Protein AF-0000000084522594 (afdb_homodimer)

Structure (mmCIF, N/CA/C/O backbone):
data_AF-0000000084522594-model_v1
#
loop_
_entity.id
_entity.type
_entity.pdbx_description
1 polymer 'NADPH dehydrogenase'
#
loop_
_atom_site.group_PDB
_atom_site.id
_atom_site.type_symbol
_atom_site.label_atom_id
_atom_site.label_alt_id
_atom_site.label_comp_id
_atom_site.label_asym_id
_atom_site.label_entity_id
_atom_site.label_seq_id
_atom_site.pdbx_PDB_ins_code
_atom_site.Cartn_x
_atom_site.Cartn_y
_atom_site.Cartn_z
_atom_site.occupancy
_atom_site.B_iso_or_equiv
_atom_site.auth_seq_id
_atom_site.auth_comp_id
_atom_site.auth_asym_id
_atom_site.auth_atom_id
_atom_site.pdbx_PDB_model_num
ATOM 1 N N . MET A 1 1 ? 25.969 -18.953 5.684 1 70.62 1 MET A N 1
ATOM 2 C CA . MET A 1 1 ? 24.75 -19.75 5.531 1 70.62 1 MET A CA 1
ATOM 3 C C . MET A 1 1 ? 23.609 -18.906 4.973 1 70.62 1 MET A C 1
ATOM 5 O O . MET A 1 1 ? 23.484 -17.719 5.309 1 70.62 1 MET A O 1
ATOM 9 N N . SER A 1 2 ? 22.781 -19.438 3.967 1 85.44 2 SER A N 1
ATOM 10 C CA . SER A 1 2 ? 21.719 -18.688 3.322 1 85.44 2 SER A CA 1
ATOM 11 C C . SER A 1 2 ? 20.531 -18.516 4.25 1 85.44 2 SER A C 1
ATOM 13 O O . SER A 1 2 ? 20.266 -19.375 5.09 1 85.44 2 SER A O 1
ATOM 15 N N . ASP A 1 3 ? 20 -17.359 4.301 1 93.62 3 ASP A N 1
ATOM 16 C CA . ASP A 1 3 ? 18.734 -17.109 4.988 1 93.62 3 ASP A CA 1
ATOM 17 C C . ASP A 1 3 ? 17.734 -16.438 4.062 1 93.62 3 ASP A C 1
ATOM 19 O O . ASP A 1 3 ? 17.953 -16.328 2.855 1 93.62 3 ASP A O 1
ATOM 23 N N . ILE A 1 4 ? 16.656 -16.094 4.59 1 97 4 ILE A N 1
ATOM 24 C CA . ILE A 1 4 ? 15.555 -15.633 3.75 1 97 4 ILE A CA 1
ATOM 25 C C . ILE A 1 4 ? 15.891 -14.258 3.176 1 97 4 ILE A C 1
ATOM 27 O O . ILE A 1 4 ? 15.242 -13.789 2.238 1 97 4 ILE A O 1
ATOM 31 N N . PHE A 1 5 ? 16.953 -13.57 3.631 1 97.19 5 PHE A N 1
ATOM 32 C CA . PHE A 1 5 ? 17.297 -12.227 3.172 1 97.19 5 PHE A CA 1
ATOM 33 C C . PHE A 1 5 ? 18.453 -12.281 2.176 1 97.19 5 PHE A C 1
ATOM 35 O O . PHE A 1 5 ? 18.844 -11.25 1.613 1 97.19 5 PHE A O 1
ATOM 42 N N . THR A 1 6 ? 19.016 -13.461 1.94 1 97.19 6 THR A N 1
ATOM 43 C CA . THR A 1 6 ? 20.062 -13.609 0.94 1 97.19 6 THR A CA 1
ATOM 44 C C . THR A 1 6 ? 19.484 -13.586 -0.468 1 97.19 6 THR A C 1
ATOM 46 O O . THR A 1 6 ? 18.422 -14.172 -0.718 1 97.19 6 THR A O 1
ATOM 49 N N . PRO A 1 7 ? 20.172 -12.859 -1.365 1 97.81 7 PRO A N 1
ATOM 50 C CA . PRO A 1 7 ? 19.672 -12.805 -2.74 1 97.81 7 PRO A CA 1
ATOM 51 C C . PRO A 1 7 ? 19.609 -14.18 -3.4 1 97.81 7 PRO A C 1
ATOM 53 O O . PRO A 1 7 ? 20.359 -15.086 -3.014 1 97.81 7 PRO A O 1
ATOM 56 N N . PHE A 1 8 ? 18.75 -14.375 -4.27 1 98.44 8 PHE A N 1
ATOM 57 C CA . PHE A 1 8 ? 18.609 -15.562 -5.098 1 98.44 8 PHE A CA 1
ATOM 58 C C . PHE A 1 8 ? 18.672 -15.211 -6.578 1 98.44 8 PHE A C 1
ATOM 60 O O . PHE A 1 8 ? 17.844 -14.43 -7.066 1 98.44 8 PHE A O 1
ATOM 67 N N . THR A 1 9 ? 19.641 -15.703 -7.234 1 98.5 9 THR A N 1
ATOM 68 C CA . THR A 1 9 ? 19.812 -15.422 -8.656 1 98.5 9 THR A CA 1
ATOM 69 C C . THR A 1 9 ? 19.531 -16.672 -9.492 1 98.5 9 THR A C 1
ATOM 71 O O . THR A 1 9 ? 20.062 -17.75 -9.203 1 98.5 9 THR A O 1
ATOM 74 N N . GLN A 1 10 ? 18.688 -16.562 -10.383 1 98.19 10 GLN A N 1
ATOM 75 C CA . GLN A 1 10 ? 18.391 -17.594 -11.367 1 98.19 10 GLN A CA 1
ATOM 76 C C . GLN A 1 10 ? 18.328 -17 -12.781 1 98.19 10 GLN A C 1
ATOM 78 O O . GLN A 1 10 ? 17.516 -16.125 -13.055 1 98.19 10 GLN A O 1
ATOM 83 N N . LYS A 1 11 ? 19.234 -17.516 -13.641 1 97.81 11 LYS A N 1
ATOM 84 C CA . LYS A 1 11 ? 19.422 -16.953 -14.977 1 97.81 11 LYS A CA 1
ATOM 85 C C . LYS A 1 11 ? 19.672 -15.445 -14.914 1 97.81 11 LYS A C 1
ATOM 87 O O . LYS A 1 11 ? 20.594 -15 -14.227 1 97.81 11 LYS A O 1
ATOM 92 N N . ASN A 1 12 ? 18.875 -14.617 -15.562 1 96.94 12 ASN A N 1
ATOM 93 C CA . ASN A 1 12 ? 19.188 -13.188 -15.625 1 96.94 12 ASN A CA 1
ATOM 94 C C . ASN A 1 12 ? 18.422 -12.406 -14.555 1 96.94 12 ASN A C 1
ATOM 96 O O . ASN A 1 12 ? 18.375 -11.18 -14.602 1 96.94 12 ASN A O 1
ATOM 100 N N . VAL A 1 13 ? 17.812 -13.109 -13.641 1 98.5 13 VAL A N 1
ATOM 101 C CA . VAL A 1 13 ? 17 -12.422 -12.633 1 98.5 13 VAL A CA 1
ATOM 102 C C . VAL A 1 13 ? 17.625 -12.633 -11.25 1 98.5 13 VAL A C 1
ATOM 104 O O . VAL A 1 13 ? 17.938 -13.766 -10.867 1 98.5 13 VAL A O 1
ATOM 107 N N . SER A 1 14 ? 17.859 -11.523 -10.562 1 98.62 14 SER A N 1
ATOM 108 C CA . SER A 1 14 ? 18.297 -11.562 -9.18 1 98.62 14 SER A CA 1
ATOM 109 C C . SER A 1 14 ? 17.234 -11.008 -8.242 1 98.62 14 SER A C 1
ATOM 111 O O . SER A 1 14 ? 16.781 -9.875 -8.414 1 98.62 14 SER A O 1
ATOM 113 N N . LEU A 1 15 ? 16.812 -11.844 -7.359 1 98.75 15 LEU A N 1
ATOM 114 C CA . LEU A 1 15 ? 15.891 -11.414 -6.312 1 98.75 15 LEU A CA 1
ATOM 115 C C . LEU A 1 15 ? 16.656 -10.875 -5.109 1 98.75 15 LEU A C 1
ATOM 117 O O . LEU A 1 15 ? 17.641 -11.469 -4.676 1 98.75 15 LEU A O 1
ATOM 121 N N . ARG A 1 16 ? 16.203 -9.773 -4.504 1 98.19 16 ARG A N 1
ATOM 122 C CA . ARG A 1 16 ? 16.891 -9.125 -3.396 1 98.19 16 ARG A CA 1
ATOM 123 C C . ARG A 1 16 ? 16.828 -9.984 -2.137 1 98.19 16 ARG A C 1
ATOM 125 O O . ARG A 1 16 ? 17.594 -9.781 -1.196 1 98.19 16 ARG A O 1
ATOM 132 N N . ASN A 1 17 ? 15.945 -10.867 -2.084 1 98.5 17 ASN A N 1
ATOM 133 C CA . ASN A 1 17 ? 15.789 -11.867 -1.031 1 98.5 17 ASN A CA 1
ATOM 134 C C . ASN A 1 17 ? 14.984 -13.07 -1.515 1 98.5 17 ASN A C 1
ATOM 136 O O . ASN A 1 17 ? 14.625 -13.148 -2.689 1 98.5 17 ASN A O 1
ATOM 140 N N . ARG A 1 18 ? 14.68 -13.984 -0.663 1 98.75 18 ARG A N 1
ATOM 141 C CA . ARG A 1 18 ? 14.125 -15.266 -1.091 1 98.75 18 ARG A CA 1
ATOM 142 C C . ARG A 1 18 ? 12.641 -15.359 -0.759 1 98.75 18 ARG A C 1
ATOM 144 O O . ARG A 1 18 ? 12.094 -16.469 -0.666 1 98.75 18 ARG A O 1
ATOM 151 N N . ILE A 1 19 ? 12.016 -14.203 -0.536 1 98.81 19 ILE A N 1
ATOM 152 C CA . ILE A 1 19 ? 10.602 -14.148 -0.177 1 98.81 19 ILE A CA 1
ATOM 153 C C . ILE A 1 19 ? 9.773 -13.781 -1.404 1 98.81 19 ILE A C 1
ATOM 155 O O . ILE A 1 19 ? 10.016 -12.758 -2.045 1 98.81 19 ILE A O 1
ATOM 159 N N . VAL A 1 20 ? 8.781 -14.594 -1.719 1 98.94 20 VAL A N 1
ATOM 160 C CA . VAL A 1 20 ? 7.895 -14.398 -2.859 1 98.94 20 VAL A CA 1
ATOM 161 C C . VAL A 1 20 ? 6.465 -14.18 -2.367 1 98.94 20 VAL A C 1
ATOM 163 O O . VAL A 1 20 ? 5.973 -14.922 -1.517 1 98.94 20 VAL A O 1
ATOM 166 N N . MET A 1 21 ? 5.836 -13.094 -2.854 1 98.88 21 MET A N 1
ATOM 167 C CA . MET A 1 21 ? 4.387 -13.023 -2.688 1 98.88 21 MET A CA 1
ATOM 168 C C . MET A 1 21 ? 3.686 -14.047 -3.578 1 98.88 21 MET A C 1
ATOM 170 O O . MET A 1 21 ? 3.826 -14.008 -4.801 1 98.88 21 MET A O 1
ATOM 174 N N . SER A 1 22 ? 2.959 -14.914 -2.932 1 98.69 22 SER A N 1
ATOM 175 C CA . SER A 1 22 ? 2.223 -15.93 -3.684 1 98.69 22 SER A CA 1
ATOM 176 C C . SER A 1 22 ? 1.12 -15.297 -4.527 1 98.69 22 SER A C 1
ATOM 178 O O . SER A 1 22 ? 0.58 -14.25 -4.168 1 98.69 22 SER A O 1
ATOM 180 N N . PRO A 1 23 ? 0.842 -15.875 -5.719 1 98.5 23 PRO A N 1
ATOM 181 C CA . PRO A 1 23 ? -0.328 -15.414 -6.473 1 98.5 23 PRO A CA 1
ATOM 182 C C . PRO A 1 23 ? -1.642 -15.672 -5.734 1 98.5 23 PRO A C 1
ATOM 184 O O . PRO A 1 23 ? -1.895 -16.797 -5.293 1 98.5 23 PRO A O 1
ATOM 187 N N . MET A 1 24 ? -2.424 -14.727 -5.469 1 97.88 24 MET A N 1
ATOM 188 C CA . MET A 1 24 ? -3.723 -14.781 -4.805 1 97.88 24 MET A CA 1
ATOM 189 C C . MET A 1 24 ? -4.758 -13.945 -5.555 1 97.88 24 MET A C 1
ATOM 191 O O . MET A 1 24 ? -4.621 -12.727 -5.648 1 97.88 24 MET A O 1
ATOM 195 N N . CYS A 1 25 ? -5.723 -14.602 -6.023 1 97.38 25 CYS A N 1
ATOM 196 C CA . CYS A 1 25 ? -6.727 -13.891 -6.801 1 97.38 25 CYS A CA 1
ATOM 197 C C . CYS A 1 25 ? -7.418 -12.82 -5.961 1 97.38 25 CYS A C 1
ATOM 199 O O . CYS A 1 25 ? -7.832 -13.086 -4.832 1 97.38 25 CYS A O 1
ATOM 201 N N . MET A 1 26 ? -7.566 -11.656 -6.516 1 97.06 26 MET A N 1
ATOM 202 C CA . MET A 1 26 ? -8.164 -10.523 -5.82 1 97.06 26 MET A CA 1
ATOM 203 C C . MET A 1 26 ? -9.617 -10.328 -6.254 1 97.06 26 MET A C 1
ATOM 205 O O . MET A 1 26 ? -10.375 -9.609 -5.598 1 97.06 26 MET A O 1
ATOM 209 N N . TYR A 1 27 ? -9.992 -10.852 -7.406 1 97 27 TYR A N 1
ATOM 210 C CA . TYR A 1 27 ? -11.352 -10.789 -7.918 1 97 27 TYR A CA 1
ATOM 211 C C . TYR A 1 27 ? -11.844 -9.344 -8 1 97 27 TYR A C 1
ATOM 213 O O . TYR A 1 27 ? -12.93 -9.023 -7.52 1 97 27 TYR A O 1
ATOM 221 N N . THR A 1 28 ? -11.055 -8.508 -8.602 1 97.31 28 THR A N 1
ATOM 222 C CA . THR A 1 28 ? -11.391 -7.086 -8.625 1 97.31 28 THR A CA 1
ATOM 223 C C . THR A 1 28 ? -11.359 -6.547 -10.055 1 97.31 28 THR A C 1
ATOM 225 O O . THR A 1 28 ? -11.461 -5.336 -10.266 1 97.31 28 THR A O 1
ATOM 228 N N . ALA A 1 29 ? -11.102 -7.391 -11.031 1 97.69 29 ALA A N 1
ATOM 229 C CA . ALA A 1 29 ? -11.164 -6.953 -12.422 1 97.69 29 ALA A CA 1
ATOM 230 C C . ALA A 1 29 ? -12.609 -6.836 -12.891 1 97.69 29 ALA A C 1
ATOM 232 O O . ALA A 1 29 ? -13.516 -7.426 -12.297 1 97.69 29 ALA A O 1
ATOM 233 N N . GLU A 1 30 ? -12.828 -5.977 -13.891 1 97 30 GLU A N 1
ATOM 234 C CA . GLU A 1 30 ? -14.094 -6.008 -14.617 1 97 30 GLU A CA 1
ATOM 235 C C . GLU A 1 30 ? -14.117 -7.141 -15.641 1 97 30 GLU A C 1
ATOM 237 O O . GLU A 1 30 ? -13.156 -7.906 -15.75 1 97 30 GLU A O 1
ATOM 242 N N . ASP A 1 31 ? -15.164 -7.219 -16.406 1 96.12 31 ASP A N 1
ATOM 243 C CA . ASP A 1 31 ? -15.344 -8.336 -17.328 1 96.12 31 ASP A CA 1
ATOM 244 C C . ASP A 1 31 ? -14.258 -8.344 -18.406 1 96.12 31 ASP A C 1
ATOM 246 O O . ASP A 1 31 ? -14.008 -9.367 -19.031 1 96.12 31 ASP A O 1
ATOM 250 N N . ASP A 1 32 ? -13.617 -7.254 -18.562 1 97.62 32 ASP A N 1
ATOM 251 C CA . ASP A 1 32 ? -12.586 -7.16 -19.594 1 97.62 32 ASP A CA 1
ATOM 252 C C . ASP A 1 32 ? -11.258 -7.723 -19.094 1 97.62 32 ASP A C 1
ATOM 254 O O . ASP A 1 32 ? -10.289 -7.812 -19.859 1 97.62 32 ASP A O 1
ATOM 258 N N . GLY A 1 33 ? -11.141 -8.102 -17.828 1 98.38 33 GLY A N 1
ATOM 259 C CA . GLY A 1 33 ? -9.984 -8.789 -17.281 1 98.38 33 GLY A CA 1
ATOM 260 C C . GLY A 1 33 ? -8.789 -7.879 -17.078 1 98.38 33 GLY A C 1
ATOM 261 O O . GLY A 1 33 ? -7.684 -8.352 -16.812 1 98.38 33 GLY A O 1
ATOM 262 N N . LYS A 1 34 ? -9.008 -6.484 -17.141 1 98.62 34 LYS A N 1
ATOM 263 C CA . LYS A 1 34 ? -7.891 -5.547 -17.031 1 98.62 34 LYS A CA 1
ATOM 264 C C . LYS A 1 34 ? -7.543 -5.266 -15.57 1 98.62 34 LYS A C 1
ATOM 266 O O . LYS A 1 34 ? -8.43 -5.223 -14.719 1 98.62 34 LYS A O 1
ATOM 271 N N . ALA A 1 35 ? -6.242 -5.125 -15.359 1 98.5 35 ALA A N 1
ATOM 272 C CA . ALA A 1 35 ? -5.793 -4.695 -14.039 1 98.5 35 ALA A CA 1
ATOM 273 C C . ALA A 1 35 ? -6.359 -3.322 -13.688 1 98.5 35 ALA A C 1
ATOM 275 O O . ALA A 1 35 ? -6.461 -2.447 -14.555 1 98.5 35 ALA A O 1
ATOM 276 N N . THR A 1 36 ? -6.719 -3.152 -12.445 1 96.31 36 THR A N 1
ATOM 277 C CA . THR A 1 36 ? -7.305 -1.914 -11.945 1 96.31 36 THR A CA 1
ATOM 278 C C . THR A 1 36 ? -6.359 -1.225 -10.969 1 96.31 36 THR A C 1
ATOM 280 O O . THR A 1 36 ? -5.27 -1.731 -10.688 1 96.31 36 THR A O 1
ATOM 283 N N . ASP A 1 37 ? -6.816 -0.093 -10.422 1 95.44 37 ASP A N 1
ATOM 284 C CA . ASP A 1 37 ? -6.051 0.64 -9.414 1 95.44 37 ASP A CA 1
ATOM 285 C C . ASP A 1 37 ? -5.852 -0.198 -8.156 1 95.44 37 ASP A C 1
ATOM 287 O O . ASP A 1 37 ? -4.828 -0.083 -7.48 1 95.44 37 ASP A O 1
ATOM 291 N N . TRP A 1 38 ? -6.793 -1.061 -7.918 1 97.31 38 TRP A N 1
ATOM 292 C CA . TRP A 1 38 ? -6.652 -1.978 -6.793 1 97.31 38 TRP A CA 1
ATOM 293 C C . TRP A 1 38 ? -5.387 -2.814 -6.926 1 97.31 38 TRP A C 1
ATOM 295 O O . TRP A 1 38 ? -4.625 -2.957 -5.965 1 97.31 38 TRP A O 1
ATOM 305 N N . HIS A 1 39 ? -5.195 -3.27 -8.102 1 98.44 39 HIS A N 1
ATOM 306 C CA . HIS A 1 39 ? -4.047 -4.145 -8.328 1 98.44 39 HIS A CA 1
ATOM 307 C C . HIS A 1 39 ? -2.736 -3.379 -8.188 1 98.44 39 HIS A C 1
ATOM 309 O O . HIS A 1 39 ? -1.767 -3.9 -7.633 1 98.44 39 HIS A O 1
ATOM 315 N N . TYR A 1 40 ? -2.781 -2.156 -8.68 1 97.62 40 TYR A N 1
ATOM 316 C CA . TYR A 1 40 ? -1.603 -1.304 -8.594 1 97.62 40 TYR A CA 1
ATOM 317 C C . TYR A 1 40 ? -1.176 -1.118 -7.141 1 97.62 40 TYR A C 1
ATOM 319 O O . TYR A 1 40 ? -0.002 -1.295 -6.805 1 97.62 40 TYR A O 1
ATOM 327 N N . VAL A 1 41 ? -2.094 -0.825 -6.277 1 98.56 41 VAL A N 1
ATOM 328 C CA . VAL A 1 41 ? -1.82 -0.591 -4.863 1 98.56 41 VAL A CA 1
ATOM 329 C C . VAL A 1 41 ? -1.47 -1.91 -4.18 1 98.56 41 VAL A C 1
ATOM 331 O O . VAL A 1 41 ? -0.508 -1.982 -3.41 1 98.56 41 VAL A O 1
ATOM 334 N N . HIS A 1 42 ? -2.215 -2.955 -4.484 1 98.69 42 HIS A N 1
ATOM 335 C CA . HIS A 1 42 ? -2.047 -4.266 -3.873 1 98.69 42 HIS A CA 1
ATOM 336 C C . HIS A 1 42 ? -0.642 -4.812 -4.113 1 98.69 42 HIS A C 1
ATOM 338 O O . HIS A 1 42 ? 0.077 -5.129 -3.164 1 98.69 42 HIS A O 1
ATOM 344 N N . TYR A 1 43 ? -0.228 -4.852 -5.336 1 98.88 43 TYR A N 1
ATOM 345 C CA . TYR A 1 43 ? 1.08 -5.402 -5.676 1 98.88 43 TYR A CA 1
ATOM 346 C C . TYR A 1 43 ? 2.191 -4.422 -5.316 1 98.88 43 TYR A C 1
ATOM 348 O O . TYR A 1 43 ? 3.24 -4.824 -4.805 1 98.88 43 TYR A O 1
ATOM 356 N N . GLY A 1 44 ? 1.957 -3.145 -5.574 1 98.75 44 GLY A N 1
ATOM 357 C CA . GLY A 1 44 ? 2.951 -2.135 -5.246 1 98.75 44 GLY A CA 1
ATOM 358 C C . GLY A 1 44 ? 3.324 -2.123 -3.775 1 98.75 44 GLY A C 1
ATOM 359 O O . GLY A 1 44 ? 4.496 -1.972 -3.428 1 98.75 44 GLY A O 1
ATOM 360 N N . THR A 1 45 ? 2.34 -2.289 -2.939 1 98.75 45 THR A N 1
ATOM 361 C CA . THR A 1 45 ? 2.543 -2.242 -1.496 1 98.75 45 THR A CA 1
ATOM 362 C C . THR A 1 45 ? 3.5 -3.346 -1.051 1 98.75 45 THR A C 1
ATOM 364 O O . THR A 1 45 ? 4.379 -3.111 -0.216 1 98.75 45 THR A O 1
ATOM 367 N N . ARG A 1 46 ? 3.334 -4.5 -1.589 1 98.88 46 ARG A N 1
ATOM 368 C CA . ARG A 1 46 ? 4.191 -5.613 -1.188 1 98.88 46 ARG A CA 1
ATOM 369 C C . ARG A 1 46 ? 5.613 -5.414 -1.698 1 98.88 46 ARG A C 1
ATOM 371 O O . ARG A 1 46 ? 6.578 -5.801 -1.03 1 98.88 46 ARG A O 1
ATOM 378 N N . ALA A 1 47 ? 5.734 -4.84 -2.881 1 98.81 47 ALA A N 1
ATOM 379 C CA . ALA A 1 47 ? 7.062 -4.492 -3.377 1 98.81 47 ALA A CA 1
ATOM 380 C C . ALA A 1 47 ? 7.746 -3.482 -2.459 1 98.81 47 ALA A C 1
ATOM 382 O O . ALA A 1 47 ? 8.906 -3.664 -2.076 1 98.81 47 ALA A O 1
ATOM 383 N N . VAL A 1 48 ? 6.996 -2.477 -2.049 1 98.5 48 VAL A N 1
ATOM 384 C CA . VAL A 1 48 ? 7.48 -1.474 -1.106 1 98.5 48 VAL A CA 1
ATOM 385 C C . VAL A 1 48 ? 7.859 -2.145 0.211 1 98.5 48 VAL A C 1
ATOM 387 O O . VAL A 1 48 ? 8.844 -1.761 0.85 1 98.5 48 VAL A O 1
ATOM 390 N N . GLY A 1 49 ? 7.113 -3.15 0.564 1 98.31 49 GLY A N 1
ATOM 391 C CA . GLY A 1 49 ? 7.297 -3.865 1.817 1 98.31 49 GLY A CA 1
ATOM 392 C C . GLY A 1 49 ? 8.523 -4.762 1.816 1 98.31 49 GLY A C 1
ATOM 393 O O . GLY A 1 49 ? 8.875 -5.34 2.848 1 98.31 49 GLY A O 1
ATOM 394 N N . GLY A 1 50 ? 9.102 -5.004 0.619 1 98.44 50 GLY A N 1
ATOM 395 C CA . GLY A 1 50 ? 10.438 -5.578 0.635 1 98.44 50 GLY A CA 1
ATOM 396 C C . GLY A 1 50 ? 10.484 -6.988 0.085 1 98.44 50 GLY A C 1
ATOM 397 O O . GLY A 1 50 ? 11.539 -7.625 0.088 1 98.44 50 GLY A O 1
ATOM 398 N N . VAL A 1 51 ? 9.422 -7.52 -0.413 1 98.81 51 VAL A N 1
ATOM 399 C CA . VAL A 1 51 ? 9.477 -8.867 -0.967 1 98.81 51 VAL A CA 1
ATOM 400 C C . VAL A 1 51 ? 10.469 -8.906 -2.127 1 98.81 51 VAL A C 1
ATOM 402 O O . VAL A 1 51 ? 10.711 -7.891 -2.783 1 98.81 51 VAL A O 1
ATOM 405 N N . GLY A 1 52 ? 11.055 -10.102 -2.332 1 98.81 52 GLY A N 1
ATOM 406 C CA . GLY A 1 52 ? 11.977 -10.266 -3.441 1 98.81 52 GLY A CA 1
ATOM 407 C C . GLY A 1 52 ? 11.281 -10.398 -4.781 1 98.81 52 GLY A C 1
ATOM 408 O O . GLY A 1 52 ? 11.805 -9.945 -5.805 1 98.81 52 GLY A O 1
ATOM 409 N N . LEU A 1 53 ? 10.109 -11.016 -4.75 1 98.94 53 LEU A N 1
ATOM 410 C CA . LEU A 1 53 ? 9.344 -11.297 -5.961 1 98.94 53 LEU A CA 1
ATOM 411 C C . LEU A 1 53 ? 7.848 -11.125 -5.715 1 98.94 53 LEU A C 1
ATOM 413 O O . LEU A 1 53 ? 7.309 -11.664 -4.746 1 98.94 53 LEU A O 1
ATOM 417 N N . VAL A 1 54 ? 7.27 -10.32 -6.555 1 98.94 54 VAL A N 1
ATOM 418 C CA . VAL A 1 54 ? 5.812 -10.227 -6.57 1 98.94 54 VAL A CA 1
ATOM 419 C C . VAL A 1 54 ? 5.254 -11.117 -7.68 1 98.94 54 VAL A C 1
ATOM 421 O O . VAL A 1 54 ? 5.418 -10.812 -8.867 1 98.94 54 VAL A O 1
ATOM 424 N N . MET A 1 55 ? 4.613 -12.18 -7.273 1 98.81 55 MET A N 1
ATOM 425 C CA . MET A 1 55 ? 3.914 -13.023 -8.242 1 98.81 55 MET A CA 1
ATOM 426 C C . MET A 1 55 ? 2.451 -12.609 -8.367 1 98.81 55 MET A C 1
ATOM 428 O O . MET A 1 55 ? 1.661 -12.828 -7.441 1 98.81 55 MET A O 1
ATOM 432 N N . GLN A 1 56 ? 2.146 -12 -9.469 1 98.56 56 GLN A N 1
ATOM 433 C CA . GLN A 1 56 ? 0.771 -11.586 -9.734 1 98.56 56 GLN A CA 1
ATOM 434 C C . GLN A 1 56 ? -0.164 -12.789 -9.789 1 98.56 56 GLN A C 1
ATOM 436 O O . GLN A 1 56 ? 0.225 -13.867 -10.25 1 98.56 56 GLN A O 1
ATOM 441 N N . GLU A 1 57 ? -1.356 -12.602 -9.453 1 98.69 57 GLU A N 1
ATOM 442 C CA . GLU A 1 57 ? -2.395 -13.625 -9.32 1 98.69 57 GLU A CA 1
ATOM 443 C C . GLU A 1 57 ? -2.627 -14.352 -10.641 1 98.69 57 GLU A C 1
ATOM 445 O O . GLU A 1 57 ? -2.146 -13.914 -11.688 1 98.69 57 GLU A O 1
ATOM 450 N N . ALA A 1 58 ? -3.342 -15.477 -10.477 1 98.81 58 ALA A N 1
ATOM 451 C CA . ALA A 1 58 ? -3.717 -16.25 -11.656 1 98.81 58 ALA A CA 1
ATOM 452 C C . ALA A 1 58 ? -4.324 -15.352 -12.727 1 98.81 58 ALA A C 1
ATOM 454 O O . ALA A 1 58 ? -5.34 -14.695 -12.492 1 98.81 58 ALA A O 1
ATOM 455 N N . THR A 1 59 ? -3.693 -15.328 -13.828 1 98.94 59 THR A N 1
ATOM 456 C CA . THR A 1 59 ? -4.09 -14.492 -14.961 1 98.94 59 THR A CA 1
ATOM 457 C C . THR A 1 59 ? -4.461 -15.352 -16.172 1 98.94 59 THR A C 1
ATOM 459 O O . THR A 1 59 ? -3.617 -16.078 -16.703 1 98.94 59 THR A O 1
ATOM 462 N N . ALA A 1 60 ? -5.691 -15.25 -16.547 1 98.88 60 ALA A N 1
ATOM 463 C CA . ALA A 1 60 ? -6.266 -16.203 -17.5 1 98.88 60 ALA A CA 1
ATOM 464 C C . ALA A 1 60 ? -5.742 -15.945 -18.922 1 98.88 60 ALA A C 1
ATOM 466 O O . ALA A 1 60 ? -5.777 -14.812 -19.406 1 98.88 60 ALA A O 1
ATOM 467 N N . VAL A 1 61 ? -5.363 -16.953 -19.641 1 98.88 61 VAL A N 1
ATOM 468 C CA . VAL A 1 61 ? -4.797 -16.844 -20.969 1 98.88 61 VAL A CA 1
ATOM 469 C C . VAL A 1 61 ? -5.918 -16.781 -22.016 1 98.88 61 VAL A C 1
ATOM 471 O O . VAL A 1 61 ? -5.684 -16.406 -23.156 1 98.88 61 VAL A O 1
ATOM 474 N N . GLU A 1 62 ? -7.086 -17.156 -21.531 1 97.94 62 GLU A N 1
ATOM 475 C CA . GLU A 1 62 ? -8.328 -17.016 -22.281 1 97.94 62 GLU A CA 1
ATOM 476 C C . GLU A 1 62 ? -9.453 -16.5 -21.391 1 97.94 62 GLU A C 1
ATOM 478 O O . GLU A 1 62 ? -9.477 -16.766 -20.188 1 97.94 62 GLU A O 1
ATOM 483 N N . ALA A 1 63 ? -10.414 -15.812 -22.125 1 97.69 63 ALA A N 1
ATOM 484 C CA . ALA A 1 63 ? -11.531 -15.289 -21.359 1 97.69 63 ALA A CA 1
ATOM 485 C C . ALA A 1 63 ? -12.273 -16.406 -20.625 1 97.69 63 ALA A C 1
ATOM 487 O O . ALA A 1 63 ? -12.656 -16.25 -19.469 1 97.69 63 ALA A O 1
ATOM 488 N N . ARG A 1 64 ? -12.461 -17.484 -21.25 1 97.31 64 ARG A N 1
ATOM 489 C CA . ARG A 1 64 ? -13.211 -18.578 -20.641 1 97.31 64 ARG A CA 1
ATOM 490 C C . ARG A 1 64 ? -12.352 -19.344 -19.656 1 97.31 64 ARG A C 1
ATOM 492 O O . ARG A 1 64 ? -12.836 -20.266 -18.984 1 97.31 64 ARG A O 1
ATOM 499 N N . GLY A 1 65 ? -11.031 -19.062 -19.594 1 98.12 65 GLY A N 1
ATOM 500 C CA . GLY A 1 65 ? -10.133 -19.734 -18.672 1 98.12 65 GLY A CA 1
ATOM 501 C C . GLY A 1 65 ? -10.125 -19.125 -17.281 1 98.12 65 GLY A C 1
ATOM 502 O O . GLY A 1 65 ? -9.383 -19.562 -16.406 1 98.12 65 GLY A O 1
ATOM 503 N N . ARG A 1 66 ? -10.945 -18.078 -17.078 1 98 66 ARG A N 1
ATOM 504 C CA . ARG A 1 66 ? -11.039 -17.406 -15.789 1 98 66 ARG A CA 1
ATOM 505 C C . ARG A 1 66 ? -11.758 -18.281 -14.766 1 98 66 ARG A C 1
ATOM 507 O O . ARG A 1 66 ? -12.586 -19.109 -15.125 1 98 66 ARG A O 1
ATOM 514 N N . ILE A 1 67 ? -11.383 -18.062 -13.531 1 98 67 ILE A N 1
ATOM 515 C CA . ILE A 1 67 ? -12.125 -18.672 -12.43 1 98 67 ILE A CA 1
ATOM 516 C C . ILE A 1 67 ? -13.484 -17.984 -12.297 1 98 67 ILE A C 1
ATOM 518 O O . ILE A 1 67 ? -14.516 -18.656 -12.18 1 98 67 ILE A O 1
ATOM 522 N N . SER A 1 68 ? -13.523 -16.703 -12.258 1 97.44 68 SER A N 1
ATOM 523 C CA . SER A 1 68 ? -14.711 -15.867 -12.227 1 97.44 68 SER A CA 1
ATOM 524 C C . SER A 1 68 ? -14.586 -14.695 -13.188 1 97.44 68 SER A C 1
ATOM 526 O O . SER A 1 68 ? -13.508 -14.43 -13.719 1 97.44 68 SER A O 1
ATOM 528 N N . HIS A 1 69 ? -15.664 -13.977 -13.297 1 97 69 HIS A N 1
ATOM 529 C CA . HIS A 1 69 ? -15.688 -12.828 -14.203 1 97 69 HIS A CA 1
ATOM 530 C C . HIS A 1 69 ? -14.797 -11.703 -13.68 1 97 69 HIS A C 1
ATOM 532 O O . HIS A 1 69 ? -14.492 -10.766 -14.414 1 97 69 HIS A O 1
ATOM 538 N N . GLN A 1 70 ? -14.289 -11.836 -12.516 1 97.75 70 GLN A N 1
ATOM 539 C CA . GLN A 1 70 ? -13.555 -10.742 -11.891 1 97.75 70 GLN A CA 1
ATOM 540 C C . GLN A 1 70 ? -12.055 -11.023 -11.867 1 97.75 70 GLN A C 1
ATOM 542 O O . GLN A 1 70 ? -11.297 -10.328 -11.195 1 97.75 70 GLN A O 1
ATOM 547 N N . ASP A 1 71 ? -11.641 -12.078 -12.609 1 98.31 71 ASP A N 1
ATOM 548 C CA . ASP A 1 71 ? -10.234 -12.438 -12.664 1 98.31 71 ASP A CA 1
ATOM 549 C C . ASP A 1 71 ? -9.484 -11.594 -13.688 1 98.31 71 ASP A C 1
ATOM 551 O O . ASP A 1 71 ? -10.07 -11.125 -14.672 1 98.31 71 ASP A O 1
ATOM 555 N N . LEU A 1 72 ? -8.203 -11.445 -13.414 1 98.81 72 LEU A N 1
ATOM 556 C CA . LEU A 1 72 ? -7.336 -10.82 -14.406 1 98.81 72 LEU A CA 1
ATOM 557 C C . LEU A 1 72 ? -7.172 -11.719 -15.625 1 98.81 72 LEU A C 1
ATOM 559 O O . LEU A 1 72 ? -7.219 -12.945 -15.508 1 98.81 72 LEU A O 1
ATOM 563 N N . GLY A 1 73 ? -6.98 -11.047 -16.781 1 98.81 73 GLY A N 1
ATOM 564 C CA . GLY A 1 73 ? -6.711 -11.758 -18.031 1 98.81 73 GLY A CA 1
ATOM 565 C C . GLY A 1 73 ? -5.492 -11.242 -18.766 1 98.81 73 GLY A C 1
ATOM 566 O O . GLY A 1 73 ? -4.977 -10.164 -18.438 1 98.81 73 GLY A O 1
ATOM 567 N N . ILE A 1 74 ? -5.078 -12.031 -19.672 1 98.88 74 ILE A N 1
ATOM 568 C CA . ILE A 1 74 ? -3.99 -11.664 -20.578 1 98.88 74 ILE A CA 1
ATOM 569 C C . ILE A 1 74 ? -4.254 -12.242 -21.969 1 98.88 74 ILE A C 1
ATOM 571 O O . ILE A 1 74 ? -3.328 -12.695 -22.641 1 98.88 74 ILE A O 1
ATOM 575 N N . TRP A 1 75 ? -5.473 -12.203 -22.438 1 98.75 75 TRP A N 1
ATOM 576 C CA . TRP A 1 75 ? -5.879 -12.82 -23.688 1 98.75 75 TRP A CA 1
ATOM 577 C C . TRP A 1 75 ? -5.949 -11.773 -24.812 1 98.75 75 TRP A C 1
ATOM 579 O O . TRP A 1 75 ? -6.246 -12.109 -25.953 1 98.75 75 TRP A O 1
ATOM 589 N N . SER A 1 76 ? -5.695 -10.531 -24.516 1 98.62 76 SER A N 1
ATOM 590 C CA . SER A 1 76 ? -5.742 -9.43 -25.469 1 98.62 76 SER A CA 1
ATOM 591 C C . SER A 1 76 ? -4.566 -8.484 -25.266 1 98.62 76 SER A C 1
ATOM 593 O O . SER A 1 76 ? -4.09 -8.297 -24.141 1 98.62 76 SER A O 1
ATOM 595 N N . ASP A 1 77 ? -4.18 -7.852 -26.359 1 98.75 77 ASP A N 1
ATOM 596 C CA . ASP A 1 77 ? -3.086 -6.887 -26.266 1 98.75 77 ASP A CA 1
ATOM 597 C C . ASP A 1 77 ? -3.473 -5.715 -25.359 1 98.75 77 ASP A C 1
ATOM 599 O O . ASP A 1 77 ? -2.604 -5.02 -24.828 1 98.75 77 ASP A O 1
ATOM 603 N N . GLU A 1 78 ? -4.73 -5.535 -25.156 1 98.69 78 GLU A N 1
ATOM 604 C CA . GLU A 1 78 ? -5.23 -4.457 -24.297 1 98.69 78 GLU A CA 1
ATOM 605 C C . GLU A 1 78 ? -4.84 -4.676 -22.844 1 98.69 78 GLU A C 1
ATOM 607 O O . GLU A 1 78 ? -4.914 -3.754 -22.031 1 98.69 78 GLU A O 1
ATOM 612 N N . HIS A 1 79 ? -4.457 -5.824 -22.484 1 98.81 79 HIS A N 1
ATOM 613 C CA . HIS A 1 79 ? -4.074 -6.141 -21.109 1 98.81 79 HIS A CA 1
ATOM 614 C C . HIS A 1 79 ? -2.643 -5.711 -20.828 1 98.81 79 HIS A C 1
ATOM 616 O O . HIS A 1 79 ? -2.242 -5.605 -19.656 1 98.81 79 HIS A O 1
ATOM 622 N N . ILE A 1 80 ? -1.856 -5.41 -21.844 1 98.88 80 ILE A N 1
ATOM 623 C CA . ILE A 1 80 ? -0.416 -5.219 -21.719 1 98.88 80 ILE A CA 1
ATOM 624 C C . ILE A 1 80 ? -0.134 -3.941 -20.938 1 98.88 80 ILE A C 1
ATOM 626 O O . ILE A 1 80 ? 0.61 -3.959 -19.953 1 98.88 80 ILE A O 1
ATOM 630 N N . GLU A 1 81 ? -0.735 -2.883 -21.266 1 98.56 81 GLU A N 1
ATOM 631 C CA . GLU A 1 81 ? -0.393 -1.576 -20.719 1 98.56 81 GLU A CA 1
ATOM 632 C C . GLU A 1 81 ? -0.731 -1.501 -19.234 1 98.56 81 GLU A C 1
ATOM 634 O O . GLU A 1 81 ? 0.113 -1.122 -18.422 1 98.56 81 GLU A O 1
ATOM 639 N N . PRO A 1 82 ? -1.979 -1.929 -18.812 1 98.19 82 PRO A N 1
ATOM 640 C CA . PRO A 1 82 ? -2.27 -1.895 -17.375 1 98.19 82 PRO A CA 1
ATOM 641 C C . PRO A 1 82 ? -1.334 -2.785 -16.562 1 98.19 82 PRO A C 1
ATOM 643 O O . PRO A 1 82 ? -0.937 -2.42 -15.461 1 98.19 82 PRO A O 1
ATOM 646 N N . LEU A 1 83 ? -0.964 -3.873 -17.109 1 98.81 83 LEU A N 1
ATOM 647 C CA . LEU A 1 83 ? -0.035 -4.766 -16.438 1 98.81 83 LEU A CA 1
ATOM 648 C C . LEU A 1 83 ? 1.363 -4.16 -16.375 1 98.81 83 LEU A C 1
ATOM 650 O O . LEU A 1 83 ? 2.057 -4.27 -15.367 1 98.81 83 LEU A O 1
ATOM 654 N N . GLY A 1 84 ? 1.763 -3.539 -17.469 1 98.81 84 GLY A N 1
ATOM 655 C CA . GLY A 1 84 ? 3.068 -2.904 -17.531 1 98.81 84 GLY A CA 1
ATOM 656 C C . GLY A 1 84 ? 3.273 -1.839 -16.469 1 98.81 84 GLY A C 1
ATOM 657 O O . GLY A 1 84 ? 4.375 -1.686 -15.945 1 98.81 84 GLY A O 1
ATOM 658 N N . ARG A 1 85 ? 2.236 -1.12 -16.172 1 97.69 85 ARG A N 1
ATOM 659 C CA . ARG A 1 85 ? 2.301 -0.09 -15.133 1 97.69 85 ARG A CA 1
ATOM 660 C C . ARG A 1 85 ? 2.633 -0.696 -13.773 1 97.69 85 ARG A C 1
ATOM 662 O O . ARG A 1 85 ? 3.449 -0.152 -13.031 1 97.69 85 ARG A O 1
ATOM 669 N N . ILE A 1 86 ? 2.021 -1.804 -13.492 1 98.56 86 ILE A N 1
ATOM 670 C CA . ILE A 1 86 ? 2.271 -2.506 -12.234 1 98.56 86 ILE A CA 1
ATOM 671 C C . ILE A 1 86 ? 3.715 -3.002 -12.203 1 98.56 86 ILE A C 1
ATOM 673 O O . ILE A 1 86 ? 4.43 -2.783 -11.219 1 98.56 86 ILE A O 1
ATOM 677 N N . VAL A 1 87 ? 4.129 -3.57 -13.305 1 98.88 87 VAL A N 1
ATOM 678 C CA . VAL A 1 87 ? 5.465 -4.141 -13.406 1 98.88 87 VAL A CA 1
ATOM 679 C C . VAL A 1 87 ? 6.512 -3.051 -13.195 1 98.88 87 VAL A C 1
ATOM 681 O O . VAL A 1 87 ? 7.465 -3.232 -12.438 1 98.88 87 VAL A O 1
ATOM 684 N N . SER A 1 88 ? 6.324 -1.943 -13.844 1 98.69 88 SER A N 1
ATOM 685 C CA . SER A 1 88 ? 7.273 -0.838 -13.75 1 98.69 88 SER A CA 1
ATOM 686 C C . SER A 1 88 ? 7.426 -0.356 -12.312 1 98.69 88 SER A C 1
ATOM 688 O O . SER A 1 88 ? 8.539 -0.136 -11.844 1 98.69 88 SER A O 1
ATOM 690 N N . PHE A 1 89 ? 6.391 -0.215 -11.625 1 98.56 89 PHE A N 1
ATOM 691 C CA . PHE A 1 89 ? 6.453 0.266 -10.25 1 98.56 89 PHE A CA 1
ATOM 692 C C . PHE A 1 89 ? 7.113 -0.768 -9.344 1 98.56 89 PHE A C 1
ATOM 694 O O . PHE A 1 89 ? 7.965 -0.428 -8.523 1 98.56 89 PHE A O 1
ATOM 701 N N . VAL A 1 90 ? 6.66 -2.002 -9.461 1 98.88 90 VAL A N 1
ATOM 702 C CA . VAL A 1 90 ? 7.195 -3.09 -8.648 1 98.88 90 VAL A CA 1
ATOM 703 C C . VAL A 1 90 ? 8.719 -3.143 -8.797 1 98.88 90 VAL A C 1
ATOM 705 O O . VAL A 1 90 ? 9.438 -3.172 -7.801 1 98.88 90 VAL A O 1
ATOM 708 N N . LYS A 1 91 ? 9.156 -3.072 -9.992 1 98.75 91 LYS A N 1
ATOM 709 C CA . LYS A 1 91 ? 10.586 -3.168 -10.266 1 98.75 91 LYS A CA 1
ATOM 710 C C . LYS A 1 91 ? 11.328 -1.929 -9.766 1 98.75 91 LYS A C 1
ATOM 712 O O . LYS A 1 91 ? 12.453 -2.025 -9.281 1 98.75 91 LYS A O 1
ATOM 717 N N . ALA A 1 92 ? 10.695 -0.798 -9.844 1 98.06 92 ALA A N 1
ATOM 718 C CA . ALA A 1 92 ? 11.297 0.44 -9.352 1 98.06 92 ALA A CA 1
ATOM 719 C C . ALA A 1 92 ? 11.5 0.387 -7.836 1 98.06 92 ALA A C 1
ATOM 721 O O . ALA A 1 92 ? 12.344 1.109 -7.293 1 98.06 92 ALA A O 1
ATOM 722 N N . GLN A 1 93 ? 10.727 -0.463 -7.156 1 98.12 93 GLN A N 1
ATOM 723 C CA . GLN A 1 93 ? 10.867 -0.609 -5.711 1 98.12 93 GLN A CA 1
ATOM 724 C C . GLN A 1 93 ? 11.898 -1.673 -5.359 1 98.12 93 GLN A C 1
ATOM 726 O O . GLN A 1 93 ? 12.125 -1.964 -4.184 1 98.12 93 GLN A O 1
ATOM 731 N N . GLY A 1 94 ? 12.477 -2.326 -6.309 1 98.12 94 GLY A N 1
ATOM 732 C CA . GLY A 1 94 ? 13.57 -3.256 -6.059 1 98.12 94 GLY A CA 1
ATOM 733 C C . GLY A 1 94 ? 13.141 -4.711 -6.129 1 98.12 94 GLY A C 1
ATOM 734 O O . GLY A 1 94 ? 13.977 -5.613 -6.008 1 98.12 94 GLY A O 1
ATOM 735 N N . ALA A 1 95 ? 11.883 -4.988 -6.305 1 98.75 95 ALA A N 1
ATOM 736 C CA . ALA A 1 95 ? 11.398 -6.359 -6.441 1 98.75 95 ALA A CA 1
ATOM 737 C C . ALA A 1 95 ? 11.383 -6.793 -7.906 1 98.75 95 ALA A C 1
ATOM 739 O O . ALA A 1 95 ? 11.289 -5.957 -8.805 1 98.75 95 ALA A O 1
ATOM 740 N N . ALA A 1 96 ? 11.508 -8.086 -8.141 1 98.94 96 ALA A N 1
ATOM 741 C CA . ALA A 1 96 ? 11.18 -8.633 -9.453 1 98.94 96 ALA A CA 1
ATOM 742 C C . ALA A 1 96 ? 9.672 -8.828 -9.602 1 98.94 96 ALA A C 1
ATOM 744 O O . ALA A 1 96 ? 8.945 -8.898 -8.609 1 98.94 96 ALA A O 1
ATOM 745 N N . ALA A 1 97 ? 9.203 -8.82 -10.82 1 98.94 97 ALA A N 1
ATOM 746 C CA . ALA A 1 97 ? 7.789 -8.992 -11.125 1 98.94 97 ALA A CA 1
ATOM 747 C C . ALA A 1 97 ? 7.539 -10.281 -11.891 1 98.94 97 ALA A C 1
ATOM 749 O O . ALA A 1 97 ? 8.227 -10.562 -12.883 1 98.94 97 ALA A O 1
ATOM 750 N N . ALA A 1 98 ? 6.621 -11.07 -11.383 1 98.94 98 ALA A N 1
ATOM 751 C CA . ALA A 1 98 ? 6.234 -12.312 -12.039 1 98.94 98 ALA A CA 1
ATOM 752 C C . ALA A 1 98 ? 4.727 -12.367 -12.273 1 98.94 98 ALA A C 1
ATOM 754 O O . ALA A 1 98 ? 3.967 -11.633 -11.633 1 98.94 98 ALA A O 1
ATOM 755 N N . ILE A 1 99 ? 4.309 -13.211 -13.203 1 98.94 99 ILE A N 1
ATOM 756 C CA . ILE A 1 99 ? 2.896 -13.43 -13.5 1 98.94 99 ILE A CA 1
ATOM 757 C C . ILE A 1 99 ? 2.604 -14.922 -13.547 1 98.94 99 ILE A C 1
ATOM 759 O O . ILE A 1 99 ? 3.4 -15.703 -14.086 1 98.94 99 ILE A O 1
ATOM 763 N N . GLN A 1 100 ? 1.536 -15.281 -12.906 1 98.94 100 GLN A N 1
ATOM 764 C CA . GLN A 1 100 ? 1.078 -16.656 -13.023 1 98.94 100 GLN A CA 1
ATOM 765 C C . GLN A 1 100 ? 0.062 -16.812 -14.148 1 98.94 100 GLN A C 1
ATOM 767 O O . GLN A 1 100 ? -1.075 -16.344 -14.031 1 98.94 100 GLN A O 1
ATOM 772 N N . LEU A 1 101 ? 0.456 -17.438 -15.242 1 98.94 101 LEU A N 1
ATOM 773 C CA . LEU A 1 101 ? -0.469 -17.75 -16.328 1 98.94 101 LEU A CA 1
ATOM 774 C C . LEU A 1 101 ? -1.341 -18.938 -15.969 1 98.94 101 LEU A C 1
ATOM 776 O O . LEU A 1 101 ? -0.841 -19.953 -15.469 1 98.94 101 LEU A O 1
ATOM 780 N N . ALA A 1 102 ? -2.65 -18.781 -16.281 1 98.88 102 ALA A N 1
ATOM 781 C CA . ALA A 1 102 ? -3.541 -19.781 -15.719 1 98.88 102 ALA A CA 1
ATOM 782 C C . ALA A 1 102 ? -4.723 -20.062 -16.641 1 98.88 102 ALA A C 1
ATOM 784 O O . ALA A 1 102 ? -5.012 -19.266 -17.547 1 98.88 102 ALA A O 1
ATOM 785 N N . HIS A 1 103 ? -5.324 -21.156 -16.469 1 98.94 103 HIS A N 1
ATOM 786 C CA . HIS A 1 103 ? -6.598 -21.594 -17.031 1 98.94 103 HIS A CA 1
ATOM 787 C C . HIS A 1 103 ? -7.367 -22.453 -16.047 1 98.94 103 HIS A C 1
ATOM 789 O O . HIS A 1 103 ? -6.891 -23.516 -15.641 1 98.94 103 HIS A O 1
ATOM 795 N N . ALA A 1 104 ? -8.594 -22.078 -15.75 1 98.75 104 ALA A N 1
ATOM 796 C CA . ALA A 1 104 ? -9.32 -22.656 -14.625 1 98.75 104 ALA A CA 1
ATOM 797 C C . ALA A 1 104 ? -9.898 -24.016 -14.984 1 98.75 104 ALA A C 1
ATOM 799 O O . ALA A 1 104 ? -10.18 -24.828 -14.102 1 98.75 104 ALA A O 1
ATOM 800 N N . GLY A 1 105 ? -10.141 -24.281 -16.328 1 98.62 105 GLY A N 1
ATOM 801 C CA . GLY A 1 105 ? -10.758 -25.531 -16.734 1 98.62 105 GLY A CA 1
ATOM 802 C C . GLY A 1 105 ? -12.094 -25.781 -16.078 1 98.62 105 GLY A C 1
ATOM 803 O O . GLY A 1 105 ? -12.984 -24.922 -16.109 1 98.62 105 GLY A O 1
ATOM 804 N N . ARG A 1 106 ? -12.211 -26.859 -15.438 1 98.25 106 ARG A N 1
ATOM 805 C CA . ARG A 1 106 ? -13.5 -27.297 -14.922 1 98.25 106 ARG A CA 1
ATOM 806 C C . ARG A 1 106 ? -13.891 -26.516 -13.672 1 98.25 106 ARG A C 1
ATOM 808 O O . ARG A 1 106 ? -15.016 -26.641 -13.18 1 98.25 106 ARG A O 1
ATOM 815 N N . LYS A 1 107 ? -13.008 -25.672 -13.18 1 98.06 107 LYS A N 1
ATOM 816 C CA . LYS A 1 107 ? -13.297 -24.906 -11.961 1 98.06 107 LYS A CA 1
ATOM 817 C C . LYS A 1 107 ? -13.805 -23.516 -12.297 1 98.06 107 LYS A C 1
ATOM 819 O O . LYS A 1 107 ? -14.078 -22.719 -11.406 1 98.06 107 LYS A O 1
ATOM 824 N N . ALA A 1 108 ? -13.93 -23.219 -13.562 1 98.06 108 ALA A N 1
ATOM 825 C CA . ALA A 1 108 ? -14.453 -21.922 -13.977 1 98.06 108 ALA A CA 1
ATOM 826 C C . ALA A 1 108 ? -15.914 -21.766 -13.57 1 98.06 108 ALA A C 1
ATOM 828 O O . ALA A 1 108 ? -16.719 -22.688 -13.75 1 98.06 108 ALA A O 1
ATOM 829 N N . ARG A 1 109 ? -16.344 -20.719 -12.953 1 96.44 109 ARG A N 1
ATOM 830 C CA . ARG A 1 109 ? -17.703 -20.312 -12.625 1 96.44 109 ARG A CA 1
ATOM 831 C C . ARG A 1 109 ? -18.125 -19.094 -13.422 1 96.44 109 ARG A C 1
ATOM 833 O O . ARG A 1 109 ? -18.172 -17.984 -12.875 1 96.44 109 ARG A O 1
ATOM 840 N N . LEU A 1 110 ? -18.312 -19.266 -14.57 1 95.81 110 LEU A N 1
ATOM 841 C CA . LEU A 1 110 ? -18.656 -18.203 -15.523 1 95.81 110 LEU A CA 1
ATOM 842 C C . LEU A 1 110 ? -20.094 -18.375 -16.016 1 95.81 110 LEU A C 1
ATOM 844 O O . LEU A 1 110 ? -20.516 -19.484 -16.344 1 95.81 110 LEU A O 1
ATOM 848 N N . ASN A 1 111 ? -20.734 -17.266 -15.992 1 91.44 111 ASN A N 1
ATOM 849 C CA . ASN A 1 111 ? -22.109 -17.312 -16.453 1 91.44 111 ASN A CA 1
ATOM 850 C C . ASN A 1 111 ? -22.188 -17.469 -17.969 1 91.44 111 ASN A C 1
ATOM 852 O O . ASN A 1 111 ? -21.422 -16.828 -18.703 1 91.44 111 ASN A O 1
ATOM 856 N N . ASP A 1 112 ? -23.062 -18.297 -18.422 1 90.69 112 ASP A N 1
ATOM 857 C CA . ASP A 1 112 ? -23.422 -18.469 -19.812 1 90.69 112 ASP A CA 1
ATOM 858 C C . ASP A 1 112 ? -22.188 -18.781 -20.672 1 90.69 112 ASP A C 1
ATOM 860 O O . ASP A 1 112 ? -22.047 -18.25 -21.781 1 90.69 112 ASP A O 1
ATOM 864 N N . THR A 1 113 ? -21.203 -19.453 -20.141 1 94 113 THR A N 1
ATOM 865 C CA . THR A 1 113 ? -19.984 -19.844 -20.828 1 94 113 THR A CA 1
ATOM 866 C C . THR A 1 113 ? -19.781 -21.344 -20.75 1 94 113 THR A C 1
ATOM 868 O O . THR A 1 113 ? -19.922 -21.938 -19.672 1 94 113 THR A O 1
ATOM 871 N N . THR A 1 114 ? -19.516 -21.953 -21.891 1 96.88 114 THR A N 1
ATOM 872 C CA . THR A 1 114 ? -19.125 -23.359 -21.875 1 96.88 114 THR A CA 1
ATOM 873 C C . THR A 1 114 ? -17.703 -23.516 -21.359 1 96.88 114 THR A C 1
ATOM 875 O O . THR A 1 114 ? -16.75 -23.047 -21.984 1 96.88 114 THR A O 1
ATOM 878 N N . ILE A 1 115 ? -17.547 -24.219 -20.297 1 98 115 ILE A N 1
ATOM 879 C CA . ILE A 1 115 ? -16.219 -24.422 -19.719 1 98 115 ILE A CA 1
ATOM 880 C C . ILE A 1 115 ? -15.625 -25.719 -20.25 1 98 115 ILE A C 1
ATOM 882 O O . ILE A 1 115 ? -16.328 -26.547 -20.844 1 98 115 ILE A O 1
ATOM 886 N N . VAL A 1 116 ? -14.32 -25.891 -20.062 1 98.81 116 VAL A N 1
ATOM 887 C CA . VAL A 1 116 ? -13.641 -27 -20.734 1 98.81 116 VAL A CA 1
ATOM 888 C C . VAL A 1 116 ? -12.805 -27.781 -19.734 1 98.81 116 VAL A C 1
ATOM 890 O O . VAL A 1 116 ? -12.484 -27.281 -18.656 1 98.81 116 VAL A O 1
ATOM 893 N N . ALA A 1 117 ? -12.453 -29.031 -20.062 1 98.81 117 ALA A N 1
ATOM 894 C CA . ALA A 1 117 ? -11.609 -29.906 -19.25 1 98.81 117 ALA A CA 1
ATOM 895 C C . ALA A 1 117 ? -11.062 -31.078 -20.078 1 98.81 117 ALA A C 1
ATOM 897 O O . ALA A 1 117 ? -11.43 -31.234 -21.25 1 98.81 117 ALA A O 1
ATOM 898 N N . PRO A 1 118 ? -10.086 -31.797 -19.531 1 98.81 118 PRO A N 1
ATOM 899 C CA . PRO A 1 118 ? -9.625 -33 -20.266 1 98.81 118 PRO A CA 1
ATOM 900 C C . PRO A 1 118 ? -10.711 -34.062 -20.391 1 98.81 118 PRO A C 1
ATOM 902 O O . PRO A 1 118 ? -10.695 -34.844 -21.344 1 98.81 118 PRO A O 1
ATOM 905 N N . SER A 1 119 ? -11.523 -34.156 -19.406 1 98.81 119 SER A N 1
ATOM 906 C CA . SER A 1 119 ? -12.664 -35.094 -19.406 1 98.81 119 SER A CA 1
ATOM 907 C C . SER A 1 119 ? -13.93 -34.406 -18.922 1 98.81 119 SER A C 1
ATOM 909 O O . SER A 1 119 ? -13.867 -33.375 -18.234 1 98.81 119 SER A O 1
ATOM 911 N N . ALA A 1 120 ? -15.07 -34.906 -19.359 1 98.56 120 ALA A N 1
ATOM 912 C CA . ALA A 1 120 ? -16.359 -34.344 -18.969 1 98.56 120 ALA A CA 1
ATOM 913 C C . ALA A 1 120 ? -16.734 -34.719 -17.547 1 98.56 120 ALA A C 1
ATOM 915 O O . ALA A 1 120 ? -17.766 -35.375 -17.312 1 98.56 120 ALA A O 1
ATOM 916 N N . ILE A 1 121 ? -15.945 -34.344 -16.594 1 98.38 121 ILE A N 1
ATOM 917 C CA . ILE A 1 121 ? -16.125 -34.625 -15.172 1 98.38 121 ILE A CA 1
ATOM 918 C C . ILE A 1 121 ? -16.172 -33.312 -14.375 1 98.38 121 ILE A C 1
ATOM 920 O O . ILE A 1 121 ? -15.188 -32.562 -14.336 1 98.38 121 ILE A O 1
ATOM 924 N N . PRO A 1 122 ? -17.312 -33.031 -13.812 1 98.19 122 PRO A N 1
ATOM 925 C CA . PRO A 1 122 ? -17.406 -31.797 -13.039 1 98.19 122 PRO A CA 1
ATOM 926 C C . PRO A 1 122 ? -16.547 -31.812 -11.773 1 98.19 122 PRO A C 1
ATOM 928 O O . PRO A 1 122 ? -16.172 -32.906 -11.297 1 98.19 122 PRO A O 1
ATOM 931 N N . PHE A 1 123 ? -16.188 -30.672 -11.289 1 98.19 123 PHE A N 1
ATOM 932 C CA . PHE A 1 123 ? -15.352 -30.562 -10.094 1 98.19 123 PHE A CA 1
ATOM 933 C C . PHE A 1 123 ? -16.078 -31.141 -8.883 1 98.19 123 PHE A C 1
ATOM 935 O O . PHE A 1 123 ? -15.477 -31.844 -8.07 1 98.19 123 PHE A O 1
ATOM 942 N N . ASP A 1 124 ? -17.219 -30.734 -8.758 1 96.75 124 ASP A N 1
ATOM 943 C CA . ASP A 1 124 ? -18.078 -31.234 -7.695 1 96.75 124 ASP A CA 1
ATOM 944 C C . ASP A 1 124 ? -19.531 -31.344 -8.172 1 96.75 124 ASP A C 1
ATOM 946 O O . ASP A 1 124 ? -19.812 -31.156 -9.359 1 96.75 124 ASP A O 1
ATOM 950 N N . GLU A 1 125 ? -20.406 -31.703 -7.301 1 95 125 GLU A N 1
ATOM 951 C CA . GLU A 1 125 ? -21.781 -31.984 -7.672 1 95 125 GLU A CA 1
ATOM 952 C C . GLU A 1 125 ? -22.5 -30.734 -8.148 1 95 125 GLU A C 1
ATOM 954 O O . GLU A 1 125 ? -23.453 -30.812 -8.93 1 95 125 GLU A O 1
ATOM 959 N N . GLU A 1 126 ? -22.078 -29.562 -7.762 1 94.56 126 GLU A N 1
ATOM 960 C CA . GLU A 1 126 ? -22.75 -28.312 -8.086 1 94.56 126 GLU A CA 1
ATOM 961 C C . GLU A 1 126 ? -22.109 -27.641 -9.297 1 94.56 126 GLU A C 1
ATOM 963 O O . GLU A 1 126 ? -22.672 -26.688 -9.852 1 94.56 126 GLU A O 1
ATOM 968 N N . SER A 1 127 ? -21.016 -28.156 -9.734 1 95.94 127 SER A N 1
ATOM 969 C CA . SER A 1 127 ? -20.281 -27.531 -10.836 1 95.94 127 SER A CA 1
ATOM 970 C C . SER A 1 127 ? -20.844 -27.969 -12.188 1 95.94 127 SER A C 1
ATOM 972 O O . SER A 1 127 ? -21.438 -29.031 -12.305 1 95.94 127 SER A O 1
ATOM 974 N N . GLN A 1 128 ? -20.625 -27.094 -13.117 1 95.25 128 GLN A N 1
ATOM 975 C CA . GLN A 1 128 ? -20.984 -27.422 -14.492 1 95.25 128 GLN A CA 1
ATOM 976 C C . GLN A 1 128 ? -20.172 -28.609 -15 1 95.25 128 GLN A C 1
ATOM 978 O O . GLN A 1 128 ? -18.984 -28.734 -14.68 1 95.25 128 GLN A O 1
ATOM 983 N N . VAL A 1 129 ? -20.828 -29.438 -15.82 1 97.69 129 VAL A N 1
ATOM 984 C CA . VAL A 1 129 ? -20.078 -30.453 -16.547 1 97.69 129 VAL A CA 1
ATOM 985 C C . VAL A 1 129 ? -19.281 -29.797 -17.672 1 97.69 129 VAL A C 1
ATOM 987 O O . VAL A 1 129 ? -19.859 -29.172 -18.562 1 97.69 129 VAL A O 1
ATOM 990 N N . PRO A 1 130 ? -18.047 -29.875 -17.641 1 98.56 130 PRO A N 1
ATOM 991 C CA . PRO A 1 130 ? -17.234 -29.234 -18.688 1 98.56 130 PRO A CA 1
ATOM 992 C C . PRO A 1 130 ? -17.281 -29.969 -20.016 1 98.56 130 PRO A C 1
ATOM 994 O O . PRO A 1 130 ? -17.625 -31.141 -20.062 1 98.56 130 PRO A O 1
ATOM 997 N N . HIS A 1 131 ? -17.094 -29.172 -21.047 1 98.56 131 HIS A N 1
ATOM 998 C CA . HIS A 1 131 ? -16.859 -29.75 -22.359 1 98.56 131 HIS A CA 1
ATOM 999 C C . HIS A 1 131 ? -15.492 -30.406 -22.453 1 98.56 131 HIS A C 1
ATOM 1001 O O . HIS A 1 131 ? -14.469 -29.797 -22.125 1 98.56 131 HIS A O 1
ATOM 1007 N N . GLU A 1 132 ? -15.422 -31.688 -22.766 1 98.81 132 GLU A N 1
ATOM 1008 C CA . GLU A 1 132 ? -14.148 -32.375 -23 1 98.81 132 GLU A CA 1
ATOM 1009 C C . GLU A 1 132 ? -13.43 -31.797 -24.219 1 98.81 132 GLU A C 1
ATOM 1011 O O . GLU A 1 132 ? -13.961 -31.828 -25.328 1 98.81 132 GLU A O 1
ATOM 1016 N N . LEU A 1 133 ? -12.289 -31.328 -24.062 1 98.88 133 LEU A N 1
ATOM 1017 C CA . LEU A 1 133 ? -11.531 -30.703 -25.141 1 98.88 133 LEU A CA 1
ATOM 1018 C C . LEU A 1 133 ? -11.195 -31.719 -26.219 1 98.88 133 LEU A C 1
ATOM 1020 O O . LEU A 1 133 ? -10.742 -32.844 -25.938 1 98.88 133 LEU A O 1
ATOM 1024 N N . THR A 1 134 ? -11.422 -31.266 -27.453 1 98.44 134 THR A N 1
ATOM 1025 C CA . THR A 1 134 ? -10.891 -32.031 -28.578 1 98.44 134 THR A CA 1
ATOM 1026 C C . THR A 1 134 ? -9.406 -31.766 -28.766 1 98.44 134 THR A C 1
ATOM 1028 O O . THR A 1 134 ? -8.859 -30.828 -28.156 1 98.44 134 THR A O 1
ATOM 1031 N N . GLU A 1 135 ? -8.75 -32.656 -29.516 1 98.12 135 GLU A N 1
ATOM 1032 C CA . GLU A 1 135 ? -7.34 -32.438 -29.781 1 98.12 135 GLU A CA 1
ATOM 1033 C C . GLU A 1 135 ? -7.117 -31.047 -30.406 1 98.12 135 GLU A C 1
ATOM 1035 O O . GLU A 1 135 ? -6.16 -30.344 -30.062 1 98.12 135 GLU A O 1
ATOM 1040 N N . ALA A 1 136 ? -7.996 -30.688 -31.328 1 98.38 136 ALA A N 1
ATOM 1041 C CA . ALA A 1 136 ? -7.895 -29.375 -31.969 1 98.38 136 ALA A CA 1
ATOM 1042 C C . ALA A 1 136 ? -8.078 -28.25 -30.953 1 98.38 136 ALA A C 1
ATOM 1044 O O . ALA A 1 136 ? -7.406 -27.219 -31.016 1 98.38 136 ALA A O 1
ATOM 1045 N N . GLU A 1 137 ? -8.984 -28.406 -30.078 1 98.62 137 GLU A N 1
ATOM 1046 C CA . GLU A 1 137 ? -9.227 -27.406 -29.047 1 98.62 137 GLU A CA 1
ATOM 1047 C C . GLU A 1 137 ? -8.047 -27.312 -28.094 1 98.62 137 GLU A C 1
ATOM 1049 O O . GLU A 1 137 ? -7.727 -26.234 -27.578 1 98.62 137 GLU A O 1
ATOM 1054 N N . ILE A 1 138 ? -7.414 -28.422 -27.797 1 98.81 138 ILE A N 1
ATOM 1055 C CA . ILE A 1 138 ? -6.199 -28.422 -26.984 1 98.81 138 ILE A CA 1
ATOM 1056 C C . ILE A 1 138 ? -5.125 -27.578 -27.672 1 98.81 138 ILE A C 1
ATOM 1058 O O . ILE A 1 138 ? -4.438 -26.797 -27.016 1 98.81 138 ILE A O 1
ATOM 1062 N N . ASP A 1 139 ? -5.055 -27.734 -29 1 98.81 139 ASP A N 1
ATOM 1063 C CA . ASP A 1 139 ? -4.113 -26.906 -29.75 1 98.81 139 ASP A CA 1
ATOM 1064 C C . ASP A 1 139 ? -4.41 -25.422 -29.562 1 98.81 139 ASP A C 1
ATOM 1066 O O . ASP A 1 139 ? -3.488 -24.609 -29.406 1 98.81 139 ASP A O 1
ATOM 1070 N N . ASP A 1 140 ? -5.637 -25.062 -29.594 1 98.75 140 ASP A N 1
ATOM 1071 C CA . ASP A 1 140 ? -6.051 -23.672 -29.422 1 98.75 140 ASP A CA 1
ATOM 1072 C C . ASP A 1 140 ? -5.68 -23.156 -28.031 1 98.75 140 ASP A C 1
ATOM 1074 O O . ASP A 1 140 ? -5.227 -22.016 -27.891 1 98.75 140 ASP A O 1
ATOM 1078 N N . VAL A 1 141 ? -5.895 -23.969 -27.047 1 98.88 141 VAL A N 1
ATOM 1079 C CA . VAL A 1 141 ? -5.586 -23.578 -25.672 1 98.88 141 VAL A CA 1
ATOM 1080 C C . VAL A 1 141 ? -4.078 -23.406 -25.516 1 98.88 141 VAL A C 1
ATOM 1082 O O . VAL A 1 141 ? -3.621 -22.453 -24.875 1 98.88 141 VAL A O 1
ATOM 1085 N N . VAL A 1 142 ? -3.32 -24.328 -26.078 1 98.94 142 VAL A N 1
ATOM 1086 C CA . VAL A 1 142 ? -1.866 -24.234 -26.031 1 98.94 142 VAL A CA 1
ATOM 1087 C C . VAL A 1 142 ? -1.412 -22.922 -26.688 1 98.94 142 VAL A C 1
ATOM 1089 O O . VAL A 1 142 ? -0.532 -22.234 -26.156 1 98.94 142 VAL A O 1
ATOM 1092 N N . GLU A 1 143 ? -2.035 -22.547 -27.781 1 98.88 143 GLU A N 1
ATOM 1093 C CA . GLU A 1 143 ? -1.724 -21.297 -28.469 1 98.88 143 GLU A CA 1
ATOM 1094 C C . GLU A 1 143 ? -2.037 -20.094 -27.578 1 98.88 143 GLU A C 1
ATOM 1096 O O . GLU A 1 143 ? -1.31 -19.109 -27.594 1 98.88 143 GLU A O 1
ATOM 1101 N N . ALA A 1 144 ? -3.066 -20.188 -26.828 1 98.88 144 ALA A N 1
ATOM 1102 C CA . ALA A 1 144 ? -3.422 -19.109 -25.906 1 98.88 144 ALA A CA 1
ATOM 1103 C C . ALA A 1 144 ? -2.332 -18.906 -24.859 1 98.88 144 ALA A C 1
ATOM 1105 O O . ALA A 1 144 ? -2.043 -17.781 -24.469 1 98.88 144 ALA A O 1
ATOM 1106 N N . TRP A 1 145 ? -1.739 -20 -24.406 1 98.94 145 TRP A N 1
ATOM 1107 C CA . TRP A 1 145 ? -0.632 -19.906 -23.453 1 98.94 145 TRP A CA 1
ATOM 1108 C C . TRP A 1 145 ? 0.567 -19.219 -24.094 1 98.94 145 TRP A C 1
ATOM 1110 O O . TRP A 1 145 ? 1.22 -18.375 -23.453 1 98.94 145 TRP A O 1
ATOM 1120 N N . ARG A 1 146 ? 0.831 -19.578 -25.328 1 98.94 146 ARG A N 1
ATOM 1121 C CA . ARG A 1 146 ? 1.927 -18.938 -26.031 1 98.94 146 ARG A CA 1
ATOM 1122 C C . ARG A 1 146 ? 1.711 -17.422 -26.125 1 98.94 146 ARG A C 1
ATOM 1124 O O . ARG A 1 146 ? 2.613 -16.641 -25.812 1 98.94 146 ARG A O 1
ATOM 1131 N N . GLN A 1 147 ? 0.538 -17.031 -26.5 1 98.94 147 GLN A N 1
ATOM 1132 C CA . GLN A 1 147 ? 0.218 -15.617 -26.656 1 98.94 147 GLN A CA 1
ATOM 1133 C C . GLN A 1 147 ? 0.228 -14.898 -25.312 1 98.94 147 GLN A C 1
ATOM 1135 O O . GLN A 1 147 ? 0.613 -13.727 -25.234 1 98.94 147 GLN A O 1
ATOM 1140 N N . GLY A 1 148 ? -0.245 -15.609 -24.312 1 98.94 148 GLY A N 1
ATOM 1141 C CA . GLY A 1 148 ? -0.156 -15.039 -22.969 1 98.94 148 GLY A CA 1
ATOM 1142 C C . GLY A 1 148 ? 1.269 -14.75 -22.547 1 98.94 148 GLY A C 1
ATOM 1143 O O . GLY A 1 148 ? 1.542 -13.695 -21.969 1 98.94 148 GLY A O 1
ATOM 1144 N N . ALA A 1 149 ? 2.135 -15.648 -22.859 1 98.94 149 ALA A N 1
ATOM 1145 C CA . ALA A 1 149 ? 3.549 -15.461 -22.547 1 98.94 149 ALA A CA 1
ATOM 1146 C C . ALA A 1 149 ? 4.129 -14.273 -23.312 1 98.94 149 ALA A C 1
ATOM 1148 O O . ALA A 1 149 ? 4.914 -13.5 -22.766 1 98.94 149 ALA A O 1
ATOM 1149 N N . ARG A 1 150 ? 3.773 -14.148 -24.562 1 98.94 150 ARG A N 1
ATOM 1150 C CA . ARG A 1 150 ? 4.219 -13.016 -25.359 1 98.94 150 ARG A CA 1
ATOM 1151 C C . ARG A 1 150 ? 3.797 -11.695 -24.719 1 98.94 150 ARG A C 1
ATOM 1153 O O . ARG A 1 150 ? 4.605 -10.773 -24.594 1 98.94 150 ARG A O 1
ATOM 1160 N N . ARG A 1 151 ? 2.594 -11.648 -24.344 1 98.94 151 ARG A N 1
ATOM 1161 C CA . ARG A 1 151 ? 2.061 -10.414 -23.766 1 98.94 151 ARG A CA 1
ATOM 1162 C C . ARG A 1 151 ? 2.689 -10.133 -22.406 1 98.94 151 ARG A C 1
ATOM 1164 O O . ARG A 1 151 ? 2.902 -8.977 -22.047 1 98.94 151 ARG A O 1
ATOM 1171 N N . ALA A 1 152 ? 2.918 -11.211 -21.641 1 98.94 152 ALA A N 1
ATOM 1172 C CA . ALA A 1 152 ? 3.623 -11.055 -20.359 1 98.94 152 ALA A CA 1
ATOM 1173 C C . ALA A 1 152 ? 5.012 -10.453 -20.578 1 98.94 152 ALA A C 1
ATOM 1175 O O . ALA A 1 152 ? 5.434 -9.57 -19.844 1 98.94 152 ALA A O 1
ATOM 1176 N N . ARG A 1 153 ? 5.691 -10.969 -21.594 1 98.81 153 ARG A N 1
ATOM 1177 C CA . ARG A 1 153 ? 7 -10.438 -21.953 1 98.81 153 ARG A CA 1
ATOM 1178 C C . ARG A 1 153 ? 6.902 -8.961 -22.328 1 98.81 153 ARG A C 1
ATOM 1180 O O . ARG A 1 153 ? 7.699 -8.141 -21.859 1 98.81 153 ARG A O 1
ATOM 1187 N N . GLU A 1 154 ? 5.945 -8.656 -23.094 1 98.88 154 GLU A N 1
ATOM 1188 C CA . GLU A 1 154 ? 5.77 -7.281 -23.562 1 98.88 154 GLU A CA 1
ATOM 1189 C C . GLU A 1 154 ? 5.406 -6.352 -22.406 1 98.88 154 GLU A C 1
ATOM 1191 O O . GLU A 1 154 ? 5.785 -5.176 -22.406 1 98.88 154 GLU A O 1
ATOM 1196 N N . ALA A 1 155 ? 4.703 -6.891 -21.453 1 98.88 155 ALA A N 1
ATOM 1197 C CA . ALA A 1 155 ? 4.332 -6.102 -20.281 1 98.88 155 ALA A CA 1
ATOM 1198 C C . ALA A 1 155 ? 5.535 -5.859 -19.375 1 98.88 155 ALA A C 1
ATOM 1200 O O . ALA A 1 155 ? 5.492 -5.004 -18.484 1 98.88 155 ALA A O 1
ATOM 1201 N N . GLY A 1 156 ? 6.594 -6.668 -19.5 1 98.81 156 GLY A N 1
ATOM 1202 C CA . GLY A 1 156 ? 7.844 -6.395 -18.812 1 98.81 156 GLY A CA 1
ATOM 1203 C C . GLY A 1 156 ? 8.078 -7.305 -17.625 1 98.81 156 GLY A C 1
ATOM 1204 O O . GLY A 1 156 ? 8.953 -7.031 -16.797 1 98.81 156 GLY A O 1
ATOM 1205 N N . PHE A 1 157 ? 7.355 -8.375 -17.484 1 98.94 157 PHE A N 1
ATOM 1206 C CA . PHE A 1 157 ? 7.555 -9.312 -16.391 1 98.94 157 PHE A CA 1
ATOM 1207 C C . PHE A 1 157 ? 8.93 -9.969 -16.469 1 98.94 157 PHE A C 1
ATOM 1209 O O . PHE A 1 157 ? 9.453 -10.172 -17.562 1 98.94 157 PHE A O 1
ATOM 1216 N N . ASP A 1 158 ? 9.484 -10.328 -15.289 1 98.88 158 ASP A N 1
ATOM 1217 C CA . ASP A 1 158 ? 10.789 -10.969 -15.203 1 98.88 158 ASP A CA 1
ATOM 1218 C C . ASP A 1 158 ? 10.664 -12.492 -15.211 1 98.88 158 ASP A C 1
ATOM 1220 O O . ASP A 1 158 ? 11.57 -13.195 -15.656 1 98.88 158 ASP A O 1
ATOM 1224 N N . ILE A 1 159 ? 9.562 -12.977 -14.68 1 98.94 159 ILE A N 1
ATOM 1225 C CA . ILE A 1 159 ? 9.344 -14.406 -14.492 1 98.94 159 ILE A CA 1
ATOM 1226 C C . ILE A 1 159 ? 7.906 -14.758 -14.859 1 98.94 159 ILE A C 1
ATOM 1228 O O . ILE A 1 159 ? 6.98 -13.992 -14.578 1 98.94 159 ILE A O 1
ATOM 1232 N N . VAL A 1 160 ? 7.742 -15.867 -15.477 1 98.88 160 VAL A N 1
ATOM 1233 C CA . VAL A 1 160 ? 6.426 -16.469 -15.703 1 98.88 160 VAL A CA 1
ATOM 1234 C C . VAL A 1 160 ? 6.301 -17.75 -14.906 1 98.88 160 VAL A C 1
ATOM 1236 O O . VAL A 1 160 ? 7.238 -18.562 -14.852 1 98.88 160 VAL A O 1
ATOM 1239 N N . GLU A 1 161 ? 5.223 -17.859 -14.227 1 98.94 161 GLU A N 1
ATOM 1240 C CA . GLU A 1 161 ? 4.859 -19.141 -13.617 1 98.94 161 GLU A CA 1
ATOM 1241 C C . GLU A 1 161 ? 3.666 -19.766 -14.328 1 98.94 161 GLU A C 1
ATOM 1243 O O . GLU A 1 161 ? 2.648 -19.109 -14.547 1 98.94 161 GLU A O 1
ATOM 1248 N N . ILE A 1 162 ? 3.811 -20.984 -14.734 1 98.94 162 ILE A N 1
ATOM 1249 C CA . ILE A 1 162 ? 2.713 -21.766 -15.281 1 98.94 162 ILE A CA 1
ATOM 1250 C C . ILE A 1 162 ? 1.936 -22.438 -14.141 1 98.94 162 ILE A C 1
ATOM 1252 O O . ILE A 1 162 ? 2.508 -23.172 -13.336 1 98.94 162 ILE A O 1
ATOM 1256 N N . HIS A 1 163 ? 0.626 -22.172 -14.117 1 98.94 163 HIS A N 1
ATOM 1257 C CA . HIS A 1 163 ? -0.209 -22.688 -13.047 1 98.94 163 HIS A CA 1
ATOM 1258 C C . HIS A 1 163 ? -0.665 -24.109 -13.344 1 98.94 163 HIS A C 1
ATOM 1260 O O . HIS A 1 163 ? -1.705 -24.312 -13.969 1 98.94 163 HIS A O 1
ATOM 1266 N N . GLY A 1 164 ? -0.002 -25.047 -12.82 1 98.88 164 GLY A N 1
ATOM 1267 C CA . GLY A 1 164 ? -0.343 -26.453 -13 1 98.88 164 GLY A CA 1
ATOM 1268 C C . GLY A 1 164 ? -0.866 -27.109 -11.742 1 98.88 164 GLY A C 1
ATOM 1269 O O . GLY A 1 164 ? -0.668 -28.297 -11.531 1 98.88 164 GLY A O 1
ATOM 1270 N N . ALA A 1 165 ? -1.497 -26.312 -10.883 1 98.75 165 ALA A N 1
ATOM 1271 C CA . ALA A 1 165 ? -1.874 -26.812 -9.562 1 98.75 165 ALA A CA 1
ATOM 1272 C C . ALA A 1 165 ? -3.346 -26.531 -9.266 1 98.75 165 ALA A C 1
ATOM 1274 O O . ALA A 1 165 ? -4.059 -25.984 -10.117 1 98.75 165 ALA A O 1
ATOM 1275 N N . HIS A 1 166 ? -3.863 -27.031 -8.156 1 98.25 166 HIS A N 1
ATOM 1276 C CA . HIS A 1 166 ? -5.066 -26.641 -7.43 1 98.25 166 HIS A CA 1
ATOM 1277 C C . HIS A 1 166 ? -6.324 -26.953 -8.234 1 98.25 166 HIS A C 1
ATOM 1279 O O . HIS A 1 166 ? -7.309 -26.219 -8.172 1 98.25 166 HIS A O 1
ATOM 1285 N N . GLY A 1 167 ? -6.184 -27.938 -9.062 1 98.5 167 GLY A N 1
ATOM 1286 C CA . GLY A 1 167 ? -7.371 -28.406 -9.766 1 98.5 167 GLY A CA 1
ATOM 1287 C C . GLY A 1 167 ? -7.688 -27.594 -11.008 1 98.5 167 GLY A C 1
ATOM 1288 O O . GLY A 1 167 ? -8.789 -27.672 -11.547 1 98.5 167 GLY A O 1
ATOM 1289 N N . TYR A 1 168 ? -6.781 -26.766 -11.43 1 98.69 168 TYR A N 1
ATOM 1290 C CA . TYR A 1 168 ? -6.969 -26.016 -12.664 1 98.69 168 TYR A CA 1
ATOM 1291 C C . TYR A 1 168 ? -6.531 -26.844 -13.875 1 98.69 168 TYR A C 1
ATOM 1293 O O . TYR A 1 168 ? -6.168 -28.016 -13.734 1 98.69 168 TYR A O 1
ATOM 1301 N N . LEU A 1 169 ? -6.602 -26.312 -15.016 1 98.94 169 LEU A N 1
ATOM 1302 C CA . LEU A 1 169 ? -6.68 -27.094 -16.25 1 98.94 169 LEU A CA 1
ATOM 1303 C C . LEU A 1 169 ? -5.48 -28.016 -16.375 1 98.94 169 LEU A C 1
ATOM 1305 O O . LEU A 1 169 ? -5.641 -29.203 -16.656 1 98.94 169 LEU A O 1
ATOM 1309 N N . ILE A 1 170 ? -4.273 -27.469 -16.203 1 98.94 170 ILE A N 1
ATOM 1310 C CA . ILE A 1 170 ? -3.088 -28.312 -16.344 1 98.94 170 ILE A CA 1
ATOM 1311 C C . ILE A 1 170 ? -3.102 -29.406 -15.297 1 98.94 170 ILE A C 1
ATOM 1313 O O . ILE A 1 170 ? -2.814 -30.578 -15.602 1 98.94 170 ILE A O 1
ATOM 1317 N N . ASN A 1 171 ? -3.404 -29.062 -14.055 1 98.88 171 ASN A N 1
ATOM 1318 C CA . ASN A 1 171 ? -3.541 -30.078 -13.016 1 98.88 171 ASN A CA 1
ATOM 1319 C C . ASN A 1 171 ? -4.617 -31.109 -13.367 1 98.88 171 ASN A C 1
ATOM 1321 O O . ASN A 1 171 ? -4.48 -32.281 -13.055 1 98.88 171 ASN A O 1
ATOM 1325 N N . GLU A 1 172 ? -5.699 -30.703 -14.016 1 98.88 172 GLU A N 1
ATOM 1326 C CA . GLU A 1 172 ? -6.766 -31.594 -14.453 1 98.88 172 GLU A CA 1
ATOM 1327 C C . GLU A 1 172 ? -6.246 -32.656 -15.43 1 98.88 172 GLU A C 1
ATOM 1329 O O . GLU A 1 172 ? -6.688 -33.781 -15.422 1 98.88 172 GLU A O 1
ATOM 1334 N N . PHE A 1 173 ? -5.379 -32.219 -16.344 1 98.94 173 PHE A N 1
ATOM 1335 C CA . PHE A 1 173 ? -4.758 -33.156 -17.25 1 98.94 173 PHE A CA 1
ATOM 1336 C C . PHE A 1 173 ? -3.811 -34.094 -16.516 1 98.94 173 PHE A C 1
ATOM 1338 O O . PHE A 1 173 ? -3.717 -35.281 -16.844 1 98.94 173 PHE A O 1
ATOM 1345 N N . LEU A 1 174 ? -3.104 -33.594 -15.523 1 98.88 174 LEU A N 1
ATOM 1346 C CA . LEU A 1 174 ? -2.059 -34.344 -14.836 1 98.88 174 LEU A CA 1
ATOM 1347 C C . LEU A 1 174 ? -2.662 -35.438 -13.945 1 98.88 174 LEU A C 1
ATOM 1349 O O . LEU A 1 174 ? -2.121 -36.531 -13.844 1 98.88 174 LEU A O 1
ATOM 1353 N N . SER A 1 175 ? -3.721 -35.188 -13.258 1 98.81 175 SER A N 1
ATOM 1354 C CA . SER A 1 175 ? -4.285 -36.062 -12.258 1 98.81 175 SER A CA 1
ATOM 1355 C C . SER A 1 175 ? -5.172 -37.125 -12.898 1 98.81 175 SER A C 1
ATOM 1357 O O . SER A 1 175 ? -6.066 -36.812 -13.688 1 98.81 175 SER A O 1
ATOM 1359 N N . PRO A 1 176 ? -5.004 -38.406 -12.508 1 98.25 176 PRO A N 1
ATOM 1360 C CA . PRO A 1 176 ? -5.875 -39.469 -13.039 1 98.25 176 PRO A CA 1
ATOM 1361 C C . PRO A 1 176 ? -7.309 -39.344 -12.523 1 98.25 176 PRO A C 1
ATOM 1363 O O . PRO A 1 176 ? -8.211 -40 -13.047 1 98.25 176 PRO A O 1
ATOM 1366 N N . LEU A 1 177 ? -7.508 -38.531 -11.555 1 98.12 177 LEU A N 1
ATOM 1367 C CA . LEU A 1 177 ? -8.844 -38.375 -10.977 1 98.12 177 LEU A CA 1
ATOM 1368 C C . LEU A 1 177 ? -9.742 -37.562 -11.883 1 98.12 177 LEU A C 1
ATOM 1370 O O . LEU A 1 177 ? -10.961 -37.719 -11.859 1 98.12 177 LEU A O 1
ATOM 1374 N N . SER A 1 178 ? -9.125 -36.688 -12.68 1 98.5 178 SER A N 1
ATOM 1375 C CA . SER A 1 178 ? -9.906 -35.781 -13.539 1 98.5 178 SER A CA 1
ATOM 1376 C C . SER A 1 178 ? -9.664 -36.094 -15.016 1 98.5 178 SER A C 1
ATOM 1378 O O . SER A 1 178 ? -10.43 -35.656 -15.875 1 98.5 178 SER A O 1
ATOM 1380 N N . ASN A 1 179 ? -8.617 -36.719 -15.32 1 98.81 179 ASN A N 1
ATOM 1381 C CA . ASN A 1 179 ? -8.273 -37.094 -16.688 1 98.81 179 ASN A CA 1
ATOM 1382 C C . ASN A 1 179 ? -8.555 -38.562 -16.984 1 98.81 179 ASN A C 1
ATOM 1384 O O . ASN A 1 179 ? -7.75 -39.438 -16.641 1 98.81 179 ASN A O 1
ATOM 1388 N N . LYS A 1 180 ? -9.609 -38.75 -17.688 1 98.38 180 LYS A N 1
ATOM 1389 C CA . LYS A 1 180 ? -10.016 -40.125 -18.047 1 98.38 180 LYS A CA 1
ATOM 1390 C C . LYS A 1 180 ? -9.922 -40.344 -19.547 1 98.38 180 LYS A C 1
ATOM 1392 O O . LYS A 1 180 ? -10.594 -41.219 -20.094 1 98.38 180 LYS A O 1
ATOM 1397 N N . ARG A 1 181 ? -9.164 -39.531 -20.125 1 98.44 181 ARG A N 1
ATOM 1398 C CA . ARG A 1 181 ? -9.016 -39.625 -21.578 1 98.44 181 ARG A CA 1
ATOM 1399 C C . ARG A 1 181 ? -8.352 -40.938 -21.984 1 98.44 181 ARG A C 1
ATOM 1401 O O . ARG A 1 181 ? -7.559 -41.5 -21.219 1 98.44 181 ARG A O 1
ATOM 1408 N N . THR A 1 182 ? -8.633 -41.312 -23.219 1 96.94 182 THR A N 1
ATOM 1409 C CA . THR A 1 182 ? -8.055 -42.531 -23.75 1 96.94 182 THR A CA 1
ATOM 1410 C C . THR A 1 182 ? -7.133 -42.25 -24.938 1 96.94 182 THR A C 1
ATOM 1412 O O . THR A 1 182 ? -6.52 -43.156 -25.484 1 96.94 182 THR A O 1
ATOM 1415 N N . ASP A 1 183 ? -7.023 -41.062 -25.266 1 97.75 183 ASP A N 1
ATOM 1416 C CA . ASP A 1 183 ? -6.121 -40.656 -26.344 1 97.75 183 ASP A CA 1
ATOM 1417 C C . ASP A 1 183 ? -4.719 -40.375 -25.812 1 97.75 183 ASP A C 1
ATOM 1419 O O . ASP A 1 183 ? -4.355 -40.844 -24.734 1 97.75 183 ASP A O 1
ATOM 1423 N N . LYS A 1 184 ? -3.91 -39.625 -26.578 1 98.31 184 LYS A N 1
ATOM 1424 C CA . LYS A 1 184 ? -2.498 -39.438 -26.266 1 98.31 184 LYS A CA 1
ATOM 1425 C C . LYS A 1 184 ? -2.324 -38.562 -25.031 1 98.31 184 LYS A C 1
ATOM 1427 O O . LYS A 1 184 ? -1.228 -38.469 -24.484 1 98.31 184 LYS A O 1
ATOM 1432 N N . TYR A 1 185 ? -3.404 -37.906 -24.578 1 98.5 185 TYR A N 1
ATOM 1433 C CA . TYR A 1 185 ? -3.32 -36.969 -23.469 1 98.5 185 TYR A CA 1
ATOM 1434 C C . TYR A 1 185 ? -3.752 -37.656 -22.172 1 98.5 185 TYR A C 1
ATOM 1436 O O . TYR A 1 185 ? -3.822 -37 -21.125 1 98.5 185 TYR A O 1
ATOM 1444 N N . GLY A 1 186 ? -4.086 -38.969 -22.156 1 97.38 186 GLY A N 1
ATOM 1445 C CA . GLY A 1 186 ? -4.531 -39.688 -20.984 1 97.38 186 GLY A CA 1
ATOM 1446 C C . GLY A 1 186 ? -3.801 -41 -20.781 1 97.38 186 GLY A C 1
ATOM 1447 O O . GLY A 1 186 ? -2.977 -41.406 -21.609 1 97.38 186 GLY A O 1
ATOM 1448 N N . GLY A 1 187 ? -4.098 -41.656 -19.625 1 95.88 187 GLY A N 1
ATOM 1449 C CA . GLY A 1 187 ? -3.477 -42.938 -19.344 1 95.88 187 GLY A CA 1
ATOM 1450 C C . GLY A 1 187 ? -2.301 -42.844 -18.391 1 95.88 187 GLY A C 1
ATOM 1451 O O . GLY A 1 187 ? -2.453 -42.375 -17.25 1 95.88 187 GLY A O 1
ATOM 1452 N N . ASP A 1 188 ? -1.104 -43.125 -18.906 1 95.88 188 ASP A N 1
ATOM 1453 C CA . ASP A 1 188 ? 0.06 -43.125 -18.016 1 95.88 188 ASP A CA 1
ATOM 1454 C C . ASP A 1 188 ? 0.571 -41.719 -17.75 1 95.88 188 ASP A C 1
ATOM 1456 O O . ASP A 1 188 ? 0.07 -40.75 -18.328 1 95.88 188 ASP A O 1
ATOM 1460 N N . ILE A 1 189 ? 1.469 -41.594 -16.875 1 96.25 189 ILE A N 1
ATOM 1461 C CA . ILE A 1 189 ? 1.922 -40.312 -16.375 1 96.25 189 ILE A CA 1
ATOM 1462 C C . ILE A 1 189 ? 2.537 -39.5 -17.516 1 96.25 189 ILE A C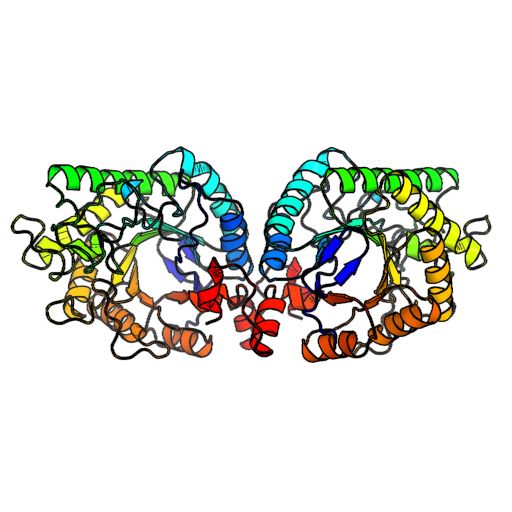 1
ATOM 1464 O O . ILE A 1 189 ? 2.357 -38.281 -17.594 1 96.25 189 ILE A O 1
ATOM 1468 N N . LYS A 1 190 ? 3.289 -40.094 -18.406 1 96.81 190 LYS A N 1
ATOM 1469 C CA . LYS A 1 190 ? 3.902 -39.375 -19.531 1 96.81 190 LYS A CA 1
ATOM 1470 C C . LYS A 1 190 ? 2.842 -38.781 -20.453 1 96.81 190 LYS A C 1
ATOM 1472 O O . LYS A 1 190 ? 2.969 -37.625 -20.891 1 96.81 190 LYS A O 1
ATOM 1477 N N . SER A 1 191 ? 1.828 -39.625 -20.734 1 98.12 191 SER A N 1
ATOM 1478 C CA . SER A 1 191 ? 0.732 -39.156 -21.578 1 98.12 191 SER A CA 1
ATOM 1479 C C . SER A 1 191 ? -0.043 -38.031 -20.906 1 98.12 191 SER A C 1
ATOM 1481 O O . SER A 1 191 ? -0.416 -37.031 -21.562 1 98.12 191 SER A O 1
ATOM 1483 N N . ARG A 1 192 ? -0.233 -38.125 -19.625 1 98.62 192 ARG A N 1
ATOM 1484 C CA . ARG A 1 192 ? -0.966 -37.094 -18.891 1 98.62 192 ARG A CA 1
ATOM 1485 C C . ARG A 1 192 ? -0.147 -35.812 -18.781 1 98.62 192 ARG A C 1
ATOM 1487 O O . ARG A 1 192 ? -0.701 -34.719 -18.562 1 98.62 192 ARG A O 1
ATOM 1494 N N . CYS A 1 193 ? 1.158 -35.906 -18.984 1 98.69 193 CYS A N 1
ATOM 1495 C CA . CYS A 1 193 ? 2.041 -34.75 -18.922 1 98.69 193 CYS A CA 1
ATOM 1496 C C . CYS A 1 193 ? 2.129 -34.062 -20.266 1 98.69 193 CYS A C 1
ATOM 1498 O O . CYS A 1 193 ? 2.676 -32.969 -20.375 1 98.69 193 CYS A O 1
ATOM 1500 N N . LEU A 1 194 ? 1.577 -34.688 -21.297 1 98.81 194 LEU A N 1
ATOM 1501 C CA . LEU A 1 194 ? 1.771 -34.156 -22.641 1 98.81 194 LEU A CA 1
ATOM 1502 C C . LEU A 1 194 ? 1.234 -32.75 -22.766 1 98.81 194 LEU A C 1
ATOM 1504 O O . LEU A 1 194 ? 1.882 -31.875 -23.344 1 98.81 194 LEU A O 1
ATOM 1508 N N . PHE A 1 195 ? 0.056 -32.5 -22.25 1 98.88 195 PHE A N 1
ATOM 1509 C CA . PHE A 1 195 ? -0.506 -31.141 -22.312 1 98.88 195 PHE A CA 1
ATOM 1510 C C . PHE A 1 195 ? 0.421 -30.141 -21.625 1 98.88 195 PHE A C 1
ATOM 1512 O O . PHE A 1 195 ? 0.699 -29.078 -22.188 1 98.88 195 PHE A O 1
ATOM 1519 N N . LEU A 1 196 ? 0.925 -30.453 -20.438 1 98.94 196 LEU A N 1
ATOM 1520 C CA . LEU A 1 196 ? 1.857 -29.609 -19.719 1 98.94 196 LEU A CA 1
ATOM 1521 C C . LEU A 1 196 ? 3.102 -29.328 -20.547 1 98.94 196 LEU A C 1
ATOM 1523 O O . LEU A 1 196 ? 3.521 -28.172 -20.672 1 98.94 196 LEU A O 1
ATOM 1527 N N . THR A 1 197 ? 3.678 -30.375 -21.109 1 98.88 197 THR A N 1
ATOM 1528 C CA . THR A 1 197 ? 4.906 -30.219 -21.891 1 98.88 197 THR A CA 1
ATOM 1529 C C . THR A 1 197 ? 4.672 -29.328 -23.094 1 98.88 197 THR A C 1
ATOM 1531 O O . THR A 1 197 ? 5.504 -28.469 -23.422 1 98.88 197 THR A O 1
ATOM 1534 N N . ARG A 1 198 ? 3.537 -29.5 -23.719 1 98.88 198 ARG A N 1
ATOM 1535 C CA . ARG A 1 198 ? 3.205 -28.656 -24.875 1 98.88 198 ARG A CA 1
ATOM 1536 C C . ARG A 1 198 ? 3.033 -27.203 -24.453 1 98.88 198 ARG A C 1
ATOM 1538 O O . ARG A 1 198 ? 3.449 -26.297 -25.172 1 98.88 198 ARG A O 1
ATOM 1545 N N . VAL A 1 199 ? 2.414 -26.969 -23.312 1 98.94 199 VAL A N 1
ATOM 1546 C CA . VAL A 1 199 ? 2.244 -25.625 -22.797 1 98.94 199 VAL A CA 1
ATOM 1547 C C . VAL A 1 199 ? 3.609 -25 -22.516 1 98.94 199 VAL A C 1
ATOM 1549 O O . VAL A 1 199 ? 3.875 -23.859 -22.922 1 98.94 199 VAL A O 1
ATOM 1552 N N . ILE A 1 200 ? 4.492 -25.75 -21.844 1 98.94 200 ILE A N 1
ATOM 1553 C CA . ILE A 1 200 ? 5.828 -25.25 -21.531 1 98.94 200 ILE A CA 1
ATOM 1554 C C . ILE A 1 200 ? 6.566 -24.891 -22.812 1 98.94 200 ILE A C 1
ATOM 1556 O O . ILE A 1 200 ? 7.152 -23.797 -22.906 1 98.94 200 ILE A O 1
ATOM 1560 N N . GLU A 1 201 ? 6.516 -25.75 -23.766 1 98.81 201 GLU A N 1
ATOM 1561 C CA . GLU A 1 201 ? 7.195 -25.516 -25.031 1 98.81 201 GLU A CA 1
ATOM 1562 C C . GLU A 1 201 ? 6.625 -24.281 -25.734 1 98.81 201 GLU A C 1
ATOM 1564 O O . GLU A 1 201 ? 7.375 -23.484 -26.297 1 98.81 201 GLU A O 1
ATOM 1569 N N . ALA A 1 202 ? 5.324 -24.172 -25.734 1 98.88 202 ALA A N 1
ATOM 1570 C CA . ALA A 1 202 ? 4.672 -23.016 -26.359 1 98.88 202 ALA A CA 1
ATOM 1571 C C . ALA A 1 202 ? 5.098 -21.719 -25.672 1 98.88 202 ALA A C 1
ATOM 1573 O O . ALA A 1 202 ? 5.406 -20.734 -26.344 1 98.88 202 ALA A O 1
ATOM 1574 N N . VAL A 1 203 ? 5.07 -21.734 -24.359 1 98.94 203 VAL A N 1
ATOM 1575 C CA . VAL A 1 203 ? 5.484 -20.562 -23.594 1 98.94 203 VAL A CA 1
ATOM 1576 C C . VAL A 1 203 ? 6.93 -20.203 -23.922 1 98.94 203 VAL A C 1
ATOM 1578 O O . VAL A 1 203 ? 7.258 -19.031 -24.125 1 98.94 203 VAL A O 1
ATOM 1581 N N . LYS A 1 204 ? 7.773 -21.141 -24.062 1 98.62 204 LYS A N 1
ATOM 1582 C CA . LYS A 1 204 ? 9.203 -20.938 -24.297 1 98.62 204 LYS A CA 1
ATOM 1583 C C . LYS A 1 204 ? 9.453 -20.375 -25.703 1 98.62 204 LYS A C 1
ATOM 1585 O O . LYS A 1 204 ? 10.523 -19.812 -25.969 1 98.62 204 LYS A O 1
ATOM 1590 N N . GLN A 1 205 ? 8.539 -20.547 -26.609 1 98.5 205 GLN A N 1
ATOM 1591 C CA . GLN A 1 205 ? 8.672 -19.953 -27.922 1 98.5 205 GLN A CA 1
ATOM 1592 C C . GLN A 1 205 ? 8.656 -18.422 -27.844 1 98.5 205 GLN A C 1
ATOM 1594 O O . GLN A 1 205 ? 9.227 -17.75 -28.703 1 98.5 205 GLN A O 1
ATOM 1599 N N . GLU A 1 206 ? 8.016 -17.922 -26.828 1 98.62 206 GLU A N 1
ATOM 1600 C CA . GLU A 1 206 ? 7.855 -16.484 -26.703 1 98.62 206 GLU A CA 1
ATOM 1601 C C . GLU A 1 206 ? 8.656 -15.938 -25.516 1 98.62 206 GLU A C 1
ATOM 1603 O O . GLU A 1 206 ? 9.07 -14.773 -25.531 1 98.62 206 GLU A O 1
ATOM 1608 N N . TRP A 1 207 ? 8.867 -16.75 -24.531 1 98.44 207 TRP A N 1
ATOM 1609 C CA . TRP A 1 207 ? 9.555 -16.328 -23.328 1 98.44 207 TRP A CA 1
ATOM 1610 C C . TRP A 1 207 ? 11.062 -16.469 -23.484 1 98.44 207 TRP A C 1
ATOM 1612 O O . TRP A 1 207 ? 11.562 -17.531 -23.828 1 98.44 207 TRP A O 1
ATOM 1622 N N . PRO A 1 208 ? 11.836 -15.406 -23.219 1 97 208 PRO A N 1
ATOM 1623 C CA . PRO A 1 208 ? 13.281 -15.477 -23.438 1 97 208 PRO A CA 1
ATOM 1624 C C . PRO A 1 208 ? 13.953 -16.547 -22.562 1 97 208 PRO A C 1
ATOM 1626 O O . PRO A 1 208 ? 13.625 -16.672 -21.391 1 97 208 PRO A O 1
ATOM 1629 N N . GLU A 1 209 ? 14.898 -17.203 -23.109 1 96 209 GLU A N 1
ATOM 1630 C CA . GLU A 1 209 ? 15.602 -18.281 -22.422 1 96 209 GLU A CA 1
ATOM 1631 C C . GLU A 1 209 ? 16.328 -17.766 -21.172 1 96 209 GLU A C 1
ATOM 1633 O O . GLU A 1 209 ? 16.531 -18.516 -20.219 1 96 209 GLU A O 1
ATOM 1638 N N . GLU A 1 210 ? 16.656 -16.547 -21.203 1 97.19 210 GLU A N 1
ATOM 1639 C CA . GLU A 1 210 ? 17.422 -15.953 -20.109 1 97.19 210 GLU A CA 1
ATOM 1640 C C . GLU A 1 210 ? 16.516 -15.57 -18.938 1 97.19 210 GLU A C 1
ATOM 1642 O O . GLU A 1 210 ? 17 -15.266 -17.859 1 97.19 210 GLU A O 1
ATOM 1647 N N . ASN A 1 211 ? 15.203 -15.57 -19.156 1 98.31 211 ASN A N 1
ATOM 1648 C CA . ASN A 1 211 ? 14.266 -15.328 -18.062 1 98.31 211 ASN A CA 1
ATOM 1649 C C . ASN A 1 211 ? 13.742 -16.625 -17.469 1 98.31 211 ASN A C 1
ATOM 1651 O O . ASN A 1 211 ? 13.438 -17.578 -18.188 1 98.31 211 ASN A O 1
ATOM 1655 N N . PRO A 1 212 ? 13.625 -16.656 -16.172 1 98.88 212 PRO A N 1
ATOM 1656 C CA . PRO A 1 212 ? 13.18 -17.891 -15.516 1 98.88 212 PRO A CA 1
ATOM 1657 C C . PRO A 1 212 ? 11.734 -18.25 -15.867 1 98.88 212 PRO A C 1
ATOM 1659 O O . PRO A 1 212 ? 10.906 -17.359 -16.078 1 98.88 212 PRO A O 1
ATOM 1662 N N . LEU A 1 213 ? 11.5 -19.516 -15.938 1 98.94 213 LEU A N 1
ATOM 1663 C CA . LEU A 1 213 ? 10.18 -20.109 -16.094 1 98.94 213 LEU A CA 1
ATOM 1664 C C . LEU A 1 213 ? 9.859 -21.047 -14.938 1 98.94 213 LEU A C 1
ATOM 1666 O O . LEU A 1 213 ? 10.578 -22.016 -14.703 1 98.94 213 LEU A O 1
ATOM 1670 N N . TYR A 1 214 ? 8.797 -20.672 -14.164 1 98.94 214 TYR A N 1
ATOM 1671 C CA . TYR A 1 214 ? 8.398 -21.453 -13.008 1 98.94 214 TYR A CA 1
ATOM 1672 C C . TYR A 1 214 ? 7.16 -22.297 -13.312 1 98.94 214 TYR A C 1
ATOM 1674 O O . TYR A 1 214 ? 6.453 -22.031 -14.281 1 98.94 214 TYR A O 1
ATOM 1682 N N . LEU A 1 215 ? 6.93 -23.359 -12.586 1 98.94 215 LEU A N 1
ATOM 1683 C CA . LEU A 1 215 ? 5.738 -24.203 -12.625 1 98.94 215 LEU A CA 1
ATOM 1684 C C . LEU A 1 215 ? 5.207 -24.438 -11.219 1 98.94 215 LEU A C 1
ATOM 1686 O O . LEU A 1 215 ? 5.969 -24.797 -10.312 1 98.94 215 LEU A O 1
ATOM 1690 N N . ARG A 1 216 ? 3.979 -24.172 -11.023 1 98.94 216 ARG A N 1
ATOM 1691 C CA . ARG A 1 216 ? 3.354 -24.547 -9.758 1 98.94 216 ARG A CA 1
ATOM 1692 C C . ARG A 1 216 ? 2.646 -25.891 -9.883 1 98.94 216 ARG A C 1
ATOM 1694 O O . ARG A 1 216 ? 1.925 -26.141 -10.852 1 98.94 216 ARG A O 1
ATOM 1701 N N . LEU A 1 217 ? 2.859 -26.75 -8.914 1 98.81 217 LEU A N 1
ATOM 1702 C CA . LEU A 1 217 ? 2.254 -28.078 -8.93 1 98.81 217 LEU A CA 1
ATOM 1703 C C . LEU A 1 217 ? 1.494 -28.328 -7.633 1 98.81 217 LEU A C 1
ATOM 1705 O O . LEU A 1 217 ? 1.896 -27.875 -6.566 1 98.81 217 LEU A O 1
ATOM 1709 N N . SER A 1 218 ? 0.387 -29.047 -7.73 1 98.62 218 SER A N 1
ATOM 1710 C CA . SER A 1 218 ? -0.122 -29.812 -6.59 1 98.62 218 SER A CA 1
ATOM 1711 C C . SER A 1 218 ? 0.615 -31.141 -6.434 1 98.62 218 SER A C 1
ATOM 1713 O O . SER A 1 218 ? 0.333 -32.094 -7.148 1 98.62 218 SER A O 1
ATOM 1715 N N . ALA A 1 219 ? 1.453 -31.141 -5.504 1 98.5 219 ALA A N 1
ATOM 1716 C CA . ALA A 1 219 ? 2.389 -32.25 -5.367 1 98.5 219 ALA A CA 1
ATOM 1717 C C . ALA A 1 219 ? 1.655 -33.562 -5.031 1 98.5 219 ALA A C 1
ATOM 1719 O O . ALA A 1 219 ? 2.1 -34.625 -5.41 1 98.5 219 ALA A O 1
ATOM 1720 N N . VAL A 1 220 ? 0.594 -33.406 -4.309 1 98.19 220 VAL A N 1
ATOM 1721 C CA . VAL A 1 220 ? -0.25 -34.562 -3.994 1 98.19 220 VAL A CA 1
ATOM 1722 C C . VAL A 1 220 ? -1.72 -34.156 -4.047 1 98.19 220 VAL A C 1
ATOM 1724 O O . VAL A 1 220 ? -2.066 -33.031 -3.73 1 98.19 220 VAL A O 1
ATOM 1727 N N . ASP A 1 221 ? -2.574 -35.125 -4.43 1 97.81 221 ASP A N 1
ATOM 1728 C CA . ASP A 1 221 ? -3.994 -34.812 -4.602 1 97.81 221 ASP A CA 1
ATOM 1729 C C . ASP A 1 221 ? -4.758 -35.031 -3.297 1 97.81 221 ASP A C 1
ATOM 1731 O O . ASP A 1 221 ? -5.91 -34.594 -3.17 1 97.81 221 ASP A O 1
ATOM 1735 N N . HIS A 1 222 ? -4.234 -35.719 -2.314 1 97.06 222 HIS A N 1
ATOM 1736 C CA . HIS A 1 222 ? -4.832 -36.031 -1.027 1 97.06 222 HIS A CA 1
ATOM 1737 C C . HIS A 1 222 ? -6.051 -36.938 -1.205 1 97.06 222 HIS A C 1
ATOM 1739 O O . HIS A 1 222 ? -7.047 -36.781 -0.492 1 97.06 222 HIS A O 1
ATOM 1745 N N . ALA A 1 223 ? -6.055 -37.719 -2.236 1 96.5 223 ALA A N 1
ATOM 1746 C CA . ALA A 1 223 ? -7.145 -38.625 -2.529 1 96.5 223 AL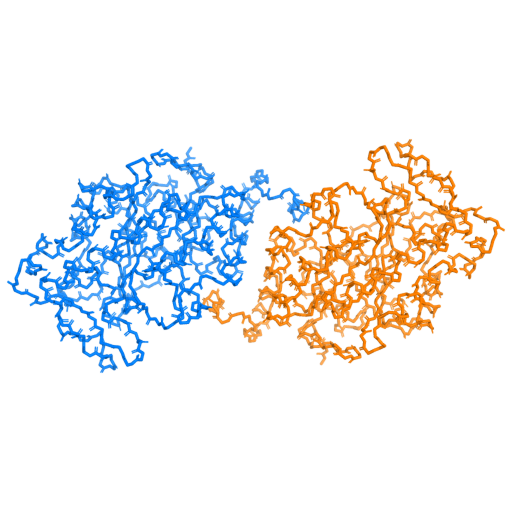A A CA 1
ATOM 1747 C C . ALA A 1 223 ? -6.609 -39.938 -3.141 1 96.5 223 ALA A C 1
ATOM 1749 O O . ALA A 1 223 ? -5.613 -39.906 -3.867 1 96.5 223 ALA A O 1
ATOM 1750 N N . GLU A 1 224 ? -7.363 -41 -2.854 1 96.25 224 GLU A N 1
ATOM 1751 C CA . GLU A 1 224 ? -6.98 -42.281 -3.412 1 96.25 224 GLU A CA 1
ATOM 1752 C C . GLU A 1 224 ? -7.016 -42.281 -4.938 1 96.25 224 GLU A C 1
ATOM 1754 O O . GLU A 1 224 ? -7.961 -41.75 -5.535 1 96.25 224 GLU A O 1
ATOM 1759 N N . GLY A 1 225 ? -5.91 -42.781 -5.473 1 96.94 225 GLY A N 1
ATOM 1760 C CA . GLY A 1 225 ? -5.852 -42.875 -6.922 1 96.94 225 GLY A CA 1
ATOM 1761 C C . GLY A 1 225 ? -5.332 -41.625 -7.586 1 96.94 225 GLY A C 1
ATOM 1762 O O . GLY A 1 225 ? -5.195 -41.562 -8.805 1 96.94 225 GLY A O 1
ATOM 1763 N N . GLY A 1 226 ? -5.094 -40.594 -6.777 1 97.81 226 GLY A N 1
ATOM 1764 C CA . GLY A 1 226 ? -4.59 -39.344 -7.316 1 97.81 226 GLY A CA 1
ATOM 1765 C C . GLY A 1 226 ? -3.076 -39.281 -7.379 1 97.81 226 GLY A C 1
ATOM 1766 O O . GLY A 1 226 ? -2.402 -40.312 -7.215 1 97.81 226 GLY A O 1
ATOM 1767 N N . LEU A 1 227 ? -2.582 -38.094 -7.672 1 98.25 227 LEU A N 1
ATOM 1768 C CA . LEU A 1 227 ? -1.143 -37.875 -7.758 1 98.25 227 LEU A CA 1
ATOM 1769 C C . LEU A 1 227 ? -0.477 -38.094 -6.406 1 98.25 227 LEU A C 1
ATOM 1771 O O . LEU A 1 227 ? -0.984 -37.656 -5.379 1 98.25 227 LEU A O 1
ATOM 1775 N N . THR A 1 228 ? 0.609 -38.781 -6.43 1 98.25 228 THR A N 1
ATOM 1776 C CA . THR A 1 228 ? 1.477 -38.969 -5.273 1 98.25 228 THR A CA 1
ATOM 1777 C C . THR A 1 228 ? 2.734 -38.125 -5.395 1 98.25 228 THR A C 1
ATOM 1779 O O . THR A 1 228 ? 2.971 -37.5 -6.438 1 98.25 228 THR A O 1
ATOM 1782 N N . ILE A 1 229 ? 3.502 -38.031 -4.336 1 98.69 229 ILE A N 1
ATOM 1783 C CA . ILE A 1 229 ? 4.73 -37.25 -4.359 1 98.69 229 ILE A CA 1
ATOM 1784 C C . ILE A 1 229 ? 5.699 -37.844 -5.387 1 98.69 229 ILE A C 1
ATOM 1786 O O . ILE A 1 229 ? 6.445 -37.094 -6.035 1 98.69 229 ILE A O 1
ATOM 1790 N N . GLU A 1 230 ? 5.676 -39.156 -5.574 1 98.44 230 GLU A N 1
ATOM 1791 C CA . GLU A 1 230 ? 6.516 -39.812 -6.578 1 98.44 230 GLU A CA 1
ATOM 1792 C C . GLU A 1 230 ? 6.125 -39.375 -7.988 1 98.44 230 GLU A C 1
ATOM 1794 O O . GLU A 1 230 ? 6.992 -39.156 -8.828 1 98.44 230 GLU A O 1
ATOM 1799 N N . ASP A 1 231 ? 4.852 -39.344 -8.188 1 98.56 231 ASP A N 1
ATOM 1800 C CA . ASP A 1 231 ? 4.363 -38.844 -9.469 1 98.56 231 ASP A CA 1
ATOM 1801 C C . ASP A 1 231 ? 4.883 -37.406 -9.734 1 98.56 231 ASP A C 1
ATOM 1803 O O . ASP A 1 231 ? 5.332 -37.125 -10.844 1 98.56 231 ASP A O 1
ATOM 1807 N N . SER A 1 232 ? 4.812 -36.594 -8.719 1 98.75 232 SER A N 1
ATOM 1808 C CA . SER A 1 232 ? 5.18 -35.188 -8.883 1 98.75 232 SER A CA 1
ATOM 1809 C C . SER A 1 232 ? 6.68 -35.031 -9.102 1 98.75 232 SER A C 1
ATOM 1811 O O . SER A 1 232 ? 7.121 -34.125 -9.797 1 98.75 232 SER A O 1
ATOM 1813 N N . VAL A 1 233 ? 7.473 -35.875 -8.5 1 98.88 233 VAL A N 1
ATOM 1814 C CA . VAL A 1 233 ? 8.906 -35.906 -8.789 1 98.88 233 VAL A CA 1
ATOM 1815 C C . VAL A 1 233 ? 9.133 -36.188 -10.273 1 98.88 233 VAL A C 1
ATOM 1817 O O . VAL A 1 233 ? 9.938 -35.531 -10.922 1 98.88 233 VAL A O 1
ATOM 1820 N N . GLU A 1 234 ? 8.398 -37.156 -10.797 1 98.75 234 GLU A N 1
ATOM 1821 C CA . GLU A 1 234 ? 8.508 -37.469 -12.219 1 98.75 234 GLU A CA 1
ATOM 1822 C C . GLU A 1 234 ? 8.062 -36.312 -13.086 1 98.75 234 GLU A C 1
ATOM 1824 O O . GLU A 1 234 ? 8.727 -35.969 -14.078 1 98.75 234 GLU A O 1
ATOM 1829 N N . ILE A 1 235 ? 6.977 -35.719 -12.742 1 98.88 235 ILE A N 1
ATOM 1830 C CA . ILE A 1 235 ? 6.469 -34.562 -13.469 1 98.88 235 ILE A CA 1
ATOM 1831 C C . ILE A 1 235 ? 7.504 -33.438 -13.445 1 98.88 235 ILE A C 1
ATOM 1833 O O . ILE A 1 235 ? 7.758 -32.812 -14.469 1 98.88 235 ILE A O 1
ATOM 1837 N N . ALA A 1 236 ? 8.102 -33.219 -12.289 1 98.94 236 ALA A N 1
ATOM 1838 C CA . ALA A 1 236 ? 9.117 -32.188 -12.133 1 98.94 236 ALA A CA 1
ATOM 1839 C C . ALA A 1 236 ? 10.32 -32.438 -13.031 1 98.94 236 ALA A C 1
ATOM 1841 O O . ALA A 1 236 ? 10.875 -31.516 -13.633 1 98.94 236 ALA A O 1
ATOM 1842 N N . LYS A 1 237 ? 10.719 -33.719 -13.086 1 98.88 237 LYS A N 1
ATOM 1843 C CA . LYS A 1 237 ? 11.828 -34.094 -13.961 1 98.88 237 LYS A CA 1
ATOM 1844 C C . LYS A 1 237 ? 11.508 -33.781 -15.422 1 98.88 237 LYS A C 1
ATOM 1846 O O . LYS A 1 237 ? 12.344 -33.281 -16.156 1 98.88 237 LYS A O 1
ATOM 1851 N N . ILE A 1 238 ? 10.312 -34.156 -15.805 1 98.75 238 ILE A N 1
ATOM 1852 C CA . ILE A 1 238 ? 9.859 -33.906 -17.172 1 98.75 238 ILE A CA 1
ATOM 1853 C C . ILE A 1 238 ? 9.844 -32.406 -17.453 1 98.75 238 ILE A C 1
ATOM 1855 O O . ILE A 1 238 ? 10.352 -31.953 -18.469 1 98.75 238 ILE A O 1
ATOM 1859 N N . ALA A 1 239 ? 9.273 -31.641 -16.531 1 98.81 239 ALA A N 1
ATOM 1860 C CA . ALA A 1 239 ? 9.195 -30.188 -16.688 1 98.81 239 ALA A CA 1
ATOM 1861 C C . ALA A 1 239 ? 10.586 -29.578 -16.766 1 98.81 239 ALA A C 1
ATOM 1863 O O . ALA A 1 239 ? 10.828 -28.672 -17.562 1 98.81 239 ALA A O 1
ATOM 1864 N N . LYS A 1 240 ? 11.484 -30 -15.906 1 98.75 240 LYS A N 1
ATOM 1865 C CA . LYS A 1 240 ? 12.867 -29.531 -15.906 1 98.75 240 LYS A CA 1
ATOM 1866 C C . LYS A 1 240 ? 13.523 -29.766 -17.266 1 98.75 240 LYS A C 1
ATOM 1868 O O . LYS A 1 240 ? 14.188 -28.875 -17.797 1 98.75 240 LYS A O 1
ATOM 1873 N N . GLU A 1 241 ? 13.297 -30.875 -17.781 1 98.25 241 GLU A N 1
ATOM 1874 C CA . GLU A 1 241 ? 13.891 -31.266 -19.062 1 98.25 241 GLU A CA 1
ATOM 1875 C C . GLU A 1 241 ? 13.43 -30.344 -20.188 1 98.25 241 GLU A C 1
ATOM 1877 O O . GLU A 1 241 ? 14.195 -30.047 -21.109 1 98.25 241 GLU A O 1
ATOM 1882 N N . VAL A 1 242 ? 12.227 -29.859 -20.031 1 97.75 242 VAL A N 1
ATOM 1883 C CA . VAL A 1 242 ? 11.695 -29.062 -21.125 1 97.75 242 VAL A CA 1
ATOM 1884 C C . VAL A 1 242 ? 11.844 -27.578 -20.797 1 97.75 242 VAL A C 1
ATOM 1886 O O . VAL A 1 242 ? 11.391 -26.719 -21.562 1 97.75 242 VAL A O 1
ATOM 1889 N N . GLY A 1 243 ? 12.398 -27.188 -19.641 1 97.94 243 GLY A N 1
ATOM 1890 C CA . GLY A 1 243 ? 12.852 -25.812 -19.562 1 97.94 243 GLY A CA 1
ATOM 1891 C C . GLY A 1 243 ? 12.375 -25.094 -18.312 1 97.94 243 GLY A C 1
ATOM 1892 O O . GLY A 1 243 ? 12.633 -23.906 -18.125 1 97.94 243 GLY A O 1
ATOM 1893 N N . VAL A 1 244 ? 11.734 -25.766 -17.391 1 98.81 244 VAL A N 1
ATOM 1894 C CA . VAL A 1 244 ? 11.297 -25.141 -16.141 1 98.81 244 VAL A CA 1
ATOM 1895 C C . VAL A 1 244 ? 12.484 -24.984 -15.203 1 98.81 244 VAL A C 1
ATOM 1897 O O . VAL A 1 244 ? 13.344 -25.875 -15.117 1 98.81 244 VAL A O 1
ATOM 1900 N N . ASP A 1 245 ? 12.5 -23.844 -14.5 1 98.88 245 ASP A N 1
ATOM 1901 C CA . ASP A 1 245 ? 13.672 -23.531 -13.688 1 98.88 245 ASP A CA 1
ATOM 1902 C C . ASP A 1 245 ? 13.383 -23.75 -12.203 1 98.88 245 ASP A C 1
ATOM 1904 O O . ASP A 1 245 ? 14.305 -23.938 -11.406 1 98.88 245 ASP A O 1
ATOM 1908 N N . LEU A 1 246 ? 12.133 -23.719 -11.82 1 98.94 246 LEU A N 1
ATOM 1909 C CA . LEU A 1 246 ? 11.75 -23.844 -10.414 1 98.94 246 LEU A CA 1
ATOM 1910 C C . LEU A 1 246 ? 10.336 -24.391 -10.289 1 98.94 246 LEU A C 1
ATOM 1912 O O . LEU A 1 246 ? 9.445 -24.016 -11.047 1 98.94 246 LEU A O 1
ATOM 1916 N N . ILE A 1 247 ? 10.133 -25.312 -9.336 1 98.94 247 ILE A N 1
ATOM 1917 C CA . ILE A 1 247 ? 8.812 -25.844 -9.016 1 98.94 247 ILE A CA 1
ATOM 1918 C C . ILE A 1 247 ? 8.297 -25.203 -7.73 1 98.94 247 ILE A C 1
ATOM 1920 O O . ILE A 1 247 ? 8.938 -25.312 -6.68 1 98.94 247 ILE A O 1
ATOM 1924 N N . ASP A 1 248 ? 7.234 -24.453 -7.805 1 98.88 248 ASP A N 1
ATOM 1925 C CA . ASP A 1 248 ? 6.473 -23.984 -6.648 1 98.88 248 ASP A CA 1
ATOM 1926 C C . ASP A 1 248 ? 5.555 -25.078 -6.117 1 98.88 248 ASP A C 1
ATOM 1928 O O . ASP A 1 248 ? 4.566 -25.438 -6.758 1 98.88 248 ASP A O 1
ATOM 1932 N N . CYS A 1 249 ? 5.77 -25.578 -4.895 1 98.88 249 CYS A N 1
ATOM 1933 C CA . CYS A 1 249 ? 5.219 -26.859 -4.465 1 98.88 249 CYS A CA 1
ATOM 1934 C C . CYS A 1 249 ? 4.039 -26.656 -3.518 1 98.88 249 CYS A C 1
ATOM 1936 O O . CYS A 1 249 ? 4.23 -26.438 -2.322 1 98.88 249 CYS A O 1
ATOM 1938 N N . SER A 1 250 ? 2.906 -26.797 -4.047 1 98.31 250 SER A N 1
ATOM 1939 C CA . SER A 1 250 ? 1.667 -26.828 -3.277 1 98.31 250 SER A CA 1
ATOM 1940 C C . SER A 1 250 ? 1.054 -28.219 -3.268 1 98.31 250 SER A C 1
ATOM 1942 O O . SER A 1 250 ? 1.773 -29.219 -3.314 1 98.31 250 SER A O 1
ATOM 1944 N N . SER A 1 251 ? -0.306 -28.297 -2.949 1 98.12 251 SER A N 1
ATOM 1945 C CA . SER A 1 251 ? -0.984 -29.594 -2.98 1 98.12 251 SER A CA 1
ATOM 1946 C C . SER A 1 251 ? -2.498 -29.422 -3.043 1 98.12 251 SER A C 1
ATOM 1948 O O . SER A 1 251 ? -3.018 -28.344 -2.76 1 98.12 251 SER A O 1
ATOM 1950 N N . GLY A 1 252 ? -3.098 -30.453 -3.486 1 97.56 252 GLY A N 1
ATOM 1951 C CA . GLY A 1 252 ? -4.531 -30.625 -3.324 1 97.56 252 GLY A CA 1
ATOM 1952 C C . GLY A 1 252 ? -5.348 -29.812 -4.316 1 97.56 252 GLY A C 1
ATOM 1953 O O . GLY A 1 252 ? -4.848 -29.438 -5.379 1 97.56 252 GLY A O 1
ATOM 1954 N N . ALA A 1 253 ? -6.668 -29.812 -4.129 1 97.06 253 ALA A N 1
ATOM 1955 C CA . ALA A 1 253 ? -7.699 -28.969 -4.734 1 97.06 253 ALA A CA 1
ATOM 1956 C C . ALA A 1 253 ? -8.18 -29.562 -6.055 1 97.06 253 ALA A C 1
ATOM 1958 O O . ALA A 1 253 ? -9.016 -28.969 -6.738 1 97.06 253 ALA A O 1
ATOM 1959 N N . ILE A 1 254 ? -7.684 -30.75 -6.434 1 98.19 254 ILE A N 1
ATOM 1960 C CA . ILE A 1 254 ? -8.203 -31.438 -7.613 1 98.19 254 ILE A CA 1
ATOM 1961 C C . ILE A 1 254 ? -9.625 -31.938 -7.332 1 98.19 254 ILE A C 1
ATOM 1963 O O . ILE A 1 254 ? -10.43 -32.062 -8.258 1 98.19 254 ILE A O 1
ATOM 1967 N N . LEU A 1 255 ? -9.867 -32.281 -6.105 1 97.19 255 LEU A N 1
ATOM 1968 C CA . LEU A 1 255 ? -11.172 -32.594 -5.531 1 97.19 255 LEU A CA 1
ATOM 1969 C C . LEU A 1 255 ? -11.492 -31.656 -4.367 1 97.19 255 LEU A C 1
ATOM 1971 O O . LEU A 1 255 ? -10.594 -31.016 -3.818 1 97.19 255 LEU A O 1
ATOM 1975 N N . PRO A 1 256 ? -12.789 -31.516 -4.094 1 95.69 256 PRO A N 1
ATOM 1976 C CA . PRO A 1 256 ? -13.141 -30.656 -2.973 1 95.69 256 PRO A CA 1
ATOM 1977 C C . PRO A 1 256 ? -12.875 -31.297 -1.616 1 95.69 256 PRO A C 1
ATOM 1979 O O . PRO A 1 256 ? -13.773 -31.375 -0.776 1 95.69 256 PRO A O 1
ATOM 1982 N N . VAL A 1 257 ? -11.617 -31.734 -1.511 1 93.12 257 VAL A N 1
ATOM 1983 C CA . VAL A 1 257 ? -11.172 -32.375 -0.285 1 93.12 257 VAL A CA 1
ATOM 1984 C C . VAL A 1 257 ? -9.961 -31.641 0.281 1 93.12 257 VAL A C 1
ATOM 1986 O O . VAL A 1 257 ? -9.07 -31.234 -0.469 1 93.12 257 VAL A O 1
ATOM 1989 N N . ALA A 1 258 ? -9.945 -31.453 1.573 1 90.38 258 ALA A N 1
ATOM 1990 C CA . ALA A 1 258 ? -8.828 -30.797 2.246 1 90.38 258 ALA A CA 1
ATOM 1991 C C . ALA A 1 258 ? -7.77 -31.797 2.676 1 90.38 258 ALA A C 1
ATOM 1993 O O . ALA A 1 258 ? -8.07 -32.969 2.877 1 90.38 258 ALA A O 1
ATOM 1994 N N . PRO A 1 259 ? -6.555 -31.281 2.76 1 93.25 259 PRO A N 1
ATOM 1995 C CA . PRO A 1 259 ? -5.547 -32.156 3.369 1 93.25 259 PRO A CA 1
ATOM 1996 C C . PRO A 1 259 ? -5.961 -32.656 4.75 1 93.25 259 PRO A C 1
ATOM 1998 O O . PRO A 1 259 ? -6.648 -31.953 5.488 1 93.25 259 PRO A O 1
ATOM 2001 N N . LYS A 1 260 ? -5.488 -33.875 5.043 1 90.5 260 LYS A N 1
ATOM 2002 C CA . LYS A 1 260 ? -5.855 -34.469 6.316 1 90.5 260 LYS A CA 1
ATOM 2003 C C . LYS A 1 260 ? -5.281 -33.688 7.492 1 90.5 260 LYS A C 1
ATOM 2005 O O . LYS A 1 260 ? -5.898 -33.625 8.555 1 90.5 260 LYS A O 1
ATOM 2010 N N . LYS A 1 261 ? -4.102 -33.25 7.371 1 91.5 261 LYS A N 1
ATOM 2011 C CA . LYS A 1 261 ? -3.449 -32.469 8.422 1 91.5 261 LYS A CA 1
ATOM 2012 C C . LYS A 1 261 ? -2.934 -31.125 7.883 1 91.5 261 LYS A C 1
ATOM 2014 O O . LYS A 1 261 ? -2.148 -31.094 6.934 1 91.5 261 LYS A O 1
ATOM 2019 N N . ILE A 1 262 ? -3.326 -30.062 8.523 1 94.69 262 ILE A N 1
ATOM 2020 C CA . ILE A 1 262 ? -2.869 -28.734 8.156 1 94.69 262 ILE A CA 1
ATOM 2021 C C . ILE A 1 262 ? -2.191 -28.078 9.359 1 94.69 262 ILE A C 1
ATOM 2023 O O . ILE A 1 262 ? -2.814 -27.875 10.406 1 94.69 262 ILE A O 1
ATOM 2027 N N . PHE A 1 263 ? -1.002 -27.812 9.312 1 95.31 263 PHE A N 1
ATOM 2028 C CA . PHE A 1 263 ? -0.17 -27.172 10.328 1 95.31 263 PHE A CA 1
ATOM 2029 C C . PHE A 1 263 ? 0.917 -26.328 9.688 1 95.31 263 PHE A C 1
ATOM 2031 O O . PHE A 1 263 ? 1.119 -26.375 8.469 1 95.31 263 PHE A O 1
ATOM 2038 N N . PRO A 1 264 ? 1.534 -25.453 10.43 1 96 264 PRO A N 1
ATOM 2039 C CA . PRO A 1 264 ? 2.57 -24.609 9.836 1 96 264 PRO A CA 1
ATOM 2040 C C . PRO A 1 264 ? 3.623 -25.406 9.07 1 96 264 PRO A C 1
ATOM 2042 O O . PRO A 1 264 ? 4.234 -26.328 9.633 1 96 264 PRO A O 1
ATOM 2045 N N . GLY A 1 265 ? 3.77 -25.078 7.836 1 97.38 265 GLY A N 1
ATOM 2046 C CA . GLY A 1 265 ? 4.777 -25.734 7.012 1 97.38 265 GLY A CA 1
ATOM 2047 C C . GLY A 1 265 ? 4.363 -27.109 6.539 1 97.38 265 GLY A C 1
ATOM 2048 O O . GLY A 1 265 ? 5.215 -27.953 6.227 1 97.38 265 GLY A O 1
ATOM 2049 N N . TYR A 1 266 ? 3.07 -27.359 6.453 1 96.56 266 TYR A N 1
ATOM 2050 C CA . TYR A 1 266 ? 2.576 -28.719 6.211 1 96.56 266 TYR A CA 1
ATOM 2051 C C . TYR A 1 266 ? 2.906 -29.172 4.793 1 96.56 266 TYR A C 1
ATOM 2053 O O . TYR A 1 266 ? 2.82 -30.359 4.484 1 96.56 266 TYR A O 1
ATOM 2061 N N . GLN A 1 267 ? 3.412 -28.25 3.928 1 98 267 GLN A N 1
ATOM 2062 C CA . GLN A 1 267 ? 3.695 -28.609 2.543 1 98 267 GLN A CA 1
ATOM 2063 C C . GLN A 1 267 ? 5.191 -28.562 2.256 1 98 267 GLN A C 1
ATOM 2065 O O . GLN A 1 267 ? 5.621 -28.797 1.125 1 98 267 GLN A O 1
ATOM 2070 N N . VAL A 1 268 ? 6.008 -28.219 3.236 1 98.5 268 VAL A N 1
ATOM 2071 C CA . VAL A 1 268 ? 7.441 -28 3.059 1 98.5 268 VAL A CA 1
ATOM 2072 C C . VAL A 1 268 ? 8.109 -29.281 2.582 1 98.5 268 VAL A C 1
ATOM 2074 O O . VAL A 1 268 ? 9.023 -29.25 1.761 1 98.5 268 VAL A O 1
ATOM 2077 N N . SER A 1 269 ? 7.637 -30.391 3.051 1 98.31 269 SER A N 1
ATOM 2078 C CA . SER A 1 269 ? 8.258 -31.672 2.721 1 98.31 269 SER A CA 1
ATOM 2079 C C . SER A 1 269 ? 8.125 -31.984 1.232 1 98.31 269 SER A C 1
ATOM 2081 O O . SER A 1 269 ? 8.961 -32.688 0.667 1 98.31 269 SER A O 1
ATOM 2083 N N . TYR A 1 270 ? 7.098 -31.484 0.564 1 98.75 270 TYR A N 1
ATOM 2084 C CA . TYR A 1 270 ? 6.949 -31.672 -0.874 1 98.75 270 TYR A CA 1
ATOM 2085 C C . TYR A 1 270 ? 8.07 -30.969 -1.637 1 98.75 270 TYR A C 1
ATOM 2087 O O . TYR A 1 270 ? 8.68 -31.562 -2.527 1 98.75 270 TYR A O 1
ATOM 2095 N N . ALA A 1 271 ? 8.328 -29.75 -1.281 1 98.81 271 ALA A N 1
ATOM 2096 C CA . ALA A 1 271 ? 9.406 -28.984 -1.905 1 98.81 271 ALA A CA 1
ATOM 2097 C C . ALA A 1 271 ? 10.758 -29.656 -1.688 1 98.81 271 ALA A C 1
ATOM 2099 O O . ALA A 1 271 ? 11.57 -29.75 -2.613 1 98.81 271 ALA A O 1
ATOM 2100 N N . GLU A 1 272 ? 10.953 -30.078 -0.481 1 98.62 272 GLU A N 1
ATOM 2101 C CA . GLU A 1 272 ? 12.203 -30.734 -0.12 1 98.62 272 GLU A CA 1
ATOM 2102 C C . GLU A 1 272 ? 12.43 -31.984 -0.97 1 98.62 272 GLU A C 1
ATOM 2104 O O . GLU A 1 272 ? 13.523 -32.188 -1.491 1 98.62 272 GLU A O 1
ATOM 2109 N N . THR A 1 273 ? 11.391 -32.812 -1.099 1 98.88 273 THR A N 1
ATOM 2110 C CA . THR A 1 273 ? 11.477 -34.062 -1.846 1 98.88 273 THR A CA 1
ATOM 2111 C C . THR A 1 273 ? 11.734 -33.781 -3.326 1 98.88 273 THR A C 1
ATOM 2113 O O . THR A 1 273 ? 12.617 -34.375 -3.932 1 98.88 273 THR A O 1
ATOM 2116 N N . ILE A 1 274 ? 11 -32.875 -3.893 1 98.88 274 ILE A N 1
ATOM 2117 C CA . ILE A 1 274 ? 11.141 -32.562 -5.309 1 98.88 274 ILE A CA 1
ATOM 2118 C C . ILE A 1 274 ? 12.523 -31.953 -5.57 1 98.88 274 ILE A C 1
ATOM 2120 O O . ILE A 1 274 ? 13.18 -32.281 -6.559 1 98.88 274 ILE A O 1
ATOM 2124 N N . ARG A 1 275 ? 12.93 -31.078 -4.672 1 98.69 275 ARG A N 1
ATOM 2125 C CA . ARG A 1 275 ? 14.258 -30.484 -4.793 1 98.69 275 ARG A CA 1
ATOM 2126 C C . ARG A 1 275 ? 15.344 -31.562 -4.848 1 98.69 275 ARG A C 1
ATOM 2128 O O . ARG A 1 275 ? 16.219 -31.516 -5.707 1 98.69 275 ARG A O 1
ATOM 2135 N N . ARG A 1 276 ? 15.273 -32.469 -3.984 1 98.44 276 ARG A N 1
ATOM 2136 C CA . ARG A 1 276 ? 16.297 -33.5 -3.834 1 98.44 276 ARG A CA 1
ATOM 2137 C C . ARG A 1 276 ? 16.234 -34.5 -4.977 1 98.44 276 ARG A C 1
ATOM 2139 O O . ARG A 1 276 ? 17.25 -34.844 -5.574 1 98.44 276 ARG A O 1
ATOM 2146 N N . GLU A 1 277 ? 15.055 -34.938 -5.281 1 98.75 277 GLU A N 1
ATOM 2147 C CA . GLU A 1 277 ? 14.914 -36.125 -6.156 1 98.75 277 GLU A CA 1
ATOM 2148 C C . GLU A 1 277 ? 14.852 -35.688 -7.621 1 98.75 277 GLU A C 1
ATOM 2150 O O . GLU A 1 277 ? 15.266 -36.438 -8.508 1 98.75 277 GLU A O 1
ATOM 2155 N N . ALA A 1 278 ? 14.297 -34.562 -7.938 1 98.75 278 ALA A N 1
ATOM 2156 C CA . ALA A 1 278 ? 14.234 -34.094 -9.32 1 98.75 278 ALA A CA 1
ATOM 2157 C C . ALA A 1 278 ? 15.414 -33.188 -9.648 1 98.75 278 ALA A C 1
ATOM 2159 O O . ALA A 1 278 ? 15.672 -32.875 -10.82 1 98.75 278 ALA A O 1
ATOM 2160 N N . GLY A 1 279 ? 16.172 -32.688 -8.609 1 98.5 279 GLY A N 1
ATOM 2161 C CA . GLY A 1 279 ? 17.328 -31.828 -8.836 1 98.5 279 GLY A CA 1
ATOM 2162 C C . GLY A 1 279 ? 16.969 -30.484 -9.453 1 98.5 279 GLY A C 1
ATOM 2163 O O . GLY A 1 279 ? 17.625 -30.031 -10.383 1 98.5 279 GLY A O 1
ATOM 2164 N N . ILE A 1 280 ? 15.93 -29.953 -9.039 1 98.81 280 ILE A N 1
ATOM 2165 C CA . ILE A 1 280 ? 15.453 -28.672 -9.531 1 98.81 280 ILE A CA 1
ATOM 2166 C C . ILE A 1 280 ? 15.164 -27.75 -8.352 1 98.81 280 ILE A C 1
ATOM 2168 O O . ILE A 1 280 ? 14.812 -28.203 -7.266 1 98.81 280 ILE A O 1
ATOM 2172 N N . ALA A 1 281 ? 15.398 -26.406 -8.484 1 98.88 281 ALA A N 1
ATOM 2173 C CA . ALA A 1 281 ? 15.039 -25.438 -7.445 1 98.88 281 ALA A CA 1
ATOM 2174 C C . ALA A 1 281 ? 13.555 -25.531 -7.105 1 98.88 281 ALA A C 1
ATOM 2176 O O . ALA A 1 281 ? 12.734 -25.844 -7.965 1 98.88 281 ALA A O 1
ATOM 2177 N N . THR A 1 282 ? 13.227 -25.266 -5.84 1 98.94 282 THR A N 1
ATOM 2178 C CA . THR A 1 282 ? 11.828 -25.359 -5.43 1 98.94 282 THR A CA 1
ATOM 2179 C C . THR A 1 282 ? 11.438 -24.125 -4.602 1 98.94 282 THR A C 1
ATOM 2181 O O . THR A 1 282 ? 12.305 -23.453 -4.047 1 98.94 282 THR A O 1
ATOM 2184 N N . GLY A 1 283 ? 10.188 -23.781 -4.656 1 98.81 283 GLY A N 1
ATOM 2185 C CA . GLY A 1 283 ? 9.531 -22.906 -3.707 1 98.81 283 GLY A CA 1
ATOM 2186 C C . GLY A 1 283 ? 8.617 -23.625 -2.744 1 98.81 283 GLY A C 1
ATOM 2187 O O . GLY A 1 283 ? 7.93 -24.578 -3.131 1 98.81 283 GLY A O 1
ATOM 2188 N N . SER A 1 284 ? 8.664 -23.203 -1.536 1 98.44 284 SER A N 1
ATOM 2189 C CA . SER A 1 284 ? 7.805 -23.781 -0.513 1 98.44 284 SER A CA 1
ATOM 2190 C C . SER A 1 284 ? 6.695 -22.828 -0.101 1 98.44 284 SER A C 1
ATOM 2192 O O . SER A 1 284 ? 6.91 -21.609 -0.024 1 98.44 284 SER A O 1
ATOM 2194 N N . VAL A 1 285 ? 5.562 -23.375 0.149 1 98 285 VAL A N 1
ATOM 2195 C CA . VAL A 1 285 ? 4.379 -22.641 0.587 1 98 285 VAL A CA 1
ATOM 2196 C C . VAL A 1 285 ? 3.641 -23.438 1.658 1 98 285 VAL A C 1
ATOM 2198 O O . VAL A 1 285 ? 3.955 -24.609 1.897 1 98 285 VAL A O 1
ATOM 2201 N N . GLY A 1 286 ? 2.703 -22.781 2.326 1 96.75 286 GLY A N 1
ATOM 2202 C CA . GLY A 1 286 ? 1.83 -23.484 3.252 1 96.75 286 GLY A CA 1
ATOM 2203 C C . GLY A 1 286 ? 2.004 -23.031 4.691 1 96.75 286 GLY A C 1
ATOM 2204 O O . GLY A 1 286 ? 2.811 -23.594 5.43 1 96.75 286 GLY A O 1
ATOM 2205 N N . LEU A 1 287 ? 1.242 -22.141 5.082 1 96.62 287 LEU A N 1
ATOM 2206 C CA . LEU A 1 287 ? 1.158 -21.609 6.434 1 96.62 287 LEU A CA 1
ATOM 2207 C C . LEU A 1 287 ? 2.545 -21.281 6.977 1 96.62 287 LEU A C 1
ATOM 2209 O O . LEU A 1 287 ? 2.891 -21.688 8.086 1 96.62 287 LEU A O 1
ATOM 2213 N N . ILE A 1 288 ? 3.383 -20.766 6.152 1 97.69 288 ILE A N 1
ATOM 2214 C CA . ILE A 1 288 ? 4.648 -20.188 6.586 1 97.69 288 ILE A CA 1
ATOM 2215 C C . ILE A 1 288 ? 4.441 -18.734 6.992 1 97.69 288 ILE A C 1
ATOM 2217 O O . ILE A 1 288 ? 4.375 -17.844 6.137 1 97.69 288 ILE A O 1
ATOM 2221 N N . GLU A 1 289 ? 4.348 -18.5 8.281 1 95.81 289 GLU A N 1
ATOM 2222 C CA . GLU A 1 289 ? 3.912 -17.188 8.727 1 95.81 289 GLU A CA 1
ATOM 2223 C C . GLU A 1 289 ? 5.008 -16.484 9.531 1 95.81 289 GLU A C 1
ATOM 2225 O O . GLU A 1 289 ? 5.051 -15.258 9.586 1 95.81 289 GLU A O 1
ATOM 2230 N N . GLU A 1 290 ? 5.887 -17.281 10.117 1 97.19 290 GLU A N 1
ATOM 2231 C CA . GLU A 1 290 ? 6.957 -16.734 10.945 1 97.19 290 GLU A CA 1
ATOM 2232 C C . GLU A 1 290 ? 8.289 -16.75 10.211 1 97.19 290 GLU A C 1
ATOM 2234 O O . GLU A 1 290 ? 8.602 -17.703 9.5 1 97.19 290 GLU A O 1
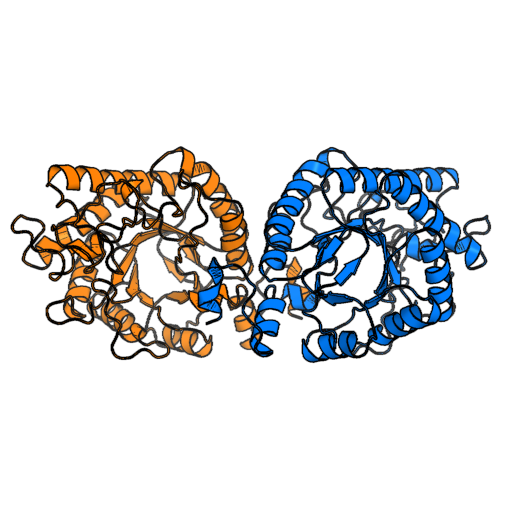ATOM 2239 N N . HIS A 1 291 ? 9.047 -15.68 10.461 1 97.31 291 HIS A N 1
ATOM 2240 C CA . HIS A 1 291 ? 10.336 -15.594 9.781 1 97.31 291 HIS A CA 1
ATOM 2241 C C . HIS A 1 291 ? 11.289 -16.688 10.273 1 97.31 291 HIS A C 1
ATOM 2243 O O . HIS A 1 291 ? 12.188 -17.094 9.539 1 97.31 291 HIS A O 1
ATOM 2249 N N . THR A 1 292 ? 11.016 -17.172 11.484 1 97.44 292 THR A N 1
ATOM 2250 C CA . THR A 1 292 ? 11.852 -18.25 12.008 1 97.44 292 THR A CA 1
ATOM 2251 C C . THR A 1 292 ? 11.656 -19.531 11.195 1 97.44 292 THR A C 1
ATOM 2253 O O . THR A 1 292 ? 12.633 -20.188 10.828 1 97.44 292 THR A O 1
ATOM 2256 N N . LEU A 1 293 ? 10.438 -19.844 10.906 1 97.88 293 LEU A N 1
ATOM 2257 C CA . LEU A 1 293 ? 10.148 -21.016 10.086 1 97.88 293 LEU A CA 1
ATOM 2258 C C . LEU A 1 293 ? 10.68 -20.828 8.664 1 97.88 293 LEU A C 1
ATOM 2260 O O . LEU A 1 293 ? 11.297 -21.734 8.102 1 97.88 293 LEU A O 1
ATOM 2264 N N . ALA A 1 294 ? 10.469 -19.672 8.109 1 98.31 294 ALA A N 1
ATOM 2265 C CA . ALA A 1 294 ? 10.961 -19.375 6.77 1 98.31 294 ALA A CA 1
ATOM 2266 C C . ALA A 1 294 ? 12.477 -19.531 6.691 1 98.31 294 ALA A C 1
ATOM 2268 O O . ALA A 1 294 ? 12.992 -20.125 5.738 1 98.31 294 ALA A O 1
ATOM 2269 N N . ASN A 1 295 ? 13.148 -19.047 7.688 1 97.19 295 ASN A N 1
ATOM 2270 C CA . ASN A 1 295 ? 14.609 -19.125 7.742 1 97.19 295 ASN A CA 1
ATOM 2271 C C . ASN A 1 295 ? 15.078 -20.578 7.898 1 97.19 295 ASN A C 1
ATOM 2273 O O . ASN A 1 295 ? 16.109 -20.953 7.359 1 97.19 295 ASN A O 1
ATOM 2277 N N . GLU A 1 296 ? 14.367 -21.25 8.727 1 97.31 296 GLU A N 1
ATOM 2278 C CA . GLU A 1 296 ? 14.695 -22.656 8.898 1 97.31 296 GLU A CA 1
ATOM 2279 C C . GLU A 1 296 ? 14.625 -23.406 7.57 1 97.31 296 GLU A C 1
ATOM 2281 O O . GLU A 1 296 ? 15.516 -24.203 7.254 1 97.31 296 GLU A O 1
ATOM 2286 N N . ILE A 1 297 ? 13.617 -23.141 6.762 1 98.44 297 ILE A N 1
ATOM 2287 C CA . ILE A 1 297 ? 13.398 -23.797 5.484 1 98.44 297 ILE A CA 1
ATOM 2288 C C . ILE A 1 297 ? 14.547 -23.484 4.531 1 98.44 297 ILE A C 1
ATOM 2290 O O . ILE A 1 297 ? 15.117 -24.391 3.92 1 98.44 297 ILE A O 1
ATOM 2294 N N . ILE A 1 298 ? 14.945 -22.234 4.449 1 98.31 298 ILE A N 1
ATOM 2295 C CA . ILE A 1 298 ? 16 -21.797 3.543 1 98.31 298 ILE A CA 1
ATOM 2296 C C . ILE A 1 298 ? 17.359 -22.25 4.078 1 98.31 298 ILE A C 1
ATOM 2298 O O . ILE A 1 298 ? 18.188 -22.781 3.328 1 98.31 298 ILE A O 1
ATOM 2302 N N . GLY A 1 299 ? 17.578 -22.094 5.34 1 97 299 GLY A N 1
ATOM 2303 C CA . GLY A 1 299 ? 18.859 -22.406 5.957 1 97 299 GLY A CA 1
ATOM 2304 C C . GLY A 1 299 ? 19.219 -23.875 5.887 1 97 299 GLY A C 1
ATOM 2305 O O . GLY A 1 299 ? 20.391 -24.234 5.777 1 97 299 GLY A O 1
ATOM 2306 N N . ASN A 1 300 ? 18.203 -24.656 5.973 1 97.12 300 ASN A N 1
ATOM 2307 C CA . ASN A 1 300 ? 18.422 -26.094 5.91 1 97.12 300 ASN A CA 1
ATOM 2308 C C . ASN A 1 300 ? 18.266 -26.625 4.484 1 97.12 300 ASN A C 1
ATOM 2310 O O . ASN A 1 300 ? 18.188 -27.844 4.273 1 97.12 300 ASN A O 1
ATOM 2314 N N . GLU A 1 301 ? 18.141 -25.766 3.576 1 97.19 301 GLU A N 1
ATOM 2315 C CA . GLU A 1 301 ? 18.109 -26.062 2.148 1 97.19 301 GLU A CA 1
ATOM 2316 C C . GLU A 1 301 ? 16.922 -26.953 1.793 1 97.19 301 GLU A C 1
ATOM 2318 O O . GLU A 1 301 ? 17.047 -27.891 0.999 1 97.19 301 GLU A O 1
ATOM 2323 N N . ARG A 1 302 ? 15.797 -26.688 2.436 1 98.19 302 ARG A N 1
ATOM 2324 C CA . ARG A 1 302 ? 14.586 -27.469 2.18 1 98.19 302 ARG A CA 1
ATOM 2325 C C . ARG A 1 302 ? 13.82 -26.891 0.99 1 98.19 302 ARG A C 1
ATOM 2327 O O . ARG A 1 302 ? 12.961 -27.578 0.422 1 98.19 302 ARG A O 1
ATOM 2334 N N . ALA A 1 303 ? 14.125 -25.719 0.604 1 98.62 303 ALA A N 1
ATOM 2335 C CA . ALA A 1 303 ? 13.625 -25.016 -0.577 1 98.62 303 ALA A CA 1
ATOM 2336 C C . ALA A 1 303 ? 14.523 -23.844 -0.942 1 98.62 303 ALA A C 1
ATOM 2338 O O . ALA A 1 303 ? 15.398 -23.453 -0.165 1 98.62 303 ALA A O 1
ATOM 2339 N N . ASP A 1 304 ? 14.352 -23.281 -2.084 1 98.69 304 ASP A N 1
ATOM 2340 C CA . ASP A 1 304 ? 15.172 -22.172 -2.539 1 98.69 304 ASP A CA 1
ATOM 2341 C C . ASP A 1 304 ? 14.445 -20.844 -2.328 1 98.69 304 ASP A C 1
ATOM 2343 O O . ASP A 1 304 ? 15.086 -19.797 -2.143 1 98.69 304 ASP A O 1
ATOM 2347 N N . LEU A 1 305 ? 13.141 -20.859 -2.398 1 98.88 305 LEU A N 1
ATOM 2348 C CA . LEU A 1 305 ? 12.305 -19.688 -2.209 1 98.88 305 LEU A CA 1
ATOM 2349 C C . LEU A 1 305 ? 11.156 -19.984 -1.249 1 98.88 305 LEU A C 1
ATOM 2351 O O . LEU A 1 305 ? 10.734 -21.125 -1.12 1 98.88 305 LEU A O 1
ATOM 2355 N N . ILE A 1 306 ? 10.727 -18.953 -0.542 1 98.88 306 ILE A N 1
ATOM 2356 C CA . ILE A 1 306 ? 9.57 -19.016 0.352 1 98.88 306 ILE A CA 1
ATOM 2357 C C . ILE A 1 306 ? 8.398 -18.25 -0.255 1 98.88 306 ILE A C 1
ATOM 2359 O O . ILE A 1 306 ? 8.492 -17.047 -0.474 1 98.88 306 ILE A O 1
ATOM 2363 N N . PHE A 1 307 ? 7.332 -18.938 -0.552 1 98.81 307 PHE A N 1
ATOM 2364 C CA . PHE A 1 307 ? 6.109 -18.312 -1.051 1 98.81 307 PHE A CA 1
ATOM 2365 C C . PHE A 1 307 ? 5.16 -18 0.095 1 98.81 307 PHE A C 1
ATOM 2367 O O . PHE A 1 307 ? 4.691 -18.906 0.79 1 98.81 307 PHE A O 1
ATOM 2374 N N . LEU A 1 308 ? 4.871 -16.703 0.298 1 98.75 308 LEU A N 1
ATOM 2375 C CA . LEU A 1 308 ? 3.967 -16.234 1.345 1 98.75 308 LEU A CA 1
ATOM 2376 C C . LEU A 1 308 ? 2.648 -15.758 0.749 1 98.75 308 LEU A C 1
ATOM 2378 O O . LEU A 1 308 ? 2.643 -15.008 -0.231 1 98.75 308 LEU A O 1
ATOM 2382 N N . GLY A 1 309 ? 1.57 -16.234 1.271 1 97.88 309 GLY A N 1
ATOM 2383 C CA . GLY A 1 309 ? 0.249 -15.797 0.847 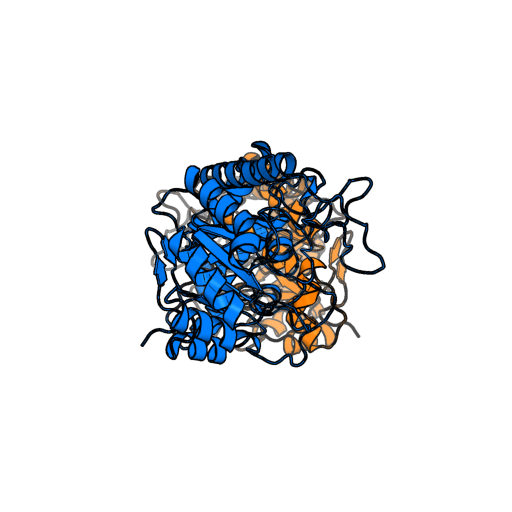1 97.88 309 GLY A CA 1
ATOM 2384 C C . GLY A 1 309 ? -0.468 -14.961 1.891 1 97.88 309 GLY A C 1
ATOM 2385 O O . GLY A 1 309 ? -0.196 -13.766 2.031 1 97.88 309 GLY A O 1
ATOM 2386 N N . ARG A 1 310 ? -1.188 -15.578 2.793 1 96.81 310 ARG A N 1
ATOM 2387 C CA . ARG A 1 310 ? -2.096 -14.945 3.746 1 96.81 310 ARG A CA 1
ATOM 2388 C C . ARG A 1 310 ? -1.35 -13.961 4.645 1 96.81 310 ARG A C 1
ATOM 2390 O O . ARG A 1 310 ? -1.878 -12.906 4.996 1 96.81 310 ARG A O 1
ATOM 2397 N N . VAL A 1 311 ? -0.183 -14.312 5.043 1 97.81 311 VAL A N 1
ATOM 2398 C CA . VAL A 1 311 ? 0.55 -13.453 5.965 1 97.81 311 VAL A CA 1
ATOM 2399 C C . VAL A 1 311 ? 0.815 -12.102 5.309 1 97.81 311 VAL A C 1
ATOM 2401 O O . VAL A 1 311 ? 0.805 -11.062 5.98 1 97.81 311 VAL A O 1
ATOM 2404 N N . LEU A 1 312 ? 1.007 -12.055 4.004 1 98.31 312 LEU A N 1
ATOM 2405 C CA . LEU A 1 312 ? 1.282 -10.805 3.312 1 98.31 312 LEU A CA 1
ATOM 2406 C C . LEU A 1 312 ? -0.007 -10.031 3.051 1 98.31 312 LEU A C 1
ATOM 2408 O O . LEU A 1 312 ? 0.031 -8.844 2.721 1 98.31 312 LEU A O 1
ATOM 2412 N N . LEU A 1 313 ? -1.163 -10.711 3.107 1 97.81 313 LEU A N 1
ATOM 2413 C CA . LEU A 1 313 ? -2.436 -10 3.027 1 97.81 313 LEU A CA 1
ATOM 2414 C C . LEU A 1 313 ? -2.701 -9.219 4.309 1 97.81 313 LEU A C 1
ATOM 2416 O O . LEU A 1 313 ? -3.307 -8.141 4.273 1 97.81 313 LEU A O 1
ATOM 2420 N N . ARG A 1 314 ? -2.23 -9.727 5.426 1 96.31 314 ARG A N 1
ATOM 2421 C CA . ARG A 1 314 ? -2.502 -9.086 6.707 1 96.31 314 ARG A CA 1
ATOM 2422 C C . ARG A 1 314 ? -1.378 -8.125 7.09 1 96.31 314 ARG A C 1
ATOM 2424 O O . ARG A 1 314 ? -1.589 -7.188 7.859 1 96.31 314 ARG A O 1
ATOM 2431 N N . ASN A 1 315 ? -0.193 -8.438 6.57 1 97.56 315 ASN A N 1
ATOM 2432 C CA . ASN A 1 315 ? 0.983 -7.621 6.867 1 97.56 315 ASN A CA 1
ATOM 2433 C C . ASN A 1 315 ? 1.883 -7.473 5.645 1 97.56 315 ASN A C 1
ATOM 2435 O O . ASN A 1 315 ? 2.859 -8.203 5.492 1 97.56 315 ASN A O 1
ATOM 2439 N N . PRO A 1 316 ? 1.61 -6.43 4.859 1 98.25 316 PRO A N 1
ATOM 2440 C CA . PRO A 1 316 ? 2.381 -6.27 3.621 1 98.25 316 PRO A CA 1
ATOM 2441 C C . PRO A 1 316 ? 3.842 -5.914 3.879 1 98.25 316 PRO A C 1
ATOM 2443 O O . PRO A 1 316 ? 4.664 -5.969 2.963 1 98.25 316 PRO A O 1
ATOM 2446 N N . TYR A 1 317 ? 4.195 -5.508 5.105 1 98.38 317 TYR A N 1
ATOM 2447 C CA . TYR A 1 317 ? 5.566 -5.129 5.422 1 98.38 317 TYR A CA 1
ATOM 2448 C C . TYR A 1 317 ? 6.238 -6.188 6.293 1 98.38 317 TYR A C 1
ATOM 2450 O O . TYR A 1 317 ? 7.137 -5.875 7.078 1 98.38 317 TYR A O 1
ATOM 2458 N N . TRP A 1 318 ? 5.762 -7.438 6.16 1 98.31 318 TRP A N 1
ATOM 2459 C CA . TRP A 1 318 ? 6.281 -8.586 6.891 1 98.31 318 TRP A CA 1
ATOM 2460 C C . TRP A 1 318 ? 7.797 -8.68 6.75 1 98.31 318 TRP A C 1
ATOM 2462 O O . TRP A 1 318 ? 8.508 -8.898 7.734 1 98.31 318 TRP A O 1
ATOM 2472 N N . VAL A 1 319 ? 8.344 -8.422 5.57 1 98.44 319 VAL A N 1
ATOM 2473 C CA . VAL A 1 319 ? 9.766 -8.609 5.285 1 98.44 319 VAL A CA 1
ATOM 2474 C C . VAL A 1 319 ? 10.578 -7.559 6.039 1 98.44 319 VAL A C 1
ATOM 2476 O O . VAL A 1 319 ? 11.586 -7.887 6.668 1 98.44 319 VAL A O 1
ATOM 2479 N N . LEU A 1 320 ? 10.133 -6.32 5.973 1 98.06 320 LEU A N 1
ATOM 2480 C CA . LEU A 1 320 ? 10.836 -5.246 6.656 1 98.06 320 LEU A CA 1
ATOM 2481 C C . LEU A 1 320 ? 10.82 -5.461 8.164 1 98.06 320 LEU A C 1
ATOM 2483 O O . LEU A 1 320 ? 11.828 -5.238 8.844 1 98.06 320 LEU A O 1
ATOM 2487 N N . GLN A 1 321 ? 9.68 -5.871 8.633 1 97.38 321 GLN A N 1
ATOM 2488 C CA . GLN A 1 321 ? 9.555 -6.105 10.062 1 97.38 321 GLN A CA 1
ATOM 2489 C C . GLN A 1 321 ? 10.391 -7.301 10.5 1 97.38 321 GLN A C 1
ATOM 2491 O O . GLN A 1 321 ? 11.047 -7.262 11.547 1 97.38 321 GLN A O 1
ATOM 2496 N N . ALA A 1 322 ? 10.375 -8.367 9.688 1 97.44 322 ALA A N 1
ATOM 2497 C CA . ALA A 1 322 ? 11.211 -9.539 9.961 1 97.44 322 ALA A CA 1
ATOM 2498 C C . ALA A 1 322 ? 12.688 -9.164 9.969 1 97.44 322 ALA A C 1
ATOM 2500 O O . ALA A 1 322 ? 13.453 -9.625 10.812 1 97.44 322 ALA A O 1
ATOM 2501 N N . SER A 1 323 ? 13.07 -8.375 9.031 1 96.5 323 SER A N 1
ATOM 2502 C CA . SER A 1 323 ? 14.453 -7.914 8.945 1 96.5 323 SER A CA 1
ATOM 2503 C C . SER A 1 323 ? 14.859 -7.16 10.211 1 96.5 323 SER A C 1
ATOM 2505 O O . SER A 1 323 ? 15.945 -7.383 10.75 1 96.5 323 SER A O 1
ATOM 2507 N N . LYS A 1 324 ? 14.031 -6.285 10.664 1 95.81 324 LYS A N 1
ATOM 2508 C CA . LYS A 1 324 ? 14.289 -5.543 11.891 1 95.81 324 LYS A CA 1
ATOM 2509 C C . LYS A 1 324 ? 14.414 -6.48 13.086 1 95.81 324 LYS A C 1
ATOM 2511 O O . LYS A 1 324 ? 15.328 -6.34 13.906 1 95.81 324 LYS A O 1
ATOM 2516 N N . GLU A 1 325 ? 13.5 -7.422 13.141 1 94.94 325 GLU A N 1
ATOM 2517 C CA . GLU A 1 325 ? 13.5 -8.375 14.25 1 94.94 325 GLU A CA 1
ATOM 2518 C C . GLU A 1 325 ? 14.781 -9.211 14.25 1 94.94 325 GLU A C 1
ATOM 2520 O O . GLU A 1 325 ? 15.258 -9.617 15.312 1 94.94 325 GLU A O 1
ATOM 2525 N N . ARG A 1 326 ? 15.297 -9.383 13.125 1 94.81 326 ARG A N 1
ATOM 2526 C CA . ARG A 1 326 ? 16.516 -10.18 13 1 94.81 326 ARG A CA 1
ATOM 2527 C C . ARG A 1 326 ? 17.75 -9.289 13.016 1 94.81 326 ARG A C 1
ATOM 2529 O O . ARG A 1 326 ? 18.844 -9.742 12.672 1 94.81 326 ARG A O 1
ATOM 2536 N N . HIS A 1 327 ? 17.578 -7.992 13.336 1 94.5 327 HIS A N 1
ATOM 2537 C CA . HIS A 1 327 ? 18.641 -7.012 13.562 1 94.5 327 HIS A CA 1
ATOM 2538 C C . HIS A 1 327 ? 19.453 -6.781 12.297 1 94.5 327 HIS A C 1
ATOM 2540 O O . HIS A 1 327 ? 20.688 -6.66 12.359 1 94.5 327 HIS A O 1
ATOM 2546 N N . ARG A 1 328 ? 18.734 -6.848 11.227 1 94.31 328 ARG A N 1
ATOM 2547 C CA . ARG A 1 328 ? 19.375 -6.504 9.969 1 94.31 328 ARG A CA 1
ATOM 2548 C C . ARG A 1 328 ? 19.312 -5 9.711 1 94.31 328 ARG A C 1
ATOM 2550 O O . ARG A 1 328 ? 18.484 -4.301 10.297 1 94.31 328 ARG A O 1
ATOM 2557 N N . GLU A 1 329 ? 20.219 -4.57 8.836 1 94.19 329 GLU A N 1
ATOM 2558 C CA . GLU A 1 329 ? 20.156 -3.178 8.406 1 94.19 329 GLU A CA 1
ATOM 2559 C C . GLU A 1 329 ? 18.875 -2.9 7.609 1 94.19 329 GLU A C 1
ATOM 2561 O O . GLU A 1 329 ? 18.438 -3.738 6.82 1 94.19 329 GLU A O 1
ATOM 2566 N N . TYR A 1 330 ? 18.375 -1.77 7.828 1 95.19 330 TYR A N 1
ATOM 2567 C CA . TYR A 1 330 ? 17.141 -1.382 7.141 1 95.19 330 TYR A CA 1
ATOM 2568 C C . TYR A 1 330 ? 17.375 -1.292 5.637 1 95.19 330 TYR A C 1
ATOM 2570 O O . TYR A 1 330 ? 18.297 -0.606 5.18 1 95.19 330 TYR A O 1
ATOM 2578 N N . ALA A 1 331 ? 16.562 -1.986 4.906 1 92.38 331 ALA A N 1
ATOM 2579 C CA . ALA A 1 331 ? 16.688 -2.012 3.453 1 92.38 331 ALA A CA 1
ATOM 2580 C C . ALA A 1 331 ? 15.367 -1.672 2.775 1 92.38 331 ALA A C 1
ATOM 2582 O O . ALA A 1 331 ? 15.039 -2.223 1.721 1 92.38 331 ALA A O 1
ATOM 2583 N N . GLY A 1 332 ? 14.578 -0.9 3.389 1 94.88 332 GLY A N 1
ATOM 2584 C CA . GLY A 1 332 ? 13.32 -0.439 2.812 1 94.88 332 GLY A CA 1
ATOM 2585 C C . GLY A 1 332 ? 13.422 0.945 2.199 1 94.88 332 GLY A C 1
ATOM 2586 O O . GLY A 1 332 ? 14.516 1.461 1.992 1 94.88 332 GLY A O 1
ATOM 2587 N N . PRO A 1 333 ? 12.289 1.482 1.74 1 96.31 333 PRO A N 1
ATOM 2588 C CA . PRO A 1 333 ? 12.289 2.846 1.204 1 96.31 333 PRO A CA 1
ATOM 2589 C C . PRO A 1 333 ? 12.836 3.869 2.199 1 96.31 333 PRO A C 1
ATOM 2591 O O . PRO A 1 333 ? 12.516 3.812 3.387 1 96.31 333 PRO A O 1
ATOM 2594 N N . ARG A 1 334 ? 13.617 4.773 1.696 1 95.69 334 ARG A N 1
ATOM 2595 C CA . ARG A 1 334 ? 14.18 5.812 2.557 1 95.69 334 ARG A CA 1
ATOM 2596 C C . ARG A 1 334 ? 13.07 6.594 3.26 1 95.69 334 ARG A C 1
ATOM 2598 O O . ARG A 1 334 ? 13.234 7.02 4.406 1 95.69 334 ARG A O 1
ATOM 2605 N N . GLN A 1 335 ? 11.922 6.688 2.633 1 96.19 335 GLN A N 1
ATOM 2606 C CA . GLN A 1 335 ? 10.789 7.449 3.141 1 96.19 335 GLN A CA 1
ATOM 2607 C C . GLN A 1 335 ? 10.242 6.832 4.426 1 96.19 335 GLN A C 1
ATOM 2609 O O . GLN A 1 335 ? 9.609 7.52 5.23 1 96.19 335 GLN A O 1
ATOM 2614 N N . TYR A 1 336 ? 10.469 5.512 4.621 1 97.12 336 TYR A N 1
ATOM 2615 C CA . TYR A 1 336 ? 9.867 4.82 5.758 1 97.12 336 TYR A CA 1
ATOM 2616 C C . TYR A 1 336 ? 10.906 4.57 6.848 1 97.12 336 TYR A C 1
ATOM 2618 O O . TYR A 1 336 ? 10.586 4.027 7.906 1 97.12 336 TYR A O 1
ATOM 2626 N N . GLU A 1 337 ? 12.148 5.016 6.609 1 95.56 337 GLU A N 1
ATOM 2627 C CA . GLU A 1 337 ? 13.266 4.684 7.496 1 95.56 337 GLU A CA 1
ATOM 2628 C C . GLU A 1 337 ? 12.961 5.098 8.938 1 95.56 337 GLU A C 1
ATOM 2630 O O . GLU A 1 337 ? 13.25 4.352 9.875 1 95.56 337 GLU A O 1
ATOM 2635 N N . ARG A 1 338 ? 12.297 6.254 9.109 1 91.25 338 ARG A N 1
ATOM 2636 C CA . ARG A 1 338 ? 12.008 6.773 10.438 1 91.25 338 ARG A CA 1
ATOM 2637 C C . ARG A 1 338 ? 11.016 5.883 11.172 1 91.25 338 ARG A C 1
ATOM 2639 O O . ARG A 1 338 ? 10.984 5.863 12.406 1 91.25 338 ARG A O 1
ATOM 2646 N N . GLY A 1 339 ? 10.211 5.16 10.43 1 92.38 339 GLY A N 1
ATOM 2647 C CA . GLY A 1 339 ? 9.258 4.242 11.031 1 92.38 339 GLY A CA 1
ATOM 2648 C C . GLY A 1 339 ? 9.914 3.004 11.617 1 92.38 339 GLY A C 1
ATOM 2649 O O . GLY A 1 339 ? 9.305 2.295 12.422 1 92.38 339 GLY A O 1
ATOM 2650 N N . PHE A 1 340 ? 11.117 2.758 11.211 1 91.31 340 PHE A N 1
ATOM 2651 C CA . PHE A 1 340 ? 11.789 1.537 11.633 1 91.31 340 PHE A CA 1
ATOM 2652 C C . PHE A 1 340 ? 12.961 1.859 12.555 1 91.31 340 PHE A C 1
ATOM 2654 O O . PHE A 1 340 ? 13.727 0.97 12.93 1 91.31 340 PHE A O 1
ATOM 2661 N N . LYS A 1 341 ? 13.102 3.184 12.914 1 84.06 341 LYS A N 1
ATOM 2662 C CA . LYS A 1 341 ? 14.125 3.566 13.891 1 84.06 341 LYS A CA 1
ATOM 2663 C C . LYS A 1 341 ? 13.602 3.43 15.32 1 84.06 341 LYS A C 1
ATOM 2665 O O . LYS A 1 341 ? 12.398 3.549 15.555 1 84.06 341 LYS A O 1
ATOM 2670 N N . MET B 1 1 ? -19.5 3.633 25.109 1 70.19 1 MET B N 1
ATOM 2671 C CA . MET B 1 1 ? -18.297 4.445 25.219 1 70.19 1 MET B CA 1
ATOM 2672 C C . MET B 1 1 ? -17.531 4.453 23.891 1 70.19 1 MET B C 1
ATOM 2674 O O . MET B 1 1 ? -17.484 3.438 23.203 1 70.19 1 MET B O 1
ATOM 2678 N N . SER B 1 2 ? -17 5.664 23.422 1 85.31 2 SER B N 1
ATOM 2679 C CA . SER B 1 2 ? -16.328 5.781 22.141 1 85.31 2 SER B CA 1
ATOM 2680 C C . SER B 1 2 ? -14.93 5.164 22.188 1 85.31 2 SER B C 1
ATOM 2682 O O . SER B 1 2 ? -14.297 5.152 23.25 1 85.31 2 SER B O 1
ATOM 2684 N N . ASP B 1 3 ? -14.586 4.441 21.203 1 93.5 3 ASP B N 1
ATOM 2685 C CA . ASP B 1 3 ? -13.219 3.965 21.047 1 93.5 3 ASP B CA 1
ATOM 2686 C C . ASP B 1 3 ? -12.664 4.355 19.672 1 93.5 3 ASP B C 1
ATOM 2688 O O . ASP B 1 3 ? -13.273 5.148 18.953 1 93.5 3 ASP B O 1
ATOM 2692 N N . ILE B 1 4 ? -11.539 3.908 19.406 1 96.94 4 ILE B N 1
ATOM 2693 C CA . ILE B 1 4 ? -10.836 4.391 18.219 1 96.94 4 ILE B CA 1
ATOM 2694 C C . ILE B 1 4 ? -11.523 3.863 16.953 1 96.94 4 ILE B C 1
ATOM 2696 O O . ILE B 1 4 ? -11.266 4.348 15.859 1 96.94 4 ILE B O 1
ATOM 2700 N N . PHE B 1 5 ? -12.484 2.928 17.047 1 97.12 5 PHE B N 1
ATOM 2701 C CA . PHE B 1 5 ? -13.141 2.338 15.891 1 97.12 5 PHE B CA 1
ATOM 2702 C C . PHE B 1 5 ? -14.523 2.936 15.688 1 97.12 5 PHE B C 1
ATOM 2704 O O . PHE B 1 5 ? -15.203 2.625 14.711 1 97.12 5 PHE B O 1
ATOM 2711 N N . THR B 1 6 ? -14.969 3.793 16.609 1 97.12 6 THR B N 1
ATOM 2712 C CA . THR B 1 6 ? -16.25 4.473 16.453 1 97.12 6 THR B CA 1
ATOM 2713 C C . THR B 1 6 ? -16.141 5.594 15.414 1 97.12 6 THR B C 1
ATOM 2715 O O . THR B 1 6 ? -15.141 6.316 15.383 1 97.12 6 THR B O 1
ATOM 2718 N N . PRO B 1 7 ? -17.172 5.691 14.562 1 97.81 7 PRO B N 1
ATOM 2719 C CA . PRO B 1 7 ? -17.141 6.754 13.555 1 97.81 7 PRO B CA 1
ATOM 2720 C C . PRO B 1 7 ? -17.094 8.148 14.164 1 97.81 7 PRO B C 1
ATOM 2722 O O . PRO B 1 7 ? -17.547 8.344 15.297 1 97.81 7 PRO B O 1
ATOM 2725 N N . PHE B 1 8 ? -16.547 9.039 13.531 1 98.5 8 PHE B N 1
ATOM 2726 C CA . PHE B 1 8 ? -16.5 10.453 13.883 1 98.5 8 PHE B CA 1
ATOM 2727 C C . PHE B 1 8 ? -17.078 11.312 12.758 1 98.5 8 PHE B C 1
ATOM 2729 O O . PHE B 1 8 ? -16.562 11.281 11.633 1 98.5 8 PHE B O 1
ATOM 2736 N N . THR B 1 9 ? -18.094 11.992 13.031 1 98.5 9 THR B N 1
ATOM 2737 C CA . THR B 1 9 ? -18.734 12.836 12.031 1 98.5 9 THR B CA 1
ATOM 2738 C C . THR B 1 9 ? -18.547 14.312 12.375 1 98.5 9 THR B C 1
ATOM 2740 O O . THR B 1 9 ? -18.797 14.727 13.508 1 98.5 9 THR B O 1
ATOM 2743 N N . GLN B 1 10 ? -18.047 15.023 11.492 1 98.12 10 GLN B N 1
ATOM 2744 C CA . GLN B 1 10 ? -17.938 16.469 11.578 1 98.12 10 GLN B CA 1
ATOM 2745 C C . GLN B 1 10 ? -18.406 17.141 10.289 1 98.12 10 GLN B C 1
ATOM 2747 O O . GLN B 1 10 ? -17.859 16.891 9.219 1 98.12 10 GLN B O 1
ATOM 2752 N N . LYS B 1 11 ? -19.453 17.984 10.445 1 97.81 11 LYS B N 1
ATOM 2753 C CA . LYS B 1 11 ? -20.125 18.578 9.289 1 97.81 11 LYS B CA 1
ATOM 2754 C C . LYS B 1 11 ? -20.562 17.5 8.289 1 97.81 11 LYS B C 1
ATOM 2756 O O . LYS B 1 11 ? -21.266 16.562 8.656 1 97.81 11 LYS B O 1
ATOM 2761 N N . ASN B 1 12 ? -20.141 17.562 7.039 1 97 12 ASN B N 1
ATOM 2762 C CA . ASN B 1 12 ? -20.641 16.625 6.039 1 97 12 ASN B CA 1
ATOM 2763 C C . ASN B 1 12 ? -19.719 15.43 5.859 1 97 12 ASN B C 1
ATOM 2765 O O . ASN B 1 12 ? -19.859 14.672 4.898 1 97 12 ASN B O 1
ATOM 2769 N N . VAL B 1 13 ? -18.75 15.297 6.73 1 98.5 13 VAL B N 1
ATOM 2770 C CA . VAL B 1 13 ? -17.781 14.219 6.57 1 98.5 13 VAL B CA 1
ATOM 2771 C C . VAL B 1 13 ? -17.891 13.242 7.738 1 98.5 13 VAL B C 1
ATOM 2773 O O . VAL B 1 13 ? -17.906 13.656 8.898 1 98.5 13 VAL B O 1
ATOM 2776 N N . SER B 1 14 ? -18.062 11.977 7.402 1 98.62 14 SER B N 1
ATOM 2777 C CA . SER B 1 14 ? -18.047 10.906 8.398 1 98.62 14 SER B CA 1
ATOM 2778 C C . SER B 1 14 ? -16.828 10 8.203 1 98.62 14 SER B C 1
ATOM 2780 O O . SER B 1 14 ? -16.625 9.445 7.121 1 98.62 14 SER B O 1
ATOM 2782 N N . LEU B 1 15 ? -16.031 9.961 9.211 1 98.75 15 LEU B N 1
ATOM 2783 C CA . LEU B 1 15 ? -14.914 9.039 9.227 1 98.75 15 LEU B CA 1
ATOM 2784 C C . LEU B 1 15 ? -15.328 7.676 9.773 1 98.75 15 LEU B C 1
ATOM 2786 O O . LEU B 1 15 ? -16.047 7.602 10.781 1 98.75 15 LEU B O 1
ATOM 2790 N N . ARG B 1 16 ? -14.867 6.578 9.18 1 98.12 16 ARG B N 1
ATOM 2791 C CA . ARG B 1 16 ? -15.273 5.234 9.57 1 98.12 16 ARG B CA 1
ATOM 2792 C C . ARG B 1 16 ? -14.688 4.867 10.938 1 98.12 16 ARG B C 1
ATOM 2794 O O . ARG B 1 16 ? -15.148 3.928 11.578 1 98.12 16 ARG B O 1
ATOM 2801 N N . ASN B 1 17 ? -13.719 5.535 11.344 1 98.5 17 ASN B N 1
ATOM 2802 C CA . ASN B 1 17 ? -13.102 5.43 12.664 1 98.5 17 ASN B CA 1
ATOM 2803 C C . ASN B 1 17 ? -12.328 6.691 13.023 1 98.5 17 ASN B C 1
ATOM 2805 O O . ASN B 1 17 ? -12.344 7.672 12.273 1 98.5 17 ASN B O 1
ATOM 2809 N N . ARG B 1 18 ? -11.633 6.707 14.109 1 98.75 18 ARG B N 1
ATOM 2810 C CA . ARG B 1 18 ? -11.062 7.941 14.641 1 98.75 18 ARG B CA 1
ATOM 2811 C C . ARG B 1 18 ? -9.547 7.973 14.445 1 98.75 18 ARG B C 1
ATOM 2813 O O . ARG B 1 18 ? -8.844 8.688 15.156 1 98.75 18 ARG B O 1
ATOM 2820 N N . ILE B 1 19 ? -9.07 7.148 13.523 1 98.81 19 ILE B N 1
ATOM 2821 C CA . ILE B 1 19 ? -7.637 7.043 13.258 1 98.81 19 ILE B CA 1
ATOM 2822 C C . ILE B 1 19 ? -7.289 7.832 11.992 1 98.81 19 ILE B C 1
ATOM 2824 O O . ILE B 1 19 ? -7.859 7.598 10.93 1 98.81 19 ILE B O 1
ATOM 2828 N N . VAL B 1 20 ? -6.336 8.742 12.109 1 98.94 20 VAL B N 1
ATOM 2829 C CA . VAL B 1 20 ? -5.883 9.594 11.008 1 98.94 20 VAL B CA 1
ATOM 2830 C C . VAL B 1 20 ? -4.418 9.297 10.695 1 98.94 20 VAL B C 1
ATOM 2832 O O . VAL B 1 20 ? -3.586 9.211 11.602 1 98.94 20 VAL B O 1
ATOM 2835 N N . MET B 1 21 ? -4.133 9.039 9.406 1 98.88 21 MET B N 1
ATOM 2836 C CA . MET B 1 21 ? -2.729 9.078 9 1 98.88 21 MET B CA 1
ATOM 2837 C C . MET B 1 21 ? -2.199 10.508 9.016 1 98.88 21 MET B C 1
ATOM 2839 O O . MET B 1 21 ? -2.715 11.375 8.305 1 98.88 21 MET B O 1
ATOM 2843 N N . SER B 1 22 ? -1.194 10.711 9.82 1 98.75 22 SER B N 1
ATOM 2844 C CA . SER B 1 22 ? -0.591 12.031 9.898 1 98.75 22 SER B CA 1
ATOM 2845 C C . SER B 1 22 ? 0.092 12.414 8.586 1 98.75 22 SER B C 1
ATOM 2847 O O . SER B 1 22 ? 0.559 11.539 7.852 1 98.75 22 SER B O 1
ATOM 2849 N N . PRO B 1 23 ? 0.066 13.703 8.219 1 98.56 23 PRO B N 1
ATOM 2850 C CA . PRO B 1 23 ? 0.863 14.133 7.066 1 98.56 23 PRO B CA 1
ATOM 2851 C C . PRO B 1 23 ? 2.363 13.945 7.285 1 98.56 23 PRO B C 1
ATOM 2853 O O . PRO B 1 23 ? 2.902 14.383 8.305 1 98.56 23 PRO B O 1
ATOM 2856 N N . MET B 1 24 ? 3.043 13.242 6.488 1 97.88 24 MET B N 1
ATOM 2857 C CA . MET B 1 24 ? 4.477 12.977 6.523 1 97.88 24 MET B CA 1
ATOM 2858 C C . MET B 1 24 ? 5.098 13.133 5.141 1 97.88 24 MET B C 1
ATOM 2860 O O . MET B 1 24 ? 4.766 12.391 4.219 1 97.88 24 MET B O 1
ATOM 2864 N N . CYS B 1 25 ? 5.949 14.047 5.051 1 97.44 25 CYS B N 1
ATOM 2865 C CA . CYS B 1 25 ? 6.547 14.305 3.746 1 97.44 25 CYS B CA 1
ATOM 2866 C C . CYS B 1 25 ? 7.301 13.078 3.24 1 97.44 25 CYS B C 1
ATOM 2868 O O . CYS B 1 25 ? 8.078 12.477 3.98 1 97.44 25 CYS B O 1
ATOM 2870 N N . MET B 1 26 ? 7.105 12.75 2.002 1 97.12 26 MET B N 1
ATOM 2871 C CA . MET B 1 26 ? 7.723 11.586 1.382 1 97.12 26 MET B CA 1
ATOM 2872 C C . MET B 1 26 ? 8.922 11.992 0.53 1 97.12 26 MET B C 1
ATOM 2874 O O . MET B 1 26 ? 9.734 11.148 0.15 1 97.12 26 MET B O 1
ATOM 2878 N N . TYR B 1 27 ? 8.992 13.242 0.122 1 97.06 27 TYR B N 1
ATOM 2879 C CA . TYR B 1 27 ? 10.102 13.781 -0.65 1 97.06 27 TYR B CA 1
ATOM 2880 C C . TYR B 1 27 ? 10.328 12.969 -1.923 1 97.06 27 TYR B C 1
ATOM 2882 O O . TYR B 1 27 ? 11.453 12.555 -2.215 1 97.06 27 TYR B O 1
ATOM 2890 N N . THR B 1 28 ? 9.273 12.742 -2.66 1 97.38 28 THR B N 1
ATOM 2891 C CA . THR B 1 28 ? 9.375 11.883 -3.832 1 97.38 28 THR B CA 1
ATOM 2892 C C . THR B 1 28 ? 8.828 12.586 -5.07 1 97.38 28 THR B C 1
ATOM 2894 O O . THR B 1 28 ? 8.672 11.961 -6.125 1 97.38 28 THR B O 1
ATOM 2897 N N . ALA B 1 29 ? 8.406 13.828 -4.941 1 97.75 29 ALA B N 1
ATOM 2898 C CA . ALA B 1 29 ? 7.973 14.586 -6.113 1 97.75 29 ALA B CA 1
ATOM 2899 C C . ALA B 1 29 ? 9.172 15.07 -6.926 1 97.75 29 ALA B C 1
ATOM 2901 O O . ALA B 1 29 ? 10.289 15.141 -6.414 1 97.75 29 ALA B O 1
ATOM 2902 N N . GLU B 1 30 ? 8.945 15.297 -8.219 1 97 30 GLU B N 1
ATOM 2903 C CA . GLU B 1 30 ? 9.914 16.031 -9.023 1 97 30 GLU B CA 1
ATOM 2904 C C . GLU B 1 30 ? 9.781 17.547 -8.797 1 97 30 GLU B C 1
ATOM 2906 O O . GLU B 1 30 ? 8.953 17.984 -7.992 1 97 30 GLU B O 1
ATOM 2911 N N . ASP B 1 31 ? 10.539 18.312 -9.516 1 96.06 31 ASP B N 1
ATOM 2912 C CA . ASP B 1 31 ? 10.586 19.75 -9.289 1 96.06 31 ASP B CA 1
ATOM 2913 C C . ASP B 1 31 ? 9.227 20.391 -9.594 1 96.06 31 ASP B C 1
ATOM 2915 O O . ASP B 1 31 ? 8.938 21.484 -9.117 1 96.06 31 ASP B O 1
ATOM 2919 N N . ASP B 1 32 ? 8.414 19.703 -10.289 1 97.62 32 ASP B N 1
ATOM 2920 C CA . ASP B 1 32 ? 7.117 20.25 -10.656 1 97.62 32 ASP B CA 1
ATOM 2921 C C . ASP B 1 32 ? 6.098 20.062 -9.531 1 97.62 32 ASP B C 1
ATOM 2923 O O . ASP B 1 32 ? 4.969 20.547 -9.625 1 97.62 32 ASP B O 1
ATOM 2927 N N . GLY B 1 33 ? 6.434 19.344 -8.469 1 98.38 33 GLY B N 1
ATOM 2928 C CA . GLY B 1 33 ? 5.617 19.219 -7.273 1 98.38 33 GLY B CA 1
ATOM 2929 C C . GLY B 1 33 ? 4.43 18.297 -7.457 1 98.38 33 GLY B C 1
ATOM 2930 O O . GLY B 1 33 ? 3.531 18.25 -6.613 1 98.38 33 GLY B O 1
ATOM 2931 N N . LYS B 1 34 ? 4.398 17.469 -8.594 1 98.62 34 LYS B N 1
ATOM 2932 C CA . LYS B 1 34 ? 3.248 16.609 -8.875 1 98.62 34 LYS B CA 1
ATOM 2933 C C . LYS B 1 34 ? 3.332 15.297 -8.109 1 98.62 34 LYS B C 1
ATOM 2935 O O . LYS B 1 34 ? 4.422 14.766 -7.906 1 98.62 34 LYS B O 1
ATOM 2940 N N . ALA B 1 35 ? 2.162 14.859 -7.699 1 98.5 35 ALA B N 1
ATOM 2941 C CA . ALA B 1 35 ? 2.09 13.531 -7.094 1 98.5 35 ALA B CA 1
ATOM 2942 C C . ALA B 1 35 ? 2.527 12.453 -8.086 1 98.5 35 ALA B C 1
ATOM 2944 O O . ALA B 1 35 ? 2.227 12.539 -9.273 1 98.5 35 ALA B O 1
ATOM 2945 N N . THR B 1 36 ? 3.236 11.477 -7.578 1 96.38 36 THR B N 1
ATOM 2946 C CA . THR B 1 36 ? 3.758 10.383 -8.383 1 96.38 36 THR B CA 1
ATOM 2947 C C . THR B 1 36 ? 3.072 9.07 -8.016 1 96.38 36 THR B C 1
ATOM 2949 O O . THR B 1 36 ? 2.217 9.031 -7.133 1 96.38 36 THR B O 1
ATOM 2952 N N . ASP B 1 37 ? 3.51 7.98 -8.68 1 95.56 37 ASP B N 1
ATOM 2953 C CA . ASP B 1 37 ? 2.996 6.645 -8.391 1 95.56 37 ASP B CA 1
ATOM 2954 C C . ASP B 1 37 ? 3.326 6.227 -6.961 1 95.56 37 ASP B C 1
ATOM 2956 O O . ASP B 1 37 ? 2.557 5.5 -6.324 1 95.56 37 ASP B O 1
ATOM 2960 N N . TRP B 1 38 ? 4.406 6.754 -6.465 1 97.38 38 TRP B N 1
ATOM 2961 C CA . TRP B 1 38 ? 4.762 6.5 -5.074 1 97.38 38 TRP B CA 1
ATOM 2962 C C . TRP B 1 38 ? 3.65 6.957 -4.137 1 97.38 38 TRP B C 1
ATOM 2964 O O . TRP B 1 38 ? 3.258 6.223 -3.225 1 97.38 38 TRP B O 1
ATOM 2974 N N . HIS B 1 39 ? 3.172 8.109 -4.434 1 98.44 39 HIS B N 1
ATOM 2975 C CA . HIS B 1 39 ? 2.152 8.68 -3.561 1 98.44 39 HIS B CA 1
ATOM 2976 C C . HIS B 1 39 ? 0.854 7.883 -3.635 1 98.44 39 HIS B C 1
ATOM 2978 O O . HIS B 1 39 ? 0.193 7.668 -2.617 1 98.44 39 HIS B O 1
ATOM 2984 N N . TYR B 1 40 ? 0.568 7.461 -4.852 1 97.69 40 TYR B N 1
ATOM 2985 C CA . TYR B 1 40 ? -0.635 6.664 -5.062 1 97.69 40 TYR B CA 1
ATOM 2986 C C . TYR B 1 40 ? -0.611 5.402 -4.211 1 97.69 40 TYR B C 1
ATOM 2988 O O . TYR B 1 40 ? -1.583 5.094 -3.516 1 97.69 40 TYR B O 1
ATOM 2996 N N . VAL B 1 41 ? 0.482 4.703 -4.203 1 98.56 41 VAL B N 1
ATOM 2997 C CA . VAL B 1 41 ? 0.631 3.457 -3.455 1 98.56 41 VAL B CA 1
ATOM 2998 C C . VAL B 1 41 ? 0.706 3.758 -1.959 1 98.56 41 VAL B C 1
ATOM 3000 O O . VAL B 1 41 ? 0.055 3.09 -1.152 1 98.56 41 VAL B O 1
ATOM 3003 N N . HIS B 1 42 ? 1.456 4.777 -1.601 1 98.69 42 HIS B N 1
ATOM 3004 C CA . HIS B 1 42 ? 1.674 5.152 -0.209 1 98.69 42 HIS B CA 1
ATOM 3005 C C . HIS B 1 42 ? 0.356 5.48 0.486 1 98.69 42 HIS B C 1
ATOM 3007 O O . HIS B 1 42 ? 0.018 4.867 1.503 1 98.69 42 HIS B O 1
ATOM 3013 N N . TYR B 1 43 ? -0.409 6.355 -0.075 1 98.88 43 TYR B N 1
ATOM 3014 C CA . TYR B 1 43 ? -1.664 6.777 0.539 1 98.88 43 TYR B CA 1
ATOM 3015 C C . TYR B 1 43 ? -2.738 5.707 0.368 1 98.88 43 TYR B C 1
ATOM 3017 O O . TYR B 1 43 ? -3.508 5.438 1.293 1 98.88 43 TYR B O 1
ATOM 3025 N N . GLY B 1 44 ? -2.775 5.102 -0.802 1 98.75 44 GLY B N 1
ATOM 3026 C CA . GLY B 1 44 ? -3.748 4.051 -1.047 1 98.75 44 GLY B CA 1
ATOM 3027 C C . GLY B 1 44 ? -3.641 2.896 -0.067 1 98.75 44 GLY B C 1
ATOM 3028 O O . GLY B 1 44 ? -4.652 2.365 0.391 1 98.75 44 GLY B O 1
ATOM 3029 N N . THR B 1 45 ? -2.432 2.525 0.245 1 98.75 45 THR B N 1
ATOM 3030 C CA . THR B 1 45 ? -2.178 1.396 1.133 1 98.75 45 THR B CA 1
ATOM 3031 C C . THR B 1 45 ? -2.777 1.647 2.512 1 98.75 45 THR B C 1
ATOM 3033 O O . THR B 1 45 ? -3.381 0.75 3.105 1 98.75 45 THR B O 1
ATOM 3036 N N . ARG B 1 46 ? -2.617 2.832 2.998 1 98.88 46 ARG B N 1
ATOM 3037 C CA . ARG B 1 46 ? -3.139 3.137 4.328 1 98.88 46 ARG B CA 1
ATOM 3038 C C . ARG B 1 46 ? -4.664 3.184 4.32 1 98.88 46 ARG B C 1
ATOM 3040 O O . ARG B 1 46 ? -5.305 2.797 5.297 1 98.88 46 ARG B O 1
ATOM 3047 N N . ALA B 1 47 ? -5.227 3.668 3.232 1 98.81 47 ALA B N 1
ATOM 3048 C CA . ALA B 1 47 ? -6.68 3.619 3.094 1 98.81 47 ALA B CA 1
ATOM 3049 C C . ALA B 1 47 ? -7.184 2.18 3.105 1 98.81 47 ALA B C 1
ATOM 3051 O O . ALA B 1 47 ? -8.125 1.851 3.83 1 98.81 47 ALA B O 1
ATOM 3052 N N . VAL B 1 48 ? -6.5 1.321 2.365 1 98.5 48 VAL B N 1
ATOM 3053 C CA . VAL B 1 48 ? -6.809 -0.104 2.33 1 98.5 48 VAL B CA 1
ATOM 3054 C C . VAL B 1 48 ? -6.66 -0.7 3.729 1 98.5 48 VAL B C 1
ATOM 3056 O O . VAL B 1 48 ? -7.441 -1.566 4.129 1 98.5 48 VAL B O 1
ATOM 3059 N N . GLY B 1 49 ? -5.707 -0.199 4.453 1 98.31 49 GLY B N 1
ATOM 3060 C CA . GLY B 1 49 ? -5.391 -0.69 5.781 1 98.31 49 GLY B CA 1
ATOM 3061 C C . GLY B 1 49 ? -6.41 -0.283 6.828 1 98.31 49 GLY B C 1
ATOM 3062 O O . GLY B 1 49 ? -6.344 -0.729 7.977 1 98.31 49 GLY B O 1
ATOM 3063 N N . GLY B 1 50 ? -7.285 0.696 6.477 1 98.44 50 GLY B N 1
ATOM 3064 C CA . GLY B 1 50 ? -8.453 0.865 7.328 1 98.44 50 GLY B CA 1
ATOM 3065 C C . GLY B 1 50 ? -8.469 2.189 8.062 1 98.44 50 GLY B C 1
ATOM 3066 O O . GLY B 1 50 ? -9.367 2.449 8.867 1 98.44 50 GLY B O 1
ATOM 3067 N N . VAL B 1 51 ? -7.551 3.055 7.832 1 98.81 51 VAL B N 1
ATOM 3068 C CA . VAL B 1 51 ? -7.582 4.34 8.523 1 98.81 51 VAL B CA 1
ATOM 3069 C C . VAL B 1 51 ? -8.867 5.082 8.172 1 98.81 51 VAL B C 1
ATOM 3071 O O . VAL B 1 51 ? -9.445 4.867 7.098 1 98.81 51 VAL B O 1
ATOM 3074 N N . GLY B 1 52 ? -9.305 5.926 9.109 1 98.81 52 GLY B N 1
ATOM 3075 C CA . GLY B 1 52 ? -10.492 6.723 8.859 1 98.81 52 GLY B CA 1
ATOM 3076 C C . GLY B 1 52 ? -10.234 7.91 7.953 1 98.81 52 GLY B C 1
ATOM 3077 O O . GLY B 1 52 ? -11.109 8.297 7.172 1 98.81 52 GLY B O 1
ATOM 3078 N N . LEU B 1 53 ? -9.031 8.461 8.062 1 98.94 53 LEU B N 1
ATOM 3079 C CA . LEU B 1 53 ? -8.656 9.656 7.32 1 98.94 53 LEU B CA 1
ATOM 3080 C C . LEU B 1 53 ? -7.195 9.586 6.871 1 98.94 53 LEU B C 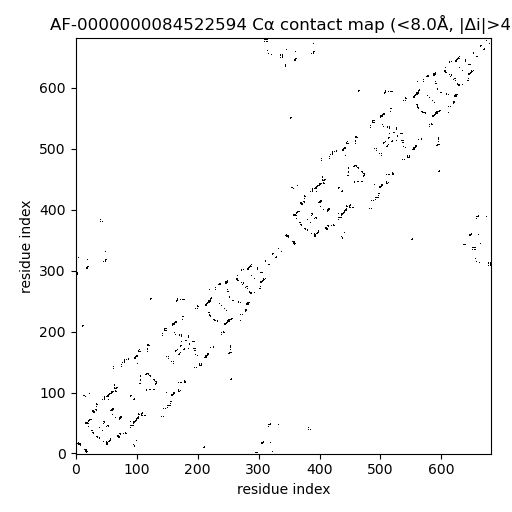1
ATOM 3082 O O . LEU B 1 53 ? -6.312 9.289 7.68 1 98.94 53 LEU B O 1
ATOM 3086 N N . VAL B 1 54 ? -7.035 9.766 5.59 1 98.94 54 VAL B N 1
ATOM 3087 C CA . VAL B 1 54 ? -5.684 9.93 5.062 1 98.94 54 VAL B CA 1
ATOM 3088 C C . VAL B 1 54 ? -5.375 11.414 4.891 1 98.94 54 VAL B C 1
ATOM 3090 O O . VAL B 1 54 ? -5.938 12.07 4.012 1 98.94 54 VAL B O 1
ATOM 3093 N N . MET B 1 55 ? -4.496 11.906 5.73 1 98.81 55 MET B N 1
ATOM 3094 C CA . MET B 1 55 ? -4.016 13.273 5.57 1 98.81 55 MET B CA 1
ATOM 3095 C C . MET B 1 55 ? -2.74 13.312 4.734 1 98.81 55 MET B C 1
ATOM 3097 O O . MET B 1 55 ? -1.678 12.891 5.203 1 98.81 55 MET B O 1
ATOM 3101 N N . GLN B 1 56 ? -2.893 13.758 3.525 1 98.56 56 GLN B N 1
ATOM 3102 C CA . GLN B 1 56 ? -1.745 13.883 2.633 1 98.56 56 GLN B CA 1
ATOM 3103 C C . GLN B 1 56 ? -0.707 14.852 3.203 1 98.56 56 GLN B C 1
ATOM 3105 O O . GLN B 1 56 ? -1.059 15.836 3.848 1 98.56 56 GLN B O 1
ATOM 3110 N N . GLU B 1 57 ? 0.491 14.648 2.896 1 98.69 57 GLU B N 1
ATOM 3111 C CA . GLU B 1 57 ? 1.655 15.367 3.406 1 98.69 57 GLU B CA 1
ATOM 3112 C C . GLU B 1 57 ? 1.563 16.859 3.096 1 98.69 57 GLU B C 1
ATOM 3114 O O . GLU B 1 57 ? 0.721 17.281 2.301 1 98.69 57 GLU B O 1
ATOM 3119 N N . ALA B 1 58 ? 2.455 17.578 3.807 1 98.81 58 ALA B N 1
ATOM 3120 C CA . ALA B 1 58 ? 2.547 19.016 3.562 1 98.81 58 ALA B CA 1
ATOM 3121 C C . ALA B 1 58 ? 2.654 19.312 2.07 1 98.81 58 ALA B C 1
ATOM 3123 O O . ALA B 1 58 ? 3.586 18.859 1.404 1 98.81 58 ALA B O 1
ATOM 3124 N N . THR B 1 59 ? 1.718 20.031 1.585 1 98.94 59 THR B N 1
ATOM 3125 C CA . THR B 1 59 ? 1.616 20.375 0.173 1 98.94 59 THR B CA 1
ATOM 3126 C C . THR B 1 59 ? 1.715 21.891 -0.016 1 98.94 59 THR B C 1
ATOM 3128 O O . THR B 1 59 ? 0.856 22.641 0.457 1 98.94 59 THR B O 1
ATOM 3131 N N . ALA B 1 60 ? 2.732 22.281 -0.703 1 98.88 60 ALA B N 1
ATOM 3132 C CA . ALA B 1 60 ? 3.111 23.703 -0.742 1 98.88 60 ALA B CA 1
ATOM 3133 C C . ALA B 1 60 ? 2.146 24.5 -1.607 1 98.88 60 ALA B C 1
ATOM 3135 O O . ALA B 1 60 ? 1.868 24.125 -2.75 1 98.88 60 ALA B O 1
ATOM 3136 N N . VAL B 1 61 ? 1.712 25.641 -1.168 1 98.88 61 VAL B N 1
ATOM 3137 C CA . VAL B 1 61 ? 0.746 26.484 -1.867 1 98.88 61 VAL B CA 1
ATOM 3138 C C . VAL B 1 61 ? 1.468 27.375 -2.885 1 98.88 61 VAL B C 1
ATOM 3140 O O . VAL B 1 61 ? 0.837 27.953 -3.771 1 98.88 61 VAL B O 1
ATOM 3143 N N . GLU B 1 62 ? 2.785 27.438 -2.666 1 98 62 GLU B N 1
ATOM 3144 C CA . GLU B 1 62 ? 3.699 28.078 -3.607 1 98 62 GLU B CA 1
ATOM 3145 C C . GLU B 1 62 ? 4.957 27.25 -3.814 1 98 62 GLU B C 1
ATOM 3147 O O . GLU B 1 62 ? 5.391 26.531 -2.908 1 98 62 GLU B O 1
ATOM 3152 N N . ALA B 1 63 ? 5.523 27.484 -5.07 1 97.62 63 ALA B N 1
ATOM 3153 C CA . ALA B 1 63 ? 6.734 26.719 -5.344 1 97.62 63 ALA B CA 1
ATOM 3154 C C . ALA B 1 63 ? 7.816 27.016 -4.309 1 97.62 63 ALA B C 1
ATOM 3156 O O . ALA B 1 63 ? 8.523 26.109 -3.859 1 97.62 63 ALA B O 1
ATOM 3157 N N . ARG B 1 64 ? 7.957 28.203 -3.941 1 97.25 64 ARG B N 1
ATOM 3158 C CA . ARG B 1 64 ? 9.008 28.578 -3 1 97.25 64 ARG B CA 1
ATOM 3159 C C . ARG B 1 64 ? 8.617 28.219 -1.57 1 97.25 64 ARG B C 1
ATOM 3161 O O . ARG B 1 64 ? 9.414 28.375 -0.644 1 97.25 64 ARG B O 1
ATOM 3168 N N . GLY B 1 65 ? 7.352 27.812 -1.334 1 98.12 65 GLY B N 1
ATOM 3169 C CA . GLY B 1 65 ? 6.891 27.438 -0.007 1 98.12 65 GLY B CA 1
ATOM 3170 C C . GLY B 1 65 ? 7.227 26 0.358 1 98.12 65 GLY B C 1
ATOM 3171 O O . GLY B 1 65 ? 6.871 25.531 1.44 1 98.12 65 GLY B O 1
ATOM 3172 N N . ARG B 1 66 ? 7.914 25.281 -0.538 1 98 66 ARG B N 1
ATOM 3173 C CA . ARG B 1 66 ? 8.312 23.906 -0.309 1 98 66 ARG B CA 1
ATOM 3174 C C . ARG B 1 66 ? 9.43 23.812 0.729 1 98 66 ARG B C 1
ATOM 3176 O O . ARG B 1 66 ? 10.211 24.75 0.884 1 98 66 ARG B O 1
ATOM 3183 N N . ILE B 1 67 ? 9.43 22.703 1.411 1 98 67 ILE B N 1
ATOM 3184 C CA . ILE B 1 67 ? 10.562 22.391 2.279 1 98 67 ILE B CA 1
ATOM 3185 C C . ILE B 1 67 ? 11.789 22.047 1.433 1 98 67 ILE B C 1
ATOM 3187 O O . ILE B 1 67 ? 12.883 22.562 1.681 1 98 67 ILE B O 1
ATOM 3191 N N . SER B 1 68 ? 11.641 21.188 0.5 1 97.44 68 SER B N 1
ATOM 3192 C CA . SER B 1 68 ? 12.648 20.781 -0.475 1 97.44 68 SER B CA 1
ATOM 3193 C C . SER B 1 68 ? 12.062 20.719 -1.881 1 97.44 68 SER B C 1
ATOM 3195 O O . SER B 1 68 ? 10.844 20.797 -2.057 1 97.44 68 SER B O 1
ATOM 3197 N N . HIS B 1 69 ? 12.945 20.484 -2.811 1 97 69 HIS B N 1
ATOM 3198 C CA . HIS B 1 69 ? 12.523 20.406 -4.203 1 97 69 HIS B CA 1
ATOM 3199 C C . HIS B 1 69 ? 11.688 19.156 -4.461 1 97 69 HIS B C 1
ATOM 3201 O O . HIS B 1 69 ? 11.031 19.047 -5.5 1 97 69 HIS B O 1
ATOM 3207 N N . GLN B 1 70 ? 11.578 18.297 -3.504 1 97.81 70 GLN B N 1
ATOM 3208 C CA . GLN B 1 70 ? 10.922 17.016 -3.723 1 97.81 70 GLN B CA 1
ATOM 3209 C C . GLN B 1 70 ? 9.562 16.969 -3.037 1 97.81 70 GLN B C 1
ATOM 3211 O O . GLN B 1 70 ? 8.953 15.906 -2.916 1 97.81 70 GLN B O 1
ATOM 3216 N N . ASP B 1 71 ? 9.102 18.156 -2.566 1 98.38 71 ASP B N 1
ATOM 3217 C CA . ASP B 1 71 ? 7.812 18.234 -1.89 1 98.38 71 ASP B CA 1
ATOM 3218 C C . ASP B 1 71 ? 6.672 18.328 -2.896 1 98.38 71 ASP B C 1
ATOM 3220 O O . ASP B 1 71 ? 6.852 18.844 -4.004 1 98.38 71 ASP B O 1
ATOM 3224 N N . LEU B 1 72 ? 5.531 17.844 -2.449 1 98.81 72 LEU B N 1
ATOM 3225 C CA . LEU B 1 72 ? 4.32 18.047 -3.232 1 98.81 72 LEU B CA 1
ATOM 3226 C C . LEU B 1 72 ? 3.908 19.516 -3.236 1 98.81 72 LEU B C 1
ATOM 3228 O O . LEU B 1 72 ? 4.16 20.234 -2.27 1 98.81 72 LEU B O 1
ATOM 3232 N N . GLY B 1 73 ? 3.285 19.906 -4.363 1 98.81 73 GLY B N 1
ATOM 3233 C CA . GLY B 1 73 ? 2.748 21.25 -4.488 1 98.81 73 GLY B CA 1
ATOM 3234 C C . GLY B 1 73 ? 1.295 21.266 -4.926 1 98.81 73 GLY B C 1
ATOM 3235 O O . GLY B 1 73 ? 0.761 20.25 -5.379 1 98.81 73 GLY B O 1
ATOM 3236 N N . ILE B 1 74 ? 0.731 22.406 -4.754 1 98.88 74 ILE B N 1
ATOM 3237 C CA . ILE B 1 74 ? -0.625 22.672 -5.223 1 98.88 74 ILE B CA 1
ATOM 3238 C C . ILE B 1 74 ? -0.726 24.125 -5.703 1 98.88 74 ILE B C 1
ATOM 3240 O O . ILE B 1 74 ? -1.741 24.781 -5.484 1 98.88 74 ILE B O 1
ATOM 3244 N N . TRP B 1 75 ? 0.272 24.625 -6.383 1 98.75 75 TRP B N 1
ATOM 3245 C CA . TRP B 1 75 ? 0.352 26.016 -6.805 1 98.75 75 TRP B CA 1
ATOM 3246 C C . TRP B 1 75 ? -0.078 26.172 -8.258 1 98.75 75 TRP B C 1
ATOM 3248 O O . TRP B 1 75 ? -0.105 27.281 -8.789 1 98.75 75 TRP B O 1
ATOM 3258 N N . SER B 1 76 ? -0.398 25.094 -8.93 1 98.62 76 SER B N 1
ATOM 3259 C CA . SER B 1 76 ? -0.807 25.094 -10.336 1 98.62 76 SER B CA 1
ATOM 3260 C C . SER B 1 76 ? -1.991 24.156 -10.562 1 98.62 76 SER B C 1
ATOM 3262 O O . SER B 1 76 ? -2.119 23.125 -9.883 1 98.62 76 SER B O 1
ATOM 3264 N N . ASP B 1 77 ? -2.779 24.5 -11.562 1 98.75 77 ASP B N 1
ATOM 3265 C CA . ASP B 1 77 ? -3.912 23.641 -11.875 1 98.75 77 ASP B CA 1
ATOM 3266 C C . ASP B 1 77 ? -3.439 22.266 -12.328 1 98.75 77 ASP B C 1
ATOM 3268 O O . ASP B 1 77 ? -4.191 21.281 -12.258 1 98.75 77 ASP B O 1
ATOM 3272 N N . GLU B 1 78 ? -2.215 22.156 -12.734 1 98.69 78 GLU B N 1
ATOM 3273 C CA . GLU B 1 78 ? -1.638 20.891 -13.18 1 98.69 78 GLU B CA 1
ATOM 3274 C C . GLU B 1 78 ? -1.519 19.906 -12.031 1 98.69 78 GLU B C 1
ATOM 3276 O O . GLU B 1 78 ? -1.326 18.703 -12.25 1 98.69 78 GLU B O 1
ATOM 3281 N N . HIS B 1 79 ? -1.604 20.344 -10.844 1 98.81 79 HIS B N 1
ATOM 3282 C CA . HIS B 1 79 ? -1.488 19.484 -9.672 1 98.81 79 HIS B CA 1
ATOM 3283 C C . HIS B 1 79 ? -2.809 18.766 -9.375 1 98.81 79 HIS B C 1
ATOM 3285 O O . HIS B 1 79 ? -2.836 17.781 -8.641 1 98.81 79 HIS B O 1
ATOM 3291 N N . ILE B 1 80 ? -3.912 19.219 -9.961 1 98.88 80 ILE B N 1
ATOM 3292 C CA . ILE B 1 80 ? -5.254 18.797 -9.578 1 98.88 80 ILE B CA 1
ATOM 3293 C C . ILE B 1 80 ? -5.461 17.344 -9.977 1 98.88 80 ILE B C 1
ATOM 3295 O O . ILE B 1 80 ? -5.852 16.516 -9.148 1 98.88 80 ILE B O 1
ATOM 3299 N N . GLU B 1 81 ? -5.156 16.969 -11.156 1 98.56 81 GLU B N 1
ATOM 3300 C CA . GLU B 1 81 ? -5.496 15.664 -11.695 1 98.56 81 GLU B CA 1
ATOM 3301 C C . GLU B 1 81 ? -4.734 14.555 -10.969 1 98.56 81 GLU B C 1
ATOM 3303 O O . GLU B 1 81 ? -5.332 13.578 -10.508 1 98.56 81 GLU B O 1
ATOM 3308 N N . PRO B 1 82 ? -3.369 14.711 -10.781 1 98.19 82 PRO B N 1
ATOM 3309 C CA . PRO B 1 82 ? -2.658 13.664 -10.047 1 98.19 82 PRO B CA 1
ATOM 3310 C C . PRO B 1 82 ? -3.158 13.508 -8.609 1 98.19 82 PRO B C 1
ATOM 3312 O O . PRO B 1 82 ? -3.24 12.391 -8.102 1 98.19 82 PRO B O 1
ATOM 3315 N N . LEU B 1 83 ? -3.52 14.57 -8.016 1 98.81 83 LEU B N 1
ATOM 3316 C CA . LEU B 1 83 ? -4.051 14.508 -6.66 1 98.81 83 LEU B CA 1
ATOM 3317 C C . LEU B 1 83 ? -5.438 13.875 -6.645 1 98.81 83 LEU B C 1
ATOM 3319 O O . LEU B 1 83 ? -5.762 13.102 -5.742 1 98.81 83 LEU B O 1
ATOM 3323 N N . GLY B 1 84 ? -6.242 14.227 -7.629 1 98.81 84 GLY B N 1
ATOM 3324 C CA . GLY B 1 84 ? -7.582 13.672 -7.734 1 98.81 84 GLY B CA 1
ATOM 3325 C C . GLY B 1 84 ? -7.602 12.164 -7.836 1 98.81 84 GLY B C 1
ATOM 3326 O O . GLY B 1 84 ? -8.492 11.508 -7.289 1 98.81 84 GLY B O 1
ATOM 3327 N N . ARG B 1 85 ? -6.625 11.609 -8.5 1 97.69 85 ARG B N 1
ATOM 3328 C CA . ARG B 1 85 ? -6.512 10.156 -8.633 1 97.69 85 ARG B CA 1
ATOM 3329 C C . ARG B 1 85 ? -6.312 9.5 -7.273 1 97.69 85 ARG B C 1
ATOM 3331 O O . ARG B 1 85 ? -6.926 8.469 -6.98 1 97.69 85 ARG B O 1
ATOM 3338 N N . ILE B 1 86 ? -5.488 10.102 -6.477 1 98.56 86 ILE B N 1
ATOM 3339 C CA . ILE B 1 86 ? -5.234 9.594 -5.133 1 98.56 86 ILE B CA 1
ATOM 3340 C C . ILE B 1 86 ? -6.508 9.68 -4.297 1 98.56 86 ILE B C 1
ATOM 3342 O O . ILE B 1 86 ? -6.906 8.711 -3.654 1 98.56 86 ILE B O 1
ATOM 3346 N N . VAL B 1 87 ? -7.16 10.812 -4.398 1 98.88 87 VAL B N 1
ATOM 3347 C CA . VAL B 1 87 ? -8.367 11.062 -3.621 1 98.88 87 VAL B CA 1
ATOM 3348 C C . VAL B 1 87 ? -9.445 10.039 -3.982 1 98.88 87 VAL B C 1
ATOM 3350 O O . VAL B 1 87 ? -10.07 9.453 -3.1 1 98.88 87 VAL B O 1
ATOM 3353 N N . SER B 1 88 ? -9.625 9.82 -5.246 1 98.69 88 SER B N 1
ATOM 3354 C CA . SER B 1 88 ? -10.641 8.891 -5.719 1 98.69 88 SER B CA 1
ATOM 3355 C C . SER B 1 88 ? -10.406 7.488 -5.176 1 98.69 88 SER B C 1
ATOM 3357 O O . SER B 1 88 ? -11.336 6.832 -4.707 1 98.69 88 SER B O 1
ATOM 3359 N N . PHE B 1 89 ? -9.234 7.031 -5.188 1 98.56 89 PHE B N 1
ATOM 3360 C CA . PHE B 1 89 ? -8.93 5.688 -4.711 1 98.56 89 PHE B CA 1
ATOM 3361 C C . PHE B 1 89 ? -9.117 5.594 -3.199 1 98.56 89 PHE B C 1
ATOM 3363 O O . PHE B 1 89 ? -9.703 4.633 -2.697 1 98.56 89 PHE B O 1
ATOM 3370 N N . VAL B 1 90 ? -8.562 6.559 -2.498 1 98.88 90 VAL B N 1
ATOM 3371 C CA . VAL B 1 90 ? -8.664 6.59 -1.043 1 98.88 90 VAL B CA 1
ATOM 3372 C C . VAL B 1 90 ? -10.125 6.508 -0.62 1 98.88 90 VAL B C 1
ATOM 3374 O O . VAL B 1 90 ? -10.492 5.68 0.219 1 98.88 90 VAL B O 1
ATOM 3377 N N . LYS B 1 91 ? -10.922 7.289 -1.236 1 98.75 91 LYS B N 1
ATOM 3378 C CA . LYS B 1 91 ? -12.336 7.34 -0.882 1 98.75 91 LYS B CA 1
ATOM 3379 C C . LYS B 1 91 ? -13.047 6.047 -1.274 1 98.75 91 LYS B C 1
ATOM 3381 O O . LYS B 1 91 ? -13.945 5.59 -0.566 1 98.75 91 LYS B O 1
ATOM 3386 N N . ALA B 1 92 ? -12.641 5.457 -2.361 1 98 92 ALA B N 1
ATOM 3387 C CA . ALA B 1 92 ? -13.227 4.195 -2.803 1 98 92 ALA B CA 1
ATOM 3388 C C . ALA B 1 92 ? -12.938 3.078 -1.801 1 98 92 ALA B C 1
ATOM 3390 O O . ALA B 1 92 ? -13.664 2.078 -1.754 1 98 92 ALA B O 1
ATOM 3391 N N . GLN B 1 93 ? -11.891 3.246 -0.996 1 98.06 93 GLN B N 1
ATOM 3392 C CA . GLN B 1 93 ? -11.547 2.25 0.013 1 98.06 93 GLN B CA 1
ATOM 3393 C C . GLN B 1 93 ? -12.258 2.533 1.332 1 98.06 93 GLN B C 1
ATOM 3395 O O . GLN B 1 93 ? -12.07 1.812 2.314 1 98.06 93 GLN B O 1
ATOM 3400 N N . GLY B 1 94 ? -12.992 3.582 1.436 1 98.06 94 GLY B N 1
ATOM 3401 C CA . GLY B 1 94 ? -13.805 3.844 2.611 1 98.06 94 GLY B CA 1
ATOM 3402 C C . GLY B 1 94 ? -13.219 4.91 3.518 1 98.06 94 GLY B C 1
ATOM 3403 O O . GLY B 1 94 ? -13.836 5.289 4.516 1 98.06 94 GLY B O 1
ATOM 3404 N N . ALA B 1 95 ? -12.055 5.414 3.219 1 98.75 95 ALA B N 1
ATOM 3405 C CA . ALA B 1 95 ? -11.445 6.484 4.004 1 98.75 95 ALA B CA 1
ATOM 3406 C C . ALA B 1 95 ? -11.828 7.855 3.453 1 98.75 95 ALA B C 1
ATOM 3408 O O . ALA B 1 95 ? -12.141 7.988 2.27 1 98.75 95 ALA B O 1
ATOM 3409 N N . ALA B 1 96 ? -11.828 8.859 4.312 1 98.94 96 ALA B N 1
ATOM 3410 C CA . ALA B 1 96 ? -11.852 10.242 3.836 1 98.94 96 ALA B CA 1
ATOM 3411 C C . ALA B 1 96 ? -10.453 10.703 3.422 1 98.94 96 ALA B C 1
ATOM 3413 O O . ALA B 1 96 ? -9.453 10.117 3.834 1 98.94 96 ALA B O 1
ATOM 3414 N N . ALA B 1 97 ? -10.398 11.656 2.549 1 98.94 97 ALA B N 1
ATOM 3415 C CA . ALA B 1 97 ? -9.133 12.203 2.055 1 98.94 97 ALA B CA 1
ATOM 3416 C C . ALA B 1 97 ? -8.953 13.656 2.482 1 98.94 97 ALA B C 1
ATOM 3418 O O . ALA B 1 97 ? -9.867 14.469 2.32 1 98.94 97 ALA B O 1
ATOM 3419 N N . ALA B 1 98 ? -7.824 13.93 3.084 1 98.94 98 ALA B N 1
ATOM 3420 C CA . ALA B 1 98 ? -7.484 15.289 3.5 1 98.94 98 ALA B CA 1
ATOM 3421 C C . ALA B 1 98 ? -6.133 15.711 2.93 1 98.94 98 ALA B C 1
ATOM 3423 O O . ALA B 1 98 ? -5.332 14.867 2.523 1 98.94 98 ALA B O 1
ATOM 3424 N N . ILE B 1 99 ? -5.902 17 2.875 1 98.94 99 ILE B N 1
ATOM 3425 C CA . ILE B 1 99 ? -4.641 17.562 2.422 1 98.94 99 ILE B CA 1
ATOM 3426 C C . ILE B 1 99 ? -4.164 18.625 3.412 1 98.94 99 ILE B C 1
ATOM 3428 O O . ILE B 1 99 ? -4.965 19.422 3.92 1 98.94 99 ILE B O 1
ATOM 3432 N N . GLN B 1 100 ? -2.908 18.547 3.723 1 98.94 100 GLN B N 1
ATOM 3433 C CA . GLN B 1 100 ? -2.316 19.609 4.539 1 98.94 100 GLN B CA 1
ATOM 3434 C C . GLN B 1 100 ? -1.691 20.688 3.666 1 98.94 100 GLN B C 1
ATOM 3436 O O . GLN B 1 100 ? -0.65 20.469 3.043 1 98.94 100 GLN B O 1
ATOM 3441 N N . LEU B 1 101 ? -2.316 21.844 3.602 1 98.94 101 LEU B N 1
ATOM 3442 C CA . LEU B 1 101 ? -1.742 22.984 2.904 1 98.94 101 LEU B CA 1
ATOM 3443 C C . LEU B 1 101 ? -0.639 23.641 3.736 1 98.94 101 LEU B C 1
ATOM 3445 O O . LEU B 1 101 ? -0.807 23.844 4.938 1 98.94 101 LEU B O 1
ATOM 3449 N N . ALA B 1 102 ? 0.474 23.953 3.018 1 98.88 102 ALA B N 1
ATOM 3450 C CA . ALA B 1 102 ? 1.63 24.328 3.828 1 98.88 102 ALA B CA 1
ATOM 3451 C C . ALA B 1 102 ? 2.492 25.359 3.109 1 98.88 102 ALA B C 1
ATOM 3453 O O . ALA B 1 102 ? 2.365 25.547 1.898 1 98.88 102 ALA B O 1
ATOM 3454 N N . HIS B 1 103 ? 3.262 26.047 3.834 1 98.94 103 HIS B N 1
ATOM 3455 C CA . HIS B 1 103 ? 4.348 26.938 3.436 1 98.94 103 HIS B CA 1
ATOM 3456 C C . HIS B 1 103 ? 5.504 26.875 4.43 1 98.94 103 HIS B C 1
ATOM 3458 O O . HIS B 1 103 ? 5.328 27.188 5.609 1 98.94 103 HIS B O 1
ATOM 3464 N N . ALA B 1 104 ? 6.695 26.578 3.941 1 98.75 104 ALA B N 1
ATOM 3465 C CA . ALA B 1 104 ? 7.809 26.219 4.816 1 98.75 104 ALA B CA 1
ATOM 3466 C C . ALA B 1 104 ? 8.438 27.469 5.438 1 98.75 104 ALA B C 1
ATOM 3468 O O . ALA B 1 104 ? 9.086 27.391 6.488 1 98.75 104 ALA B O 1
ATOM 3469 N N . GLY B 1 105 ? 8.281 28.688 4.754 1 98.62 105 GLY B N 1
ATOM 3470 C CA . GLY B 1 105 ? 8.906 29.891 5.25 1 98.62 105 GLY B CA 1
ATOM 3471 C C . GLY B 1 105 ? 10.414 29.766 5.418 1 98.62 105 GLY B C 1
ATOM 3472 O O . GLY B 1 105 ? 11.109 29.359 4.484 1 98.62 105 GLY B O 1
ATOM 3473 N N . ARG B 1 106 ? 10.867 30.016 6.559 1 98.25 106 ARG B N 1
ATOM 3474 C CA . ARG B 1 106 ? 12.305 30.109 6.789 1 98.25 106 ARG B CA 1
ATOM 3475 C C . ARG B 1 106 ? 12.953 28.719 6.824 1 98.25 106 ARG B C 1
ATOM 3477 O O . ARG B 1 106 ? 14.18 28.609 6.844 1 98.25 106 ARG B O 1
ATOM 3484 N N . LYS B 1 107 ? 12.164 27.672 6.766 1 98.06 107 LYS B N 1
ATOM 3485 C CA . LYS B 1 107 ? 12.703 26.312 6.832 1 98.06 107 LYS B CA 1
ATOM 3486 C C . LYS B 1 107 ? 12.867 25.719 5.438 1 98.06 107 LYS B C 1
ATOM 3488 O O . LYS B 1 107 ? 13.297 24.578 5.293 1 98.06 107 LYS B O 1
ATOM 3493 N N . ALA B 1 108 ? 12.547 26.484 4.434 1 98.06 108 ALA B N 1
ATOM 3494 C CA . ALA B 1 108 ? 12.719 26.016 3.062 1 98.06 108 ALA B CA 1
ATOM 3495 C C . ALA B 1 108 ? 14.195 25.828 2.73 1 98.06 108 ALA B C 1
ATOM 3497 O O . ALA B 1 108 ? 15.031 26.672 3.055 1 98.06 108 ALA B O 1
ATOM 3498 N N . ARG B 1 109 ? 14.633 24.734 2.178 1 96.38 109 ARG B N 1
ATOM 3499 C CA . ARG B 1 109 ? 15.961 24.438 1.659 1 96.38 109 ARG B CA 1
ATOM 3500 C C . ARG B 1 109 ? 15.938 24.281 0.142 1 96.38 109 ARG B C 1
ATOM 3502 O O . ARG B 1 109 ? 16 23.156 -0.374 1 96.38 109 ARG B O 1
ATOM 3509 N N . LEU B 1 110 ? 15.773 25.297 -0.467 1 95.69 110 LEU B N 1
ATOM 3510 C CA . LEU B 1 110 ? 15.656 25.359 -1.92 1 95.69 110 LEU B CA 1
ATOM 3511 C C . LEU B 1 110 ? 16.875 26.031 -2.535 1 95.69 110 LEU B C 1
ATOM 3513 O O . LEU B 1 110 ? 17.328 27.078 -2.039 1 95.69 110 LEU B O 1
ATOM 3517 N N . ASN B 1 111 ? 17.344 25.391 -3.531 1 91.25 111 ASN B N 1
ATOM 3518 C CA . ASN B 1 111 ? 18.5 25.953 -4.199 1 91.25 111 ASN B CA 1
ATOM 3519 C C . ASN B 1 111 ? 18.125 27.203 -5.008 1 91.25 111 ASN B C 1
ATOM 3521 O O . ASN B 1 111 ? 17.109 27.203 -5.699 1 91.25 111 ASN B O 1
ATOM 3525 N N . ASP B 1 112 ? 18.922 28.203 -4.902 1 90.44 112 ASP B N 1
ATOM 3526 C CA . ASP B 1 112 ? 18.859 29.406 -5.723 1 90.44 112 ASP B CA 1
ATOM 3527 C C . ASP B 1 112 ? 17.484 30.062 -5.617 1 90.44 112 ASP B C 1
ATOM 3529 O O . ASP B 1 112 ? 16.938 30.531 -6.621 1 90.44 112 ASP B O 1
ATOM 3533 N N . THR B 1 113 ? 16.812 29.953 -4.508 1 93.88 113 THR B N 1
ATOM 3534 C CA . THR B 1 113 ? 15.5 30.547 -4.258 1 93.88 113 THR B CA 1
ATOM 3535 C C . THR B 1 113 ? 15.539 31.438 -3.016 1 93.88 113 THR B C 1
ATOM 3537 O O . THR B 1 113 ? 16.078 31.047 -1.983 1 93.88 113 THR B O 1
ATOM 3540 N N . THR B 1 114 ? 15.023 32.625 -3.158 1 96.88 114 THR B N 1
ATOM 3541 C CA . THR B 1 114 ? 14.859 33.5 -1.986 1 96.88 114 THR B CA 1
ATOM 3542 C C . THR B 1 114 ? 13.703 33 -1.121 1 96.88 114 THR B C 1
ATOM 3544 O O . THR B 1 114 ? 12.547 33.031 -1.554 1 96.88 114 THR B O 1
ATOM 3547 N N . ILE B 1 115 ? 13.992 32.656 0.073 1 98 115 ILE B N 1
ATOM 3548 C CA . ILE B 1 115 ? 12.961 32.188 0.979 1 98 115 ILE B CA 1
ATOM 3549 C C . ILE B 1 115 ? 12.414 33.344 1.809 1 98 115 ILE B C 1
ATOM 3551 O O . ILE B 1 115 ? 13.008 34.406 1.848 1 98 115 ILE B O 1
ATOM 3555 N N . VAL B 1 116 ? 11.273 33.125 2.457 1 98.81 116 VAL B N 1
ATOM 3556 C CA . VAL B 1 116 ? 10.578 34.25 3.078 1 98.81 116 VAL B CA 1
ATOM 3557 C C . VAL B 1 116 ? 10.219 33.875 4.52 1 98.81 116 VAL B C 1
ATOM 3559 O O . VAL B 1 116 ? 10.188 32.719 4.891 1 98.81 116 VAL B O 1
ATOM 3562 N N . ALA B 1 117 ? 9.961 34.906 5.359 1 98.81 117 ALA B N 1
ATOM 3563 C CA . ALA B 1 117 ? 9.547 34.75 6.754 1 98.81 117 ALA B CA 1
ATOM 3564 C C . ALA B 1 117 ? 8.945 36.031 7.289 1 98.81 117 ALA B C 1
ATOM 3566 O O . ALA B 1 117 ? 8.945 37.062 6.602 1 98.81 117 ALA B O 1
ATOM 3567 N N . PRO B 1 118 ? 8.297 36 8.453 1 98.88 118 PRO B N 1
ATOM 3568 C CA . PRO B 1 118 ? 7.816 37.219 9.055 1 98.88 118 PRO B CA 1
ATOM 3569 C C . PRO B 1 118 ? 8.945 38.188 9.43 1 98.88 118 PRO B C 1
ATOM 3571 O O . PRO B 1 118 ? 8.758 39.406 9.461 1 98.88 118 PRO B O 1
ATOM 3574 N N . SER B 1 119 ? 10.047 37.625 9.836 1 98.81 119 SER B N 1
ATOM 3575 C CA . SER B 1 119 ? 11.25 38.406 10.172 1 98.81 119 SER B CA 1
ATOM 3576 C C . SER B 1 119 ? 12.492 37.781 9.539 1 98.81 119 SER B C 1
ATOM 3578 O O . SER B 1 119 ? 12.5 36.594 9.211 1 98.81 119 SER B O 1
ATOM 3580 N N . ALA B 1 120 ? 13.5 38.594 9.32 1 98.56 120 ALA B N 1
ATOM 3581 C CA . ALA B 1 120 ? 14.742 38.125 8.727 1 98.56 120 ALA B CA 1
ATOM 3582 C C . ALA B 1 120 ? 15.594 37.375 9.75 1 98.56 120 ALA B C 1
ATOM 3584 O O . ALA B 1 120 ? 16.719 37.781 10.047 1 98.56 120 ALA B O 1
ATOM 3585 N N . ILE B 1 121 ? 15.094 36.281 10.258 1 98.38 121 ILE B N 1
ATOM 3586 C CA . ILE B 1 121 ? 15.75 35.438 11.258 1 98.38 121 ILE B CA 1
ATOM 3587 C C . ILE B 1 121 ? 15.852 34.031 10.75 1 98.38 121 ILE B C 1
ATOM 3589 O O . ILE B 1 121 ? 14.836 33.344 10.523 1 98.38 121 ILE B O 1
ATOM 3593 N N . PRO B 1 122 ? 17.047 33.562 10.523 1 98.12 122 PRO B N 1
ATOM 3594 C CA . PRO B 1 122 ? 17.203 32.188 10.039 1 98.12 122 PRO B CA 1
ATOM 3595 C C . PRO B 1 122 ? 16.797 31.156 11.07 1 98.12 122 PRO B C 1
ATOM 3597 O O . PRO B 1 122 ? 16.75 31.453 12.273 1 98.12 122 PRO B O 1
ATOM 3600 N N . PHE B 1 123 ? 16.453 30 10.617 1 98.19 123 PHE B N 1
ATOM 3601 C CA . PHE B 1 123 ? 16.031 28.922 11.5 1 98.19 123 PHE B CA 1
ATOM 3602 C C . PHE B 1 123 ? 17.172 28.5 12.422 1 98.19 123 PHE B C 1
ATOM 3604 O O . PHE B 1 123 ? 16.953 28.266 13.609 1 98.19 123 PHE B O 1
ATOM 3611 N N . ASP B 1 124 ? 18.219 28.312 11.836 1 96.75 124 ASP B N 1
ATOM 3612 C CA . ASP B 1 124 ? 19.438 27.969 12.57 1 96.75 124 ASP B CA 1
ATOM 3613 C C . ASP B 1 124 ? 20.656 28.625 11.93 1 96.75 124 ASP B C 1
ATOM 3615 O O . ASP B 1 124 ? 20.531 29.422 11 1 96.75 124 ASP B O 1
ATOM 3619 N N . GLU B 1 125 ? 21.797 28.328 12.422 1 95 125 GLU B N 1
ATOM 3620 C CA . GLU B 1 125 ? 23.031 28.984 11.992 1 95 125 GLU B CA 1
ATOM 3621 C C . GLU B 1 125 ? 23.375 28.625 10.555 1 95 125 GLU B C 1
ATOM 3623 O O . GLU B 1 125 ? 24.031 29.406 9.852 1 95 125 GLU B O 1
ATOM 3628 N N . GLU B 1 126 ? 22.906 27.516 10.047 1 94.56 126 GLU B N 1
ATOM 3629 C CA . GLU B 1 126 ? 23.266 27.031 8.711 1 94.56 126 GLU B CA 1
ATOM 3630 C C . GLU B 1 126 ? 22.188 27.391 7.691 1 94.56 126 GLU B C 1
ATOM 3632 O O . GLU B 1 126 ? 22.406 27.266 6.484 1 94.56 126 GLU B O 1
ATOM 3637 N N . SER B 1 127 ? 21.109 27.906 8.172 1 95.94 127 SER B N 1
ATOM 3638 C CA . SER B 1 127 ? 19.984 28.219 7.293 1 95.94 127 SER B CA 1
ATOM 3639 C C . SER B 1 127 ? 20.156 29.578 6.633 1 95.94 127 SER B C 1
ATOM 3641 O O . SER B 1 127 ? 20.828 30.453 7.172 1 95.94 127 SER B O 1
ATOM 3643 N N . GLN B 1 128 ? 19.531 29.672 5.504 1 95.38 128 GLN B N 1
ATOM 3644 C CA . GLN B 1 128 ? 19.484 30.953 4.82 1 95.38 128 GLN B CA 1
ATOM 3645 C C . GLN B 1 128 ? 18.734 31.984 5.652 1 95.38 128 GLN B C 1
ATOM 3647 O O . GLN B 1 128 ? 17.734 31.656 6.312 1 95.38 128 GLN B O 1
ATOM 3652 N N . VAL B 1 129 ? 19.219 33.25 5.582 1 97.69 129 VAL B N 1
ATOM 3653 C CA . VAL B 1 129 ? 18.422 34.312 6.145 1 97.69 129 VAL B CA 1
ATOM 3654 C C . VAL B 1 129 ? 17.234 34.625 5.234 1 97.69 129 VAL B C 1
ATOM 3656 O O . VAL B 1 129 ? 17.406 34.969 4.062 1 97.69 129 VAL B O 1
ATOM 3659 N N . PRO B 1 130 ? 16.094 34.469 5.699 1 98.56 130 PRO B N 1
ATOM 3660 C CA . PRO B 1 130 ? 14.922 34.688 4.848 1 98.56 130 PRO B CA 1
ATOM 3661 C C . PRO B 1 130 ? 14.656 36.188 4.582 1 98.56 130 PRO B C 1
ATOM 3663 O O . PRO B 1 130 ? 15.133 37.031 5.328 1 98.56 130 PRO B O 1
ATOM 3666 N N . HIS B 1 131 ? 14.039 36.375 3.453 1 98.56 131 HIS B N 1
ATOM 3667 C CA . HIS B 1 131 ? 13.492 37.719 3.16 1 98.56 131 HIS B CA 1
ATOM 3668 C C . HIS B 1 131 ? 12.273 38 4.031 1 98.56 131 HIS B C 1
ATOM 3670 O O . HIS B 1 131 ? 11.336 37.219 4.086 1 98.56 131 HIS B O 1
ATOM 3676 N N . GLU B 1 132 ? 12.289 39.094 4.793 1 98.81 132 GLU B N 1
ATOM 3677 C CA . GLU B 1 132 ? 11.125 39.5 5.559 1 98.81 132 GLU B CA 1
ATOM 3678 C C . GLU B 1 132 ? 9.984 39.938 4.633 1 98.81 132 GLU B C 1
ATOM 3680 O O . GLU B 1 132 ? 10.148 40.844 3.83 1 98.81 132 GLU B O 1
ATOM 3685 N N . LEU B 1 133 ? 8.898 39.344 4.746 1 98.88 133 LEU B N 1
ATOM 3686 C CA . LEU B 1 133 ? 7.762 39.625 3.881 1 98.88 133 LEU B CA 1
ATOM 3687 C C . LEU B 1 133 ? 7.258 41.062 4.094 1 98.88 133 LEU B C 1
ATOM 3689 O O . LEU B 1 133 ? 7.082 41.5 5.234 1 98.88 133 LEU B O 1
ATOM 3693 N N . THR B 1 134 ? 7.012 41.688 2.959 1 98.44 134 THR B N 1
ATOM 3694 C CA . THR B 1 134 ? 6.273 42.938 3.039 1 98.44 134 THR B CA 1
ATOM 3695 C C . THR B 1 134 ? 4.777 42.688 3.186 1 98.44 134 THR B C 1
ATOM 3697 O O . THR B 1 134 ? 4.32 41.562 3.016 1 98.44 134 THR B O 1
ATOM 3700 N N . GLU B 1 135 ? 4.062 43.719 3.607 1 98.12 135 GLU B N 1
ATOM 3701 C CA . GLU B 1 135 ? 2.615 43.562 3.713 1 98.12 135 GLU B CA 1
ATOM 3702 C C . GLU B 1 135 ? 2.014 43.094 2.391 1 98.12 135 GLU B C 1
ATOM 3704 O O . GLU B 1 135 ? 1.126 42.25 2.371 1 98.12 135 GLU B O 1
ATOM 3709 N N . ALA B 1 136 ? 2.498 43.688 1.297 1 98.38 136 ALA B N 1
ATOM 3710 C CA . ALA B 1 136 ? 2.016 43.281 -0.025 1 98.38 136 ALA B CA 1
ATOM 3711 C C . ALA B 1 136 ? 2.348 41.844 -0.321 1 98.38 136 ALA B C 1
ATOM 3713 O O . ALA B 1 136 ? 1.544 41.125 -0.924 1 98.38 136 ALA B O 1
ATOM 3714 N N . GLU B 1 137 ? 3.5 41.406 0.031 1 98.62 137 GLU B N 1
ATOM 3715 C CA . GLU B 1 137 ? 3.904 40.031 -0.178 1 98.62 137 GLU B CA 1
ATOM 3716 C C . GLU B 1 137 ? 3.084 39.062 0.69 1 98.62 137 GLU B C 1
ATOM 3718 O O . GLU B 1 137 ? 2.789 37.969 0.28 1 98.62 137 GLU B O 1
ATOM 3723 N N . ILE B 1 138 ? 2.736 39.5 1.882 1 98.88 138 ILE B N 1
ATOM 3724 C CA . ILE B 1 138 ? 1.848 38.719 2.734 1 98.88 138 ILE B CA 1
ATOM 3725 C C . ILE B 1 138 ? 0.506 38.5 2.035 1 98.88 138 ILE B C 1
ATOM 3727 O O . ILE B 1 138 ? -0.047 37.406 2.047 1 98.88 138 ILE B O 1
ATOM 3731 N N . ASP B 1 139 ? 0.051 39.594 1.384 1 98.75 139 ASP B N 1
ATOM 3732 C CA . ASP B 1 139 ? -1.186 39.469 0.617 1 98.75 139 ASP B CA 1
ATOM 3733 C C . ASP B 1 139 ? -1.062 38.406 -0.464 1 98.75 139 ASP B C 1
ATOM 3735 O O . ASP B 1 139 ? -1.995 37.625 -0.687 1 98.75 139 ASP B O 1
ATOM 3739 N N . ASP B 1 140 ? 0.034 38.375 -1.131 1 98.75 140 ASP B N 1
ATOM 3740 C CA . ASP B 1 140 ? 0.276 37.406 -2.189 1 98.75 140 ASP B CA 1
ATOM 3741 C C . ASP B 1 140 ? 0.287 35.969 -1.633 1 98.75 140 ASP B C 1
ATOM 3743 O O . ASP B 1 140 ? -0.256 35.062 -2.252 1 98.75 140 ASP B O 1
ATOM 3747 N N . VAL B 1 141 ? 0.915 35.812 -0.518 1 98.88 141 VAL B N 1
ATOM 3748 C CA . VAL B 1 141 ? 0.994 34.5 0.103 1 98.88 141 VAL B CA 1
ATOM 3749 C C . VAL B 1 141 ? -0.399 34.031 0.533 1 98.88 141 VAL B C 1
ATOM 3751 O O . VAL B 1 141 ? -0.766 32.875 0.348 1 98.88 141 VAL B O 1
ATOM 3754 N N . VAL B 1 142 ? -1.149 34.938 1.13 1 98.94 142 VAL B N 1
ATOM 3755 C CA . VAL B 1 142 ? -2.516 34.625 1.537 1 98.94 142 VAL B CA 1
ATOM 3756 C C . VAL B 1 142 ? -3.33 34.188 0.321 1 98.94 142 VAL B C 1
ATOM 3758 O O . VAL B 1 142 ? -4.098 33.25 0.39 1 98.94 142 VAL B O 1
ATOM 3761 N N . GLU B 1 143 ? -3.143 34.875 -0.801 1 98.88 143 GLU B N 1
ATOM 3762 C CA . GLU B 1 143 ? -3.826 34.5 -2.039 1 98.88 143 GLU B CA 1
ATOM 3763 C C . GLU B 1 143 ? -3.428 33.094 -2.5 1 98.88 143 GLU B C 1
ATOM 3765 O O . GLU B 1 143 ? -4.258 32.375 -3.021 1 98.88 143 GLU B O 1
ATOM 3770 N N . ALA B 1 144 ? -2.221 32.781 -2.32 1 98.88 144 ALA B N 1
ATOM 3771 C CA . ALA B 1 144 ? -1.753 31.438 -2.678 1 98.88 144 ALA B CA 1
ATOM 3772 C C . ALA B 1 144 ? -2.48 30.359 -1.87 1 98.88 144 ALA B C 1
ATOM 3774 O O . ALA B 1 144 ? -2.791 29.281 -2.389 1 98.88 144 ALA B O 1
ATOM 3775 N N . TRP B 1 145 ? -2.736 30.641 -0.605 1 98.94 145 TRP B N 1
ATOM 3776 C CA . TRP B 1 145 ? -3.496 29.719 0.226 1 98.94 145 TRP B CA 1
ATOM 3777 C C . TRP B 1 145 ? -4.922 29.562 -0.296 1 98.94 145 TRP B C 1
ATOM 3779 O O . TRP B 1 145 ? -5.457 28.453 -0.332 1 98.94 145 TRP B O 1
ATOM 3789 N N . ARG B 1 146 ? -5.496 30.672 -0.672 1 98.94 146 ARG B N 1
ATOM 3790 C CA . ARG B 1 146 ? -6.844 30.625 -1.236 1 98.94 146 ARG B CA 1
ATOM 3791 C C . ARG B 1 146 ? -6.883 29.734 -2.477 1 98.94 146 ARG B C 1
ATOM 3793 O O . ARG B 1 146 ? -7.746 28.875 -2.596 1 98.94 146 ARG B O 1
ATOM 3800 N N . GLN B 1 147 ? -5.945 29.922 -3.355 1 98.94 147 GLN B N 1
ATOM 3801 C CA . GLN B 1 147 ? -5.895 29.172 -4.602 1 98.94 147 GLN B CA 1
ATOM 3802 C C . GLN B 1 147 ? -5.594 27.688 -4.336 1 98.94 147 GLN B C 1
ATOM 3804 O O . GLN B 1 147 ? -6.098 26.812 -5.035 1 98.94 147 GLN B O 1
ATOM 3809 N N . GLY B 1 148 ? -4.738 27.484 -3.359 1 98.94 148 GLY B N 1
ATOM 3810 C CA . GLY B 1 148 ? -4.484 26.109 -2.955 1 98.94 148 GLY B CA 1
ATOM 3811 C C . GLY B 1 148 ? -5.734 25.391 -2.477 1 98.94 148 GLY B C 1
ATOM 3812 O O . GLY B 1 148 ? -5.961 24.234 -2.83 1 98.94 148 GLY B O 1
ATOM 3813 N N . ALA B 1 149 ? -6.516 26.094 -1.734 1 98.94 149 ALA B N 1
ATOM 3814 C CA . ALA B 1 149 ? -7.773 25.531 -1.248 1 98.94 149 ALA B CA 1
ATOM 3815 C C . ALA B 1 149 ? -8.727 25.234 -2.402 1 98.94 149 ALA B C 1
ATOM 3817 O O . ALA B 1 149 ? -9.406 24.203 -2.41 1 98.94 149 ALA B O 1
ATOM 3818 N N . ARG B 1 150 ? -8.797 26.141 -3.342 1 98.94 150 ARG B N 1
ATOM 3819 C CA . ARG B 1 150 ? -9.625 25.922 -4.523 1 98.94 150 ARG B CA 1
ATOM 3820 C C . ARG B 1 150 ? -9.219 24.641 -5.25 1 98.94 150 ARG B C 1
ATOM 3822 O O . ARG B 1 150 ? -10.078 23.828 -5.613 1 98.94 150 ARG B O 1
ATOM 3829 N N . ARG B 1 151 ? -7.977 24.516 -5.441 1 98.94 151 ARG B N 1
ATOM 3830 C CA . ARG B 1 151 ? -7.473 23.359 -6.176 1 98.94 151 ARG B CA 1
ATOM 3831 C C . ARG B 1 151 ? -7.684 22.078 -5.383 1 98.94 151 ARG B C 1
ATOM 3833 O O . ARG B 1 151 ? -7.938 21.016 -5.961 1 98.94 151 ARG B O 1
ATOM 3840 N N . ALA B 1 152 ? -7.512 22.156 -4.055 1 98.94 152 ALA B N 1
ATOM 3841 C CA . ALA B 1 152 ? -7.801 21.016 -3.201 1 98.94 152 ALA B CA 1
ATOM 3842 C C . ALA B 1 152 ? -9.258 20.578 -3.342 1 98.94 152 ALA B C 1
ATOM 3844 O O . ALA B 1 152 ? -9.555 19.391 -3.43 1 98.94 152 ALA B O 1
ATOM 3845 N N . ARG B 1 153 ? -10.133 21.578 -3.354 1 98.81 153 ARG B N 1
ATOM 3846 C CA . ARG B 1 153 ? -11.555 21.312 -3.557 1 98.81 153 ARG B CA 1
ATOM 3847 C C . ARG B 1 153 ? -11.797 20.641 -4.906 1 98.81 153 ARG B C 1
ATOM 3849 O O . ARG B 1 153 ? -12.516 19.641 -4.992 1 98.81 153 ARG B O 1
ATOM 3856 N N . GLU B 1 154 ? -11.172 21.141 -5.887 1 98.88 154 GLU B N 1
ATOM 3857 C CA . GLU B 1 154 ? -11.344 20.609 -7.238 1 98.88 154 GLU B CA 1
ATOM 3858 C C . GLU B 1 154 ? -10.781 19.203 -7.355 1 98.88 154 GLU B C 1
ATOM 3860 O O . GLU B 1 154 ? -11.305 18.375 -8.109 1 98.88 154 GLU B O 1
ATOM 3865 N N . ALA B 1 155 ? -9.758 18.938 -6.598 1 98.88 155 ALA B N 1
ATOM 3866 C CA . ALA B 1 155 ? -9.156 17.609 -6.602 1 98.88 155 ALA B CA 1
ATOM 3867 C C . ALA B 1 155 ? -10.047 16.609 -5.867 1 98.88 155 ALA B C 1
ATOM 3869 O O . ALA B 1 155 ? -9.852 15.391 -5.988 1 98.88 155 ALA B O 1
ATOM 3870 N N . GLY B 1 156 ? -10.961 17.078 -5.02 1 98.81 156 GLY B N 1
ATOM 3871 C CA . GLY B 1 156 ? -11.953 16.219 -4.422 1 98.81 156 GLY B CA 1
ATOM 3872 C C . GLY B 1 156 ? -11.672 15.891 -2.967 1 98.81 156 GLY B C 1
ATOM 3873 O O . GLY B 1 156 ? -12.266 14.961 -2.406 1 98.81 156 GLY B O 1
ATOM 3874 N N . PHE B 1 157 ? -10.805 16.594 -2.309 1 98.94 157 PHE B N 1
ATOM 3875 C CA . PHE B 1 157 ? -10.508 16.359 -0.901 1 98.94 157 PHE B CA 1
ATOM 3876 C C . PHE B 1 157 ? -11.727 16.656 -0.037 1 98.94 157 PHE B C 1
ATOM 3878 O O . PHE B 1 157 ? -12.531 17.531 -0.366 1 98.94 157 PHE B O 1
ATOM 3885 N N . ASP B 1 158 ? -11.828 15.93 1.105 1 98.88 158 ASP B N 1
ATOM 3886 C CA . ASP B 1 158 ? -12.945 16.094 2.035 1 98.88 158 ASP B CA 1
ATOM 3887 C C . ASP B 1 158 ? -12.602 17.109 3.123 1 98.88 158 ASP B C 1
ATOM 3889 O O . ASP B 1 158 ? -13.492 17.766 3.666 1 98.88 158 ASP B O 1
ATOM 3893 N N . ILE B 1 159 ? -11.336 17.188 3.453 1 98.94 159 ILE B N 1
ATOM 3894 C CA . ILE B 1 159 ? -10.867 18.016 4.562 1 98.94 159 ILE B CA 1
ATOM 3895 C C . ILE B 1 159 ? -9.578 18.734 4.16 1 98.94 159 ILE B C 1
ATOM 3897 O O . ILE B 1 159 ? -8.734 18.156 3.471 1 98.94 159 ILE B O 1
ATOM 3901 N N . VAL B 1 160 ? -9.453 19.938 4.57 1 98.88 160 VAL B N 1
ATOM 3902 C CA . VAL B 1 160 ? -8.203 20.688 4.469 1 98.88 160 VAL B CA 1
ATOM 3903 C C . VAL B 1 160 ? -7.648 20.953 5.867 1 98.88 160 VAL B C 1
ATOM 3905 O O . VAL B 1 160 ? -8.398 21.297 6.781 1 98.88 160 VAL B O 1
ATOM 3908 N N . GLU B 1 161 ? -6.402 20.672 6.008 1 98.94 161 GLU B N 1
ATOM 3909 C CA . GLU B 1 161 ? -5.691 21.109 7.203 1 98.94 161 GLU B CA 1
ATOM 3910 C C . GLU B 1 161 ? -4.699 22.234 6.879 1 98.94 161 GLU B C 1
ATOM 3912 O O . GLU B 1 161 ? -3.904 22.109 5.945 1 98.94 161 GLU B O 1
ATOM 3917 N N . ILE B 1 162 ? -4.789 23.297 7.59 1 98.94 162 ILE B N 1
ATOM 3918 C CA . ILE B 1 162 ? -3.818 24.391 7.508 1 98.94 162 ILE B CA 1
ATOM 3919 C C . ILE B 1 162 ? -2.637 24.094 8.43 1 98.94 162 ILE B C 1
ATOM 3921 O O . ILE B 1 162 ? -2.814 23.891 9.633 1 98.94 162 ILE B O 1
ATOM 3925 N N . HIS B 1 163 ? -1.439 24.078 7.828 1 98.94 163 HIS B N 1
ATOM 3926 C CA . HIS B 1 163 ? -0.243 23.75 8.594 1 98.94 163 HIS B CA 1
ATOM 3927 C C . HIS B 1 163 ? 0.297 24.969 9.336 1 98.94 163 HIS B C 1
ATOM 3929 O O . HIS B 1 163 ? 1.108 25.719 8.789 1 98.94 163 HIS B O 1
ATOM 3935 N N . GLY B 1 164 ? -0.027 25.094 10.547 1 98.88 164 GLY B N 1
ATOM 3936 C CA . GLY B 1 164 ? 0.436 26.203 11.375 1 98.88 164 GLY B CA 1
ATOM 3937 C C . GLY B 1 164 ? 1.415 25.766 12.453 1 98.88 164 GLY B C 1
ATOM 3938 O O . GLY B 1 164 ? 1.47 26.375 13.523 1 98.88 164 GLY B O 1
ATOM 3939 N N . ALA B 1 165 ? 2.156 24.703 12.18 1 98.75 165 ALA B N 1
ATOM 3940 C CA . ALA B 1 165 ? 2.994 24.094 13.219 1 98.75 165 ALA B CA 1
ATOM 3941 C C . ALA B 1 165 ? 4.426 23.906 12.719 1 98.75 165 ALA B C 1
ATOM 3943 O O . ALA B 1 165 ? 4.754 24.281 11.594 1 98.75 165 ALA B O 1
ATOM 3944 N N . HIS B 1 166 ? 5.32 23.484 13.578 1 98.25 166 HIS B N 1
ATOM 3945 C CA . HIS B 1 166 ? 6.625 22.875 13.344 1 98.25 166 HIS B CA 1
ATOM 3946 C C . HIS B 1 166 ? 7.598 23.859 12.719 1 98.25 166 HIS B C 1
ATOM 3948 O O . HIS B 1 166 ? 8.438 23.484 11.898 1 98.25 166 HIS B O 1
ATOM 3954 N N . GLY B 1 167 ? 7.355 25.109 13.008 1 98.5 167 GLY B N 1
ATOM 3955 C CA . GLY B 1 167 ? 8.312 26.109 12.57 1 98.5 167 GLY B CA 1
ATOM 3956 C C . GLY B 1 167 ? 8.102 26.547 11.133 1 98.5 167 GLY B C 1
ATOM 3957 O O . GLY B 1 167 ? 8.977 27.172 10.539 1 98.5 167 GLY B O 1
ATOM 3958 N N . TYR B 1 168 ? 7.004 26.188 10.555 1 98.69 168 TYR B N 1
ATOM 3959 C CA . TYR B 1 168 ? 6.684 26.641 9.211 1 98.69 168 TYR B CA 1
ATOM 3960 C C . TYR B 1 168 ? 6.016 28 9.242 1 98.69 168 TYR B C 1
ATOM 3962 O O . TYR B 1 168 ? 5.879 28.609 10.305 1 98.69 168 TYR B O 1
ATOM 3970 N N . LEU B 1 169 ? 5.652 28.531 8.141 1 98.94 169 LEU B N 1
ATOM 3971 C CA . LEU B 1 169 ? 5.457 29.953 7.965 1 98.94 169 LEU B CA 1
ATOM 3972 C C . LEU B 1 169 ? 4.422 30.484 8.953 1 98.94 169 LEU B C 1
ATOM 3974 O O . LEU B 1 169 ? 4.652 31.5 9.617 1 98.94 169 LEU B O 1
ATOM 3978 N N . ILE B 1 170 ? 3.271 29.812 9.023 1 98.94 170 ILE B N 1
ATOM 3979 C CA . ILE B 1 170 ? 2.232 30.297 9.93 1 98.94 170 ILE B CA 1
ATOM 3980 C C . ILE B 1 170 ? 2.729 30.25 11.367 1 98.94 170 ILE B C 1
ATOM 3982 O O . ILE B 1 170 ? 2.533 31.188 12.141 1 98.94 170 ILE B O 1
ATOM 3986 N N . ASN B 1 171 ? 3.348 29.141 11.758 1 98.88 171 ASN B N 1
ATOM 3987 C CA . ASN B 1 171 ? 3.949 29.047 13.078 1 98.88 171 ASN B CA 1
ATOM 3988 C C . ASN B 1 171 ? 4.996 30.141 13.297 1 98.88 171 ASN B C 1
ATOM 3990 O O . ASN B 1 171 ? 5.137 30.656 14.406 1 98.88 171 ASN B O 1
ATOM 3994 N N . GLU B 1 172 ? 5.742 30.516 12.281 1 98.88 172 GLU B N 1
ATOM 3995 C CA . GLU B 1 172 ? 6.738 31.578 12.352 1 98.88 172 GLU B CA 1
ATOM 3996 C C . GLU B 1 172 ? 6.09 32.906 12.711 1 98.88 172 GLU B C 1
ATOM 3998 O O . GLU B 1 172 ? 6.68 33.719 13.43 1 98.88 172 GLU B O 1
ATOM 4003 N N . PHE B 1 173 ? 4.938 33.188 12.133 1 98.94 173 PHE B N 1
ATOM 4004 C CA . PHE B 1 173 ? 4.207 34.406 12.484 1 98.94 173 PHE B CA 1
ATOM 4005 C C . PHE B 1 173 ? 3.684 34.312 13.914 1 98.94 173 PHE B C 1
ATOM 4007 O O . PHE B 1 173 ? 3.662 35.312 14.625 1 98.94 173 PHE B O 1
ATOM 4014 N N . LEU B 1 174 ? 3.264 33.156 14.352 1 98.88 174 LEU B N 1
ATOM 4015 C CA . LEU B 1 174 ? 2.605 32.969 15.641 1 98.88 174 LEU B CA 1
ATOM 4016 C C . LEU B 1 174 ? 3.607 33.094 16.781 1 98.88 174 LEU B C 1
ATOM 4018 O O . LEU B 1 174 ? 3.287 33.656 17.828 1 98.88 174 LEU B O 1
ATOM 4022 N N . SER B 1 175 ? 4.773 32.594 16.656 1 98.81 175 SER B N 1
ATOM 4023 C CA . SER B 1 175 ? 5.746 32.531 17.75 1 98.81 175 SER B CA 1
ATOM 4024 C C . SER B 1 175 ? 6.527 33.812 17.875 1 98.81 175 SER B C 1
ATOM 4026 O O . SER B 1 175 ? 7.074 34.312 16.891 1 98.81 175 SER B O 1
ATOM 4028 N N . PRO B 1 176 ? 6.68 34.344 19.109 1 98.25 176 PRO B N 1
ATOM 4029 C CA . PRO B 1 176 ? 7.484 35.531 19.297 1 98.25 176 PRO B CA 1
ATOM 4030 C C . PRO B 1 176 ? 8.977 35.312 19.078 1 98.25 176 PRO B C 1
ATOM 4032 O O . PRO B 1 176 ? 9.75 36.25 18.984 1 98.25 176 PRO B O 1
ATOM 4035 N N . LEU B 1 177 ? 9.344 34.062 18.984 1 98.12 177 LEU B N 1
ATOM 4036 C CA . LEU B 1 177 ? 10.75 33.75 18.812 1 98.12 177 LEU B CA 1
ATOM 4037 C C . LEU B 1 177 ? 11.195 34 17.375 1 98.12 177 LEU B C 1
ATOM 4039 O O . LEU B 1 177 ? 12.375 34.281 17.125 1 98.12 177 LEU B O 1
ATOM 4043 N N . SER B 1 178 ? 10.242 33.938 16.438 1 98.5 178 SER B N 1
ATOM 4044 C CA . SER B 1 178 ? 10.578 34.094 15.023 1 98.5 178 SER B CA 1
ATOM 4045 C C . SER B 1 178 ? 9.93 35.344 14.445 1 98.5 178 SER B C 1
ATOM 4047 O O . SER B 1 178 ? 10.312 35.812 13.367 1 98.5 178 SER B O 1
ATOM 4049 N N . ASN B 1 179 ? 8.945 35.844 15.07 1 98.81 179 ASN B N 1
ATOM 4050 C CA . ASN B 1 179 ? 8.25 37.062 14.625 1 98.81 179 ASN B CA 1
ATOM 4051 C C . ASN B 1 179 ? 8.641 38.281 15.461 1 98.81 179 ASN B C 1
ATOM 4053 O O . ASN B 1 179 ? 8.117 38.469 16.562 1 98.81 179 ASN B O 1
ATOM 4057 N N . LYS B 1 180 ? 9.438 39.094 14.852 1 98.38 180 LYS B N 1
ATOM 4058 C CA . LYS B 1 180 ? 9.906 40.281 15.523 1 98.38 180 LYS B CA 1
ATOM 4059 C C . LYS B 1 180 ? 9.383 41.562 14.828 1 98.38 180 LYS B C 1
ATOM 4061 O O . LYS B 1 180 ? 9.977 42.625 14.953 1 98.38 180 LYS B O 1
ATOM 4066 N N . ARG B 1 181 ? 8.375 41.344 14.133 1 98.44 181 ARG B N 1
ATOM 4067 C CA . ARG B 1 181 ? 7.797 42.438 13.383 1 98.44 181 ARG B CA 1
ATOM 4068 C C . ARG B 1 181 ? 7.238 43.5 14.32 1 98.44 181 ARG B C 1
ATOM 4070 O O . ARG B 1 181 ? 6.816 43.219 15.438 1 98.44 181 ARG B O 1
ATOM 4077 N N . THR B 1 182 ? 7.176 44.719 13.758 1 96.94 182 THR B N 1
ATOM 4078 C CA . THR B 1 182 ? 6.645 45.844 14.539 1 96.94 182 THR B CA 1
ATOM 4079 C C . THR B 1 182 ? 5.371 46.375 13.906 1 96.94 182 THR B C 1
ATOM 4081 O O . THR B 1 182 ? 4.754 47.312 14.438 1 96.94 182 THR B O 1
ATOM 4084 N N . ASP B 1 183 ? 4.977 45.844 12.867 1 97.75 183 ASP B N 1
ATOM 4085 C CA . ASP B 1 183 ? 3.736 46.25 12.211 1 97.75 183 ASP B CA 1
ATOM 4086 C C . ASP B 1 183 ? 2.545 45.469 12.758 1 97.75 183 ASP B C 1
ATOM 4088 O O . ASP B 1 183 ? 2.611 44.906 13.859 1 97.75 183 ASP B O 1
ATOM 4092 N N . LYS B 1 184 ? 1.445 45.406 12 1 98.31 184 LYS B N 1
ATOM 4093 C CA . LYS B 1 184 ? 0.192 44.844 12.484 1 98.31 184 LYS B CA 1
ATOM 4094 C C . LYS B 1 184 ? 0.282 43.344 12.602 1 98.31 184 LYS B C 1
ATOM 4096 O O . LYS B 1 184 ? -0.585 42.688 13.211 1 98.31 184 LYS B O 1
ATOM 4101 N N . TYR B 1 185 ? 1.34 42.75 12.062 1 98.5 185 TYR B N 1
ATOM 4102 C CA . TYR B 1 185 ? 1.477 41.281 12.062 1 98.5 185 TYR B CA 1
ATOM 4103 C C . TYR B 1 185 ? 2.383 40.812 13.203 1 98.5 185 TYR B C 1
ATOM 4105 O O . TYR B 1 185 ? 2.68 39.625 13.32 1 98.5 185 TYR B O 1
ATOM 4113 N N . GLY B 1 186 ? 2.881 41.75 14.07 1 97.31 186 GLY B N 1
ATOM 4114 C CA . GLY B 1 186 ? 3.77 41.406 15.172 1 97.31 186 GLY B CA 1
ATOM 4115 C C . GLY B 1 186 ? 3.334 42 16.5 1 97.31 186 GLY B C 1
ATOM 4116 O O . GLY B 1 186 ? 2.357 42.75 16.547 1 97.31 186 GLY B O 1
ATOM 4117 N N . GLY B 1 187 ? 4.066 41.625 17.578 1 95.88 187 GLY B N 1
ATOM 4118 C CA . GLY B 1 187 ? 3.758 42.156 18.891 1 95.88 187 GLY B CA 1
ATOM 4119 C C . GLY B 1 187 ? 2.93 41.188 19.734 1 95.88 187 GLY B C 1
ATOM 4120 O O . GLY B 1 187 ? 3.359 40.094 20.031 1 95.88 187 GLY B O 1
ATOM 4121 N N . ASP B 1 188 ? 1.694 41.594 20.016 1 95.81 188 ASP B N 1
ATOM 4122 C CA . ASP B 1 188 ? 0.878 40.781 20.906 1 95.81 188 ASP B CA 1
ATOM 4123 C C . ASP B 1 188 ? 0.278 39.594 20.188 1 95.81 188 ASP B C 1
ATOM 4125 O O . ASP B 1 188 ? 0.431 39.438 18.969 1 95.81 188 ASP B O 1
ATOM 4129 N N . ILE B 1 189 ? -0.314 38.719 20.875 1 96.25 189 ILE B N 1
ATOM 4130 C CA . ILE B 1 189 ? -0.768 37.438 20.359 1 96.25 189 ILE B CA 1
ATOM 4131 C C . ILE B 1 189 ? -1.815 37.656 19.266 1 96.25 189 ILE B C 1
ATOM 4133 O O . ILE B 1 189 ? -1.843 36.938 18.266 1 96.25 189 ILE B O 1
ATOM 4137 N N . LYS B 1 190 ? -2.711 38.594 19.422 1 96.81 190 LYS B N 1
ATOM 4138 C CA . LYS B 1 190 ? -3.738 38.875 18.422 1 96.81 190 LYS B CA 1
ATOM 4139 C C . LYS B 1 190 ? -3.113 39.312 17.094 1 96.81 190 LYS B C 1
ATOM 4141 O O . LYS B 1 190 ? -3.535 38.875 16.031 1 96.81 190 LYS B O 1
ATOM 4146 N N . SER B 1 191 ? -2.143 40.219 17.234 1 98.06 191 SER B N 1
ATOM 4147 C CA . SER B 1 191 ? -1.44 40.719 16.047 1 98.06 191 SER B CA 1
ATOM 4148 C C . SER B 1 191 ? -0.664 39.594 15.375 1 98.06 191 SER B C 1
ATOM 4150 O O . SER B 1 191 ? -0.655 39.5 14.148 1 98.06 191 SER B O 1
ATOM 4152 N N . ARG B 1 192 ? -0.068 38.719 16.141 1 98.62 192 ARG B N 1
ATOM 4153 C CA . ARG B 1 192 ? 0.7 37.625 15.594 1 98.62 192 ARG B CA 1
ATOM 4154 C C . ARG B 1 192 ? -0.218 36.562 14.961 1 98.62 192 ARG B C 1
ATOM 4156 O O . ARG B 1 192 ? 0.212 35.781 14.109 1 98.62 192 ARG B O 1
ATOM 4163 N N . CYS B 1 193 ? -1.488 36.625 15.328 1 98.69 193 CYS B N 1
ATOM 4164 C CA . CYS B 1 193 ? -2.465 35.688 14.773 1 98.69 193 CYS B CA 1
ATOM 4165 C C . CYS B 1 193 ? -3.064 36.219 13.484 1 98.69 193 CYS B C 1
ATOM 4167 O O . CYS B 1 193 ? -3.762 35.5 12.766 1 98.69 193 CYS B O 1
ATOM 4169 N N . LEU B 1 194 ? -2.771 37.438 13.18 1 98.81 194 LEU B N 1
ATOM 4170 C CA . LEU B 1 194 ? -3.443 38.094 12.047 1 98.81 194 LEU B CA 1
ATOM 4171 C C . LEU B 1 194 ? -3.176 37.312 10.758 1 98.81 194 LEU B C 1
ATOM 4173 O O . LEU B 1 194 ? -4.09 37.094 9.953 1 98.81 194 LEU B O 1
ATOM 4177 N N . PHE B 1 195 ? -1.938 36.938 10.508 1 98.88 195 PHE B N 1
ATOM 4178 C CA . PHE B 1 195 ? -1.624 36.188 9.297 1 98.88 195 PHE B CA 1
ATOM 4179 C C . PHE B 1 195 ? -2.432 34.906 9.234 1 98.88 195 PHE B C 1
ATOM 4181 O O . PHE B 1 195 ? -3.016 34.562 8.203 1 98.88 195 PHE B O 1
ATOM 4188 N N . LEU B 1 196 ? -2.486 34.156 10.352 1 98.94 196 LEU B N 1
ATOM 4189 C CA . LEU B 1 196 ? -3.262 32.938 10.43 1 98.94 196 LEU B CA 1
ATOM 4190 C C . LEU B 1 196 ? -4.73 33.188 10.109 1 98.94 196 LEU B C 1
ATOM 4192 O O . LEU B 1 196 ? -5.332 32.469 9.312 1 98.94 196 LEU B O 1
ATOM 4196 N N . THR B 1 197 ? -5.301 34.219 10.734 1 98.88 197 THR B N 1
ATOM 4197 C CA . THR B 1 197 ? -6.715 34.5 10.547 1 98.88 197 THR B CA 1
ATOM 4198 C C . THR B 1 197 ? -7 34.844 9.086 1 98.88 197 THR B C 1
ATOM 4200 O O . THR B 1 197 ? -8.008 34.406 8.523 1 98.88 197 THR B O 1
ATOM 4203 N N . ARG B 1 198 ? -6.113 35.562 8.484 1 98.88 198 ARG B N 1
ATOM 4204 C CA . ARG B 1 198 ? -6.281 35.938 7.082 1 98.88 198 ARG B CA 1
ATOM 4205 C C . ARG B 1 198 ? -6.199 34.688 6.191 1 98.88 198 ARG B C 1
ATOM 4207 O O . ARG B 1 198 ? -6.945 34.562 5.219 1 98.88 198 ARG B O 1
ATOM 4214 N N . VAL B 1 199 ? -5.301 33.781 6.496 1 98.94 199 VAL B N 1
ATOM 4215 C CA . VAL B 1 199 ? -5.176 32.531 5.746 1 98.94 199 VAL B CA 1
ATOM 4216 C C . VAL B 1 199 ? -6.461 31.734 5.875 1 98.94 199 VAL B C 1
ATOM 4218 O O . VAL B 1 199 ? -7 31.234 4.879 1 98.94 199 VAL B O 1
ATOM 4221 N N . ILE B 1 200 ? -6.969 31.609 7.113 1 98.94 200 ILE B N 1
ATOM 4222 C CA . ILE B 1 200 ? -8.195 30.844 7.352 1 98.94 200 ILE B CA 1
ATOM 4223 C C . ILE B 1 200 ? -9.336 31.438 6.543 1 98.94 200 ILE B C 1
ATOM 4225 O O . ILE B 1 200 ? -10.07 30.719 5.859 1 98.94 200 ILE B O 1
ATOM 4229 N N . GLU B 1 201 ? -9.461 32.719 6.605 1 98.81 201 GLU B N 1
ATOM 4230 C CA . GLU B 1 201 ? -10.531 33.406 5.887 1 98.81 201 GLU B CA 1
ATOM 4231 C C . GLU B 1 201 ? -10.398 33.219 4.379 1 98.81 201 GLU B C 1
ATOM 4233 O O . GLU B 1 201 ? -11.391 33 3.684 1 98.81 201 GLU B O 1
ATOM 4238 N N . ALA B 1 202 ? -9.188 33.344 3.885 1 98.88 202 ALA B N 1
ATOM 4239 C CA . ALA B 1 202 ? -8.93 33.125 2.461 1 98.88 202 ALA B CA 1
ATOM 4240 C C . ALA B 1 202 ? -9.305 31.719 2.037 1 98.88 202 ALA B C 1
ATOM 4242 O O . ALA B 1 202 ? -9.945 31.516 1.001 1 98.88 202 ALA B O 1
ATOM 4243 N N . VAL B 1 203 ? -8.867 30.75 2.811 1 98.94 203 VAL B N 1
ATOM 4244 C CA . VAL B 1 203 ? -9.188 29.344 2.529 1 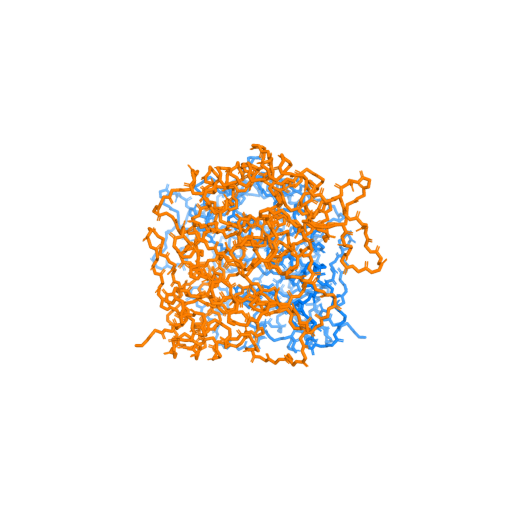98.94 203 VAL B CA 1
ATOM 4245 C C . VAL B 1 203 ? -10.703 29.156 2.514 1 98.94 203 VAL B C 1
ATOM 4247 O O . VAL B 1 203 ? -11.242 28.5 1.62 1 98.94 203 VAL B O 1
ATOM 4250 N N . LYS B 1 204 ? -11.406 29.75 3.391 1 98.62 204 LYS B N 1
ATOM 4251 C CA . LYS B 1 204 ? -12.844 29.594 3.539 1 98.62 204 LYS B CA 1
ATOM 4252 C C . LYS B 1 204 ? -13.594 30.219 2.367 1 98.62 204 LYS B C 1
ATOM 4254 O O . LYS B 1 204 ? -14.766 29.891 2.131 1 98.62 204 LYS B O 1
ATOM 4259 N N . GLN B 1 205 ? -13 31.141 1.677 1 98.5 205 GLN B N 1
ATOM 4260 C CA . GLN B 1 205 ? -13.617 31.719 0.485 1 98.5 205 GLN B CA 1
ATOM 4261 C C . GLN B 1 205 ? -13.805 30.656 -0.598 1 98.5 205 GLN B C 1
ATOM 4263 O O . GLN B 1 205 ? -14.703 30.766 -1.435 1 98.5 205 GLN B O 1
ATOM 4268 N N . GLU B 1 206 ? -12.953 29.656 -0.565 1 98.69 206 GLU B N 1
ATOM 4269 C CA . GLU B 1 206 ? -12.977 28.641 -1.615 1 98.69 206 GLU B CA 1
ATOM 4270 C C . GLU B 1 206 ? -13.438 27.297 -1.071 1 98.69 206 GLU B C 1
ATOM 4272 O O . GLU B 1 206 ? -13.992 26.484 -1.81 1 98.69 206 GLU B O 1
ATOM 4277 N N . TRP B 1 207 ? -13.211 27.078 0.181 1 98.38 207 TRP B N 1
ATOM 4278 C CA . TRP B 1 207 ? -13.539 25.797 0.805 1 98.38 207 TRP B CA 1
ATOM 4279 C C . TRP B 1 207 ? -14.984 25.781 1.286 1 98.38 207 TRP B C 1
ATOM 4281 O O . TRP B 1 207 ? -15.406 26.672 2.027 1 98.38 207 TRP B O 1
ATOM 4291 N N . PRO B 1 208 ? -15.781 24.797 0.894 1 97 208 PRO B N 1
ATOM 4292 C CA . PRO B 1 208 ? -17.203 24.797 1.272 1 97 208 PRO B CA 1
ATOM 4293 C C . PRO B 1 208 ? -17.406 24.75 2.785 1 97 208 PRO B C 1
ATOM 4295 O O . PRO B 1 208 ? -16.719 24 3.48 1 97 208 PRO B O 1
ATOM 4298 N N . GLU B 1 209 ? -18.375 25.438 3.25 1 96 209 GLU B N 1
ATOM 4299 C CA . GLU B 1 209 ? -18.656 25.516 4.68 1 96 209 GLU B CA 1
ATOM 4300 C C . GLU B 1 209 ? -19.031 24.156 5.25 1 96 209 GLU B C 1
ATOM 4302 O O . GLU B 1 209 ? -18.812 23.891 6.438 1 96 209 GLU B O 1
ATOM 4307 N N . GLU B 1 210 ? -19.516 23.328 4.43 1 97.19 210 GLU B N 1
ATOM 4308 C CA . GLU B 1 210 ? -19.984 22.016 4.871 1 97.19 210 GLU B CA 1
ATOM 4309 C C . GLU B 1 210 ? -18.812 21.031 5.008 1 97.19 210 GLU B C 1
ATOM 4311 O O . GLU B 1 210 ? -18.969 19.953 5.582 1 97.19 210 GLU B O 1
ATOM 4316 N N . ASN B 1 211 ? -17.641 21.375 4.477 1 98.31 211 ASN B N 1
ATOM 4317 C CA . ASN B 1 211 ? -16.453 20.547 4.645 1 98.31 211 ASN B CA 1
ATOM 4318 C C . ASN B 1 211 ? -15.586 21.031 5.805 1 98.31 211 ASN B C 1
ATOM 4320 O O . ASN B 1 211 ? -15.383 22.234 5.973 1 98.31 211 ASN B O 1
ATOM 4324 N N . PRO B 1 212 ? -15.078 20.109 6.566 1 98.88 212 PRO B N 1
ATOM 4325 C CA . PRO B 1 212 ? -14.281 20.5 7.73 1 98.88 212 PRO B CA 1
ATOM 4326 C C . PRO B 1 212 ? -12.984 21.203 7.348 1 98.88 212 PRO B C 1
ATOM 4328 O O . PRO B 1 212 ? -12.398 20.891 6.305 1 98.88 212 PRO B O 1
ATOM 4331 N N . LEU B 1 213 ? -12.602 22.109 8.164 1 98.94 213 LEU B N 1
ATOM 4332 C CA . LEU B 1 213 ? -11.32 22.812 8.102 1 98.94 213 LEU B CA 1
ATOM 4333 C C . LEU B 1 213 ? -10.523 22.609 9.383 1 98.94 213 LEU B C 1
ATOM 4335 O O . LEU B 1 213 ? -10.992 22.969 10.469 1 98.94 213 LEU B O 1
ATOM 4339 N N . TYR B 1 214 ? -9.344 21.953 9.234 1 98.94 214 TYR B N 1
ATOM 4340 C CA . TYR B 1 214 ? -8.492 21.656 10.383 1 98.94 214 TYR B CA 1
ATOM 4341 C C . TYR B 1 214 ? -7.305 22.609 10.438 1 98.94 214 TYR B C 1
ATOM 4343 O O . TYR B 1 214 ? -6.98 23.266 9.445 1 98.94 214 TYR B O 1
ATOM 4351 N N . LEU B 1 215 ? -6.719 22.812 11.578 1 98.94 215 LEU B N 1
ATOM 4352 C CA . LEU B 1 215 ? -5.492 23.562 11.812 1 98.94 215 LEU B CA 1
ATOM 4353 C C . LEU B 1 215 ? -4.52 22.75 12.672 1 98.94 215 LEU B C 1
ATOM 4355 O O . LEU B 1 215 ? -4.902 22.203 13.703 1 98.94 215 LEU B O 1
ATOM 4359 N N . ARG B 1 216 ? -3.336 22.609 12.195 1 98.94 216 ARG B N 1
ATOM 4360 C CA . ARG B 1 216 ? -2.305 22.016 13.031 1 98.94 216 ARG B CA 1
ATOM 4361 C C . ARG B 1 216 ? -1.484 23.078 13.742 1 98.94 216 ARG B C 1
ATOM 4363 O O . ARG B 1 216 ? -1.068 24.062 13.125 1 98.94 216 ARG B O 1
ATOM 4370 N N . LEU B 1 217 ? -1.264 22.906 15.023 1 98.81 217 LEU B N 1
ATOM 4371 C CA . LEU B 1 217 ? -0.507 23.859 15.812 1 98.81 217 LEU B CA 1
ATOM 4372 C C . LEU B 1 217 ? 0.647 23.188 16.547 1 98.81 217 LEU B C 1
ATOM 4374 O O . LEU B 1 217 ? 0.532 22.031 16.953 1 98.81 217 LEU B O 1
ATOM 4378 N N . SER B 1 218 ? 1.762 23.891 16.672 1 98.62 218 SER B N 1
ATOM 4379 C CA . SER B 1 218 ? 2.699 23.609 17.75 1 98.62 218 SER B CA 1
ATOM 4380 C C . SER B 1 218 ? 2.238 24.25 19.062 1 98.62 218 SER B C 1
ATOM 4382 O O . SER B 1 218 ? 2.43 25.453 19.266 1 98.62 218 SER B O 1
ATOM 4384 N N . ALA B 1 219 ? 1.74 23.453 19.875 1 98.5 219 ALA B N 1
ATOM 4385 C CA . ALA B 1 219 ? 1.062 23.938 21.062 1 98.5 219 ALA B CA 1
ATOM 4386 C C . ALA B 1 219 ? 2.041 24.641 22 1 98.5 219 ALA B C 1
ATOM 4388 O O . ALA B 1 219 ? 1.659 25.562 22.719 1 98.5 219 ALA B O 1
ATOM 4389 N N . VAL B 1 220 ? 3.244 24.172 22 1 98.25 220 VAL B N 1
ATOM 4390 C CA . VAL B 1 220 ? 4.301 24.812 22.781 1 98.25 220 VAL B CA 1
ATOM 4391 C C . VAL B 1 220 ? 5.605 24.812 21.984 1 98.25 220 VAL B C 1
ATOM 4393 O O . VAL B 1 220 ? 5.863 23.875 21.219 1 98.25 220 VAL B O 1
ATOM 4396 N N . ASP B 1 221 ? 6.422 25.844 22.203 1 97.81 221 ASP B N 1
ATOM 4397 C CA . ASP B 1 221 ? 7.66 25.984 21.438 1 97.81 221 ASP B CA 1
ATOM 4398 C C . ASP B 1 221 ? 8.812 25.266 22.125 1 97.81 221 ASP B C 1
ATOM 4400 O O . ASP B 1 221 ? 9.867 25.047 21.531 1 97.81 221 ASP B O 1
ATOM 4404 N N . HIS B 1 222 ? 8.727 24.906 23.391 1 97.06 222 HIS B N 1
ATOM 4405 C CA . HIS B 1 222 ? 9.734 24.25 24.219 1 97.06 222 HIS B CA 1
ATOM 4406 C C . HIS B 1 222 ? 10.953 25.156 24.406 1 97.06 222 HIS B C 1
ATOM 4408 O O . HIS B 1 222 ? 12.086 24.672 24.422 1 97.06 222 HIS B O 1
ATOM 4414 N N . ALA B 1 223 ? 10.742 26.422 24.344 1 96.5 223 ALA B N 1
ATOM 4415 C CA . ALA B 1 223 ? 11.812 27.391 24.531 1 96.5 223 ALA B CA 1
ATOM 4416 C C . ALA B 1 223 ? 11.312 28.625 25.297 1 96.5 223 ALA B C 1
ATOM 4418 O O . ALA B 1 223 ? 10.148 29 25.156 1 96.5 223 ALA B O 1
ATOM 4419 N N . GLU B 1 224 ? 12.266 29.219 26.016 1 96.25 224 GLU B N 1
ATOM 4420 C CA . GLU B 1 224 ? 11.922 30.422 26.766 1 96.25 224 GLU B CA 1
ATOM 4421 C C . GLU B 1 224 ? 11.477 31.547 25.844 1 96.25 224 GLU B C 1
ATOM 4423 O O . GLU B 1 224 ? 12.102 31.781 24.797 1 96.25 224 GLU B O 1
ATOM 4428 N N . GLY B 1 225 ? 10.352 32.125 26.234 1 96.94 225 GLY B N 1
ATOM 4429 C CA . GLY B 1 225 ? 9.859 33.25 25.469 1 96.94 225 GLY B CA 1
ATOM 4430 C C . GLY B 1 225 ? 8.977 32.844 24.297 1 96.94 225 GLY B C 1
ATOM 4431 O O . GLY B 1 225 ? 8.461 33.688 23.578 1 96.94 225 GLY B O 1
ATOM 4432 N N . GLY B 1 226 ? 8.852 31.547 24.109 1 97.81 226 GLY B N 1
ATOM 4433 C CA . GLY B 1 226 ? 8.031 31.047 23.016 1 97.81 226 GLY B CA 1
ATOM 4434 C C . GLY B 1 226 ? 6.582 30.828 23.406 1 97.81 226 GLY B C 1
ATOM 4435 O O . GLY B 1 226 ? 6.148 31.266 24.469 1 97.81 226 GLY B O 1
ATOM 4436 N N . LEU B 1 227 ? 5.863 30.203 22.5 1 98.25 227 LEU B N 1
ATOM 4437 C CA . LEU B 1 227 ? 4.453 29.906 22.734 1 98.25 227 LEU B CA 1
ATOM 4438 C C . LEU B 1 227 ? 4.277 28.953 23.906 1 98.25 227 LEU B C 1
ATOM 4440 O O . LEU B 1 227 ? 5.012 27.969 24.016 1 98.25 227 LEU B O 1
ATOM 4444 N N . THR B 1 228 ? 3.344 29.25 24.734 1 98.25 228 THR B N 1
ATOM 4445 C CA . THR B 1 228 ? 2.918 28.391 25.828 1 98.25 228 THR B CA 1
ATOM 4446 C C . THR B 1 228 ? 1.574 27.734 25.5 1 98.25 228 THR B C 1
ATOM 4448 O O . THR B 1 228 ? 0.944 28.062 24.5 1 98.25 228 THR B O 1
ATOM 4451 N N . ILE B 1 229 ? 1.173 26.797 26.312 1 98.62 229 ILE B N 1
ATOM 4452 C CA . ILE B 1 229 ? -0.103 26.125 26.109 1 98.62 229 ILE B CA 1
ATOM 4453 C C . ILE B 1 229 ? -1.246 27.125 26.234 1 98.62 229 ILE B C 1
ATOM 4455 O O . ILE B 1 229 ? -2.256 27.016 25.531 1 98.62 229 ILE B O 1
ATOM 4459 N N . GLU B 1 230 ? -1.089 28.141 27.094 1 98.38 230 GLU B N 1
ATOM 4460 C CA . GLU B 1 230 ? -2.096 29.188 27.25 1 98.38 230 GLU B CA 1
ATOM 4461 C C . GLU B 1 230 ? -2.23 30 25.969 1 98.38 230 GLU B C 1
ATOM 4463 O O . GLU B 1 230 ? -3.342 30.344 25.562 1 98.38 230 GLU B O 1
ATOM 4468 N N . ASP B 1 231 ? -1.101 30.297 25.406 1 98.56 231 ASP B N 1
ATOM 4469 C CA . ASP B 1 231 ? -1.116 30.984 24.125 1 98.56 231 ASP B CA 1
ATOM 4470 C C . ASP B 1 231 ? -1.893 30.188 23.078 1 98.56 231 ASP B C 1
ATOM 4472 O O . ASP B 1 231 ? -2.699 30.75 22.344 1 98.56 231 ASP B O 1
ATOM 4476 N N . SER B 1 232 ? -1.632 28.906 23.047 1 98.75 232 SER B N 1
ATOM 4477 C CA . SER B 1 232 ? -2.23 28.062 22.031 1 98.75 232 SER B CA 1
ATOM 4478 C C . SER B 1 232 ? -3.73 27.906 22.25 1 98.75 232 SER B C 1
ATOM 4480 O O . SER B 1 232 ? -4.496 27.766 21.297 1 98.75 232 SER B O 1
ATOM 4482 N N . VAL B 1 233 ? -4.164 27.891 23.484 1 98.88 233 VAL B N 1
ATOM 4483 C CA . VAL B 1 233 ? -5.594 27.922 23.766 1 98.88 233 VAL B CA 1
ATOM 4484 C C . VAL B 1 233 ? -6.227 29.172 23.172 1 98.88 233 VAL B C 1
ATOM 4486 O O . VAL B 1 233 ? -7.285 29.109 22.547 1 98.88 233 VAL B O 1
ATOM 4489 N N . GLU B 1 234 ? -5.562 30.297 23.344 1 98.75 234 GLU B N 1
ATOM 4490 C CA . GLU B 1 234 ? -6.055 31.547 22.781 1 98.75 234 GLU B CA 1
ATOM 4491 C C . GLU B 1 234 ? -6.078 31.5 21.25 1 98.75 234 GLU B C 1
ATOM 4493 O O . GLU B 1 234 ? -7.051 31.906 20.625 1 98.75 234 GLU B O 1
ATOM 4498 N N . ILE B 1 235 ? -5.043 31 20.672 1 98.88 235 ILE B N 1
ATOM 4499 C CA . ILE B 1 235 ? -4.961 30.859 19.234 1 98.88 235 ILE B CA 1
ATOM 4500 C C . ILE B 1 235 ? -6.086 29.953 18.734 1 98.88 235 ILE B C 1
ATOM 4502 O O . ILE B 1 235 ? -6.734 30.25 17.719 1 98.88 235 ILE B O 1
ATOM 4506 N N . ALA B 1 236 ? -6.316 28.859 19.438 1 98.88 236 ALA B N 1
ATOM 4507 C CA . ALA B 1 236 ? -7.371 27.922 19.078 1 98.88 236 ALA B CA 1
ATOM 4508 C C . ALA B 1 236 ? -8.742 28.594 19.109 1 98.88 236 ALA B C 1
ATOM 4510 O O . ALA B 1 236 ? -9.578 28.344 18.25 1 98.88 236 ALA B O 1
ATOM 4511 N N . LYS B 1 237 ? -8.953 29.391 20.156 1 98.88 237 LYS B N 1
ATOM 4512 C CA . LYS B 1 237 ? -10.211 30.125 20.25 1 98.88 237 LYS B CA 1
ATOM 4513 C C . LYS B 1 237 ? -10.406 31.062 19.062 1 98.88 237 LYS B C 1
ATOM 4515 O O . LYS B 1 237 ? -11.492 31.141 18.5 1 98.88 237 LYS B O 1
ATOM 4520 N N . ILE B 1 238 ? -9.352 31.766 18.734 1 98.75 238 ILE B N 1
ATOM 4521 C CA . ILE B 1 238 ? -9.391 32.688 17.609 1 98.75 238 ILE B CA 1
ATOM 4522 C C . ILE B 1 238 ? -9.68 31.906 16.312 1 98.75 238 ILE B C 1
ATOM 4524 O O . ILE B 1 238 ? -10.531 32.312 15.523 1 98.75 238 ILE B O 1
ATOM 4528 N N . ALA B 1 239 ? -8.961 30.812 16.109 1 98.81 239 ALA B N 1
ATOM 4529 C CA . ALA B 1 239 ? -9.141 29.984 14.93 1 98.81 239 ALA B CA 1
ATOM 4530 C C . ALA B 1 239 ? -10.562 29.438 14.852 1 98.81 239 ALA B C 1
ATOM 4532 O O . ALA B 1 239 ? -11.164 29.406 13.773 1 98.81 239 ALA B O 1
ATOM 4533 N N . LYS B 1 240 ? -11.078 28.953 15.953 1 98.75 240 LYS B N 1
ATOM 4534 C CA . LYS B 1 240 ? -12.445 28.438 16.031 1 98.75 240 LYS B CA 1
ATOM 4535 C C . LYS B 1 240 ? -13.445 29.516 15.594 1 98.75 240 LYS B C 1
ATOM 4537 O O . LYS B 1 240 ? -14.367 29.219 14.82 1 98.75 240 LYS B O 1
ATOM 4542 N N . GLU B 1 241 ? -13.242 30.656 16.047 1 98.25 241 GLU B N 1
ATOM 4543 C CA . GLU B 1 241 ? -14.141 31.766 15.766 1 98.25 241 GLU B CA 1
ATOM 4544 C C . GLU B 1 241 ? -14.195 32.062 14.266 1 98.25 241 GLU B C 1
ATOM 4546 O O . GLU B 1 241 ? -15.234 32.438 13.742 1 98.25 241 GLU B O 1
ATOM 4551 N N . VAL B 1 242 ? -13.078 31.812 13.625 1 97.75 242 VAL B N 1
ATOM 4552 C CA . VAL B 1 242 ? -13.039 32.188 12.219 1 97.75 242 VAL B CA 1
ATOM 4553 C C . VAL B 1 242 ? -13.289 30.938 11.352 1 97.75 242 VAL B C 1
ATOM 4555 O O . VAL B 1 242 ? -13.242 31.016 10.125 1 97.75 242 VAL B O 1
ATOM 4558 N N . GLY B 1 243 ? -13.5 29.75 11.93 1 97.94 243 GLY B N 1
ATOM 4559 C CA . GLY B 1 243 ? -14.102 28.719 11.094 1 97.94 243 GLY B CA 1
ATOM 4560 C C . GLY B 1 243 ? -13.367 27.391 11.164 1 97.94 243 GLY B C 1
ATOM 4561 O O . GLY B 1 243 ? -13.727 26.438 10.477 1 97.94 243 GLY B O 1
ATOM 4562 N N . VAL B 1 244 ? -12.383 27.234 12.008 1 98.81 244 VAL B N 1
ATOM 4563 C CA . VAL B 1 244 ? -11.672 25.984 12.156 1 98.81 244 VAL B CA 1
ATOM 4564 C C . VAL B 1 244 ? -12.516 25 12.969 1 98.81 244 VAL B C 1
ATOM 4566 O O . VAL B 1 244 ? -13.172 25.391 13.938 1 98.81 244 VAL B O 1
ATOM 4569 N N . ASP B 1 245 ? -12.477 23.734 12.539 1 98.88 245 ASP B N 1
ATOM 4570 C CA . ASP B 1 245 ? -13.359 22.75 13.148 1 98.88 245 ASP B CA 1
ATOM 4571 C C . ASP B 1 245 ? -12.594 21.828 14.102 1 98.88 245 ASP B C 1
ATOM 4573 O O . ASP B 1 245 ? -13.188 21.234 15 1 98.88 245 ASP B O 1
ATOM 4577 N N . LEU B 1 246 ? -11.312 21.703 13.922 1 98.94 246 LEU B N 1
ATOM 4578 C CA . LEU B 1 246 ? -10.492 20.797 14.734 1 98.94 246 LEU B CA 1
ATOM 4579 C C . LEU B 1 246 ? -9.047 21.281 14.781 1 98.94 246 LEU B C 1
ATOM 4581 O O . LEU B 1 246 ? -8.5 21.719 13.773 1 98.94 246 LEU B O 1
ATOM 4585 N N . ILE B 1 247 ? -8.43 21.203 15.961 1 98.94 247 ILE B N 1
ATOM 4586 C CA . ILE B 1 247 ? -7.012 21.516 16.141 1 98.94 247 ILE B CA 1
ATOM 4587 C C . ILE B 1 247 ? -6.215 20.219 16.266 1 98.94 247 ILE B C 1
ATOM 4589 O O . ILE B 1 247 ? -6.473 19.406 17.172 1 98.94 247 ILE B O 1
ATOM 4593 N N . ASP B 1 248 ? -5.348 19.922 15.328 1 98.88 248 ASP B N 1
ATOM 4594 C CA . ASP B 1 248 ? -4.34 18.875 15.438 1 98.88 248 ASP B CA 1
ATOM 4595 C C . ASP B 1 248 ? -3.158 19.344 16.281 1 98.88 248 ASP B C 1
ATOM 4597 O O . ASP B 1 248 ? -2.373 20.188 15.859 1 98.88 248 ASP B O 1
ATOM 4601 N N . CYS B 1 249 ? -2.912 18.734 17.453 1 98.88 249 CYS B N 1
ATOM 4602 C CA . CYS B 1 249 ? -2.078 19.328 18.484 1 98.88 249 CYS B CA 1
ATOM 4603 C C . CYS B 1 249 ? -0.706 18.672 18.531 1 98.88 249 CYS B C 1
ATOM 4605 O O . CYS B 1 249 ? -0.544 17.609 19.141 1 98.88 249 CYS B O 1
ATOM 4607 N N . SER B 1 250 ? 0.216 19.312 17.969 1 98.31 250 SER B N 1
ATOM 4608 C CA . SER B 1 250 ? 1.624 18.938 18.062 1 98.31 250 SER B CA 1
ATOM 4609 C C . SER B 1 250 ? 2.404 19.922 18.906 1 98.31 250 SER B C 1
ATOM 4611 O O . SER B 1 250 ? 1.856 20.516 19.844 1 98.31 250 SER B O 1
ATOM 4613 N N . SER B 1 251 ? 3.795 19.953 18.719 1 98.12 251 SER B N 1
ATOM 4614 C CA . SER B 1 251 ? 4.609 20.906 19.453 1 98.12 251 SER B CA 1
ATOM 4615 C C . SER B 1 251 ? 5.984 21.078 18.812 1 98.12 251 SER B C 1
ATOM 4617 O O . SER B 1 251 ? 6.406 20.234 18.016 1 98.12 251 SER B O 1
ATOM 4619 N N . GLY B 1 252 ? 6.551 22.156 19.141 1 97.56 252 GLY B N 1
ATOM 4620 C CA . GLY B 1 252 ? 7.977 22.359 18.922 1 97.56 252 GLY B CA 1
ATOM 4621 C C . GLY B 1 252 ? 8.32 22.688 17.484 1 97.56 252 GLY B C 1
ATOM 4622 O O . GLY B 1 252 ? 7.461 23.156 16.719 1 97.56 252 GLY B O 1
ATOM 4623 N N . ALA B 1 253 ? 9.617 22.734 17.172 1 97 253 ALA B N 1
ATOM 4624 C CA . ALA B 1 253 ? 10.273 22.781 15.867 1 97 253 ALA B CA 1
ATOM 4625 C C . ALA B 1 253 ? 10.398 24.219 15.367 1 97 253 ALA B C 1
ATOM 4627 O O . ALA B 1 253 ? 10.883 24.469 14.258 1 97 253 ALA B O 1
ATOM 4628 N N . ILE B 1 254 ? 9.984 25.219 16.188 1 98.19 254 ILE B N 1
ATOM 4629 C CA . ILE B 1 254 ? 10.211 26.625 15.836 1 98.19 254 ILE B CA 1
ATOM 4630 C C . ILE B 1 254 ? 11.695 26.953 15.93 1 98.19 254 ILE B C 1
ATOM 4632 O O . ILE B 1 254 ? 12.188 27.844 15.227 1 98.19 254 ILE B O 1
ATOM 4636 N N . LEU B 1 255 ? 12.359 26.297 16.828 1 97.19 255 LEU B N 1
ATOM 4637 C CA . LEU B 1 255 ? 13.805 26.266 17 1 97.19 255 LEU B CA 1
ATOM 4638 C C . LEU B 1 255 ? 14.336 24.844 16.906 1 97.19 255 LEU B C 1
ATOM 4640 O O . LEU B 1 255 ? 13.57 23.875 17.016 1 97.19 255 LEU B O 1
ATOM 4644 N N . PRO B 1 256 ? 15.617 24.734 16.562 1 95.62 256 PRO B N 1
ATOM 4645 C CA . PRO B 1 256 ? 16.172 23.391 16.469 1 95.62 256 PRO B CA 1
ATOM 4646 C C . PRO B 1 256 ? 16.438 22.766 17.828 1 95.62 256 PRO B C 1
ATOM 4648 O O . PRO B 1 256 ? 17.562 22.328 18.109 1 95.62 256 PRO B O 1
ATOM 4651 N N . VAL B 1 257 ? 15.359 22.781 18.609 1 92.81 257 VAL B N 1
ATOM 4652 C CA . VAL B 1 257 ? 15.422 22.219 19.953 1 92.81 257 VAL B CA 1
ATOM 4653 C C . VAL B 1 257 ? 14.352 21.141 20.109 1 92.81 257 VAL B C 1
ATOM 4655 O O . VAL B 1 257 ? 13.227 21.297 19.625 1 92.81 257 VAL B O 1
ATOM 4658 N N . ALA B 1 258 ? 14.711 20.062 20.75 1 90.12 258 ALA B N 1
ATOM 4659 C CA . ALA B 1 258 ? 13.781 18.969 21 1 90.12 258 ALA B CA 1
ATOM 4660 C C . ALA B 1 258 ? 13.07 19.141 22.344 1 90.12 258 ALA B C 1
ATOM 4662 O O . ALA B 1 258 ? 13.578 19.812 23.25 1 90.12 258 ALA B O 1
ATOM 4663 N N . PRO B 1 259 ? 11.883 18.578 22.375 1 93.19 259 PRO B N 1
ATOM 4664 C CA . PRO B 1 259 ? 11.25 18.547 23.688 1 93.19 259 PRO B CA 1
ATOM 4665 C C . PRO B 1 259 ? 12.148 17.906 24.766 1 93.19 259 PRO B C 1
ATOM 4667 O O . PRO B 1 259 ? 12.914 16.984 24.453 1 93.19 259 PRO B O 1
ATOM 4670 N N . LYS B 1 260 ? 11.953 18.406 25.969 1 90.44 260 LYS B N 1
ATOM 4671 C CA . LYS B 1 260 ? 12.789 17.906 27.062 1 90.44 260 LYS B CA 1
ATOM 4672 C C . LYS B 1 260 ? 12.5 16.438 27.359 1 90.44 260 LYS B C 1
ATOM 4674 O O . LYS B 1 260 ? 13.398 15.688 27.734 1 90.44 260 LYS B O 1
ATOM 4679 N N . LYS B 1 261 ? 11.281 16.062 27.328 1 91.44 261 LYS B N 1
ATOM 4680 C CA . LYS B 1 261 ? 10.883 14.688 27.578 1 91.44 261 LYS B CA 1
ATOM 4681 C C . LYS B 1 261 ? 10.031 14.141 26.438 1 91.44 261 LYS B C 1
ATOM 4683 O O . LYS B 1 261 ? 9 14.719 26.094 1 91.44 261 LYS B O 1
ATOM 4688 N N . ILE B 1 262 ? 10.453 13.023 25.922 1 94.81 262 ILE B N 1
ATOM 4689 C CA . ILE B 1 262 ? 9.711 12.352 24.859 1 94.81 262 ILE B CA 1
ATOM 4690 C C . ILE B 1 262 ? 9.352 10.93 25.297 1 94.81 262 ILE B C 1
ATOM 4692 O O . ILE B 1 262 ? 10.234 10.125 25.594 1 94.81 262 ILE B O 1
ATOM 4696 N N . PHE B 1 263 ? 8.172 10.625 25.422 1 95.31 263 PHE B N 1
ATOM 4697 C CA . PHE B 1 263 ? 7.617 9.344 25.828 1 95.31 263 PHE B CA 1
ATOM 4698 C C . PHE B 1 263 ? 6.273 9.102 25.141 1 95.31 263 PHE B C 1
ATOM 4700 O O . PHE B 1 263 ? 5.715 10.008 24.516 1 95.31 263 PHE B O 1
ATOM 4707 N N . PRO B 1 264 ? 5.801 7.898 25.141 1 96 264 PRO B N 1
ATOM 4708 C CA . PRO B 1 264 ? 4.52 7.633 24.484 1 96 264 PRO B CA 1
ATOM 4709 C C . PRO B 1 264 ? 3.41 8.57 24.938 1 96 264 PRO B C 1
ATOM 4711 O O . PRO B 1 264 ? 3.135 8.664 26.141 1 96 264 PRO B O 1
ATOM 4714 N N . GLY B 1 265 ? 2.848 9.258 24.016 1 97.38 265 GLY B N 1
ATOM 4715 C CA . GLY B 1 265 ? 1.737 10.148 24.312 1 97.38 265 GLY B CA 1
ATOM 4716 C C . GLY B 1 265 ? 2.178 11.461 24.938 1 97.38 265 GLY B C 1
ATOM 4717 O O . GLY B 1 265 ? 1.401 12.109 25.641 1 97.38 265 GLY B O 1
ATOM 4718 N N . TYR B 1 266 ? 3.402 11.867 24.672 1 96.62 266 TYR B N 1
ATOM 4719 C CA . TYR B 1 266 ? 3.988 13 25.375 1 96.62 266 TYR B CA 1
ATOM 4720 C C . TYR B 1 266 ? 3.303 14.305 24.984 1 96.62 266 TYR B C 1
ATOM 4722 O O . TYR B 1 266 ? 3.459 15.32 25.656 1 96.62 266 TYR B O 1
ATOM 4730 N N . GLN B 1 267 ? 2.422 14.281 23.953 1 98 267 GLN B N 1
ATOM 4731 C CA . GLN B 1 267 ? 1.777 15.5 23.484 1 98 267 GLN B CA 1
ATOM 4732 C C . GLN B 1 267 ? 0.274 15.469 23.75 1 98 267 GLN B C 1
ATOM 4734 O O . GLN B 1 267 ? -0.446 16.406 23.391 1 98 267 GLN B O 1
ATOM 4739 N N . VAL B 1 268 ? -0.239 14.391 24.312 1 98.5 268 VAL B N 1
ATOM 4740 C CA . VAL B 1 268 ? -1.671 14.172 24.5 1 98.5 268 VAL B CA 1
ATOM 4741 C C . VAL B 1 268 ? -2.264 15.266 25.375 1 98.5 268 VAL B C 1
ATOM 4743 O O . VAL B 1 268 ? -3.389 15.719 25.141 1 98.5 268 VAL B O 1
ATOM 4746 N N . SER B 1 269 ? -1.513 15.719 26.328 1 98.38 269 SER B N 1
ATOM 4747 C CA . SER B 1 269 ? -2.018 16.703 27.266 1 98.38 269 SER B CA 1
ATOM 4748 C C . SER B 1 269 ? -2.314 18.031 26.578 1 98.38 269 SER B C 1
ATOM 4750 O O . SER B 1 269 ? -3.168 18.797 27.031 1 98.38 269 SER B O 1
ATOM 4752 N N . TYR B 1 270 ? -1.619 18.344 25.484 1 98.75 270 TYR B N 1
ATOM 4753 C CA . TYR B 1 270 ? -1.898 19.562 24.734 1 98.75 270 TYR B CA 1
ATOM 4754 C C . TYR B 1 270 ? -3.287 19.516 24.109 1 98.75 270 TYR B C 1
ATOM 4756 O O . TYR B 1 270 ? -4.055 20.469 24.203 1 98.75 270 TYR B O 1
ATOM 4764 N N . ALA B 1 271 ? -3.6 18.391 23.484 1 98.81 271 ALA B N 1
ATOM 4765 C CA . ALA B 1 271 ? -4.914 18.203 22.875 1 98.81 271 ALA B CA 1
ATOM 4766 C C . ALA B 1 271 ? -6.02 18.281 23.922 1 98.81 271 ALA B C 1
ATOM 4768 O O . ALA B 1 271 ? -7.059 18.906 23.688 1 98.81 271 ALA B O 1
ATOM 4769 N N . GLU B 1 272 ? -5.77 17.641 25.016 1 98.62 272 GLU B N 1
ATOM 4770 C CA . GLU B 1 272 ? -6.734 17.625 26.109 1 98.62 272 GLU B CA 1
ATOM 4771 C C . GLU B 1 272 ? -7.035 19.047 26.594 1 98.62 272 GLU B C 1
ATOM 4773 O O . GLU B 1 272 ? -8.203 19.406 26.781 1 98.62 272 GLU B O 1
ATOM 4778 N N . THR B 1 273 ? -5.984 19.812 26.797 1 98.88 273 THR B N 1
ATOM 4779 C CA . THR B 1 273 ? -6.117 21.172 27.312 1 98.88 273 THR B CA 1
ATOM 4780 C C . THR B 1 273 ? -6.855 22.062 26.312 1 98.88 273 THR B C 1
ATOM 4782 O O . THR B 1 273 ? -7.789 22.781 26.672 1 98.88 273 THR B O 1
ATOM 4785 N N . ILE B 1 274 ? -6.477 22 25.078 1 98.88 274 ILE B N 1
ATOM 4786 C CA . ILE B 1 274 ? -7.094 22.812 24.047 1 98.88 274 ILE B CA 1
ATOM 4787 C C . ILE B 1 274 ? -8.555 22.422 23.875 1 98.88 274 ILE B C 1
ATOM 4789 O O . ILE B 1 274 ? -9.43 23.281 23.734 1 98.88 274 ILE B O 1
ATOM 4793 N N . ARG B 1 275 ? -8.789 21.125 23.891 1 98.69 275 ARG B N 1
ATOM 4794 C CA . ARG B 1 275 ? -10.156 20.625 23.781 1 98.69 275 ARG B CA 1
ATOM 4795 C C . ARG B 1 275 ? -11.039 21.219 24.875 1 98.69 275 ARG B C 1
ATOM 4797 O O . ARG B 1 275 ? -12.141 21.688 24.609 1 98.69 275 ARG B O 1
ATOM 4804 N N . ARG B 1 276 ? -10.578 21.172 26.031 1 98.44 276 ARG B N 1
ATOM 4805 C CA . ARG B 1 276 ? -11.344 21.594 27.203 1 98.44 276 ARG B CA 1
ATOM 4806 C C . ARG B 1 276 ? -11.484 23.109 27.25 1 98.44 276 ARG B C 1
ATOM 4808 O O . ARG B 1 276 ? -12.586 23.625 27.469 1 98.44 276 ARG B O 1
ATOM 4815 N N . GLU B 1 277 ? -10.422 23.797 27.047 1 98.75 277 GLU B N 1
ATOM 4816 C CA . GLU B 1 277 ? -10.391 25.219 27.344 1 98.75 277 GLU B CA 1
ATOM 4817 C C . GLU B 1 277 ? -10.852 26.047 26.141 1 98.75 277 GLU B C 1
ATOM 4819 O O . GLU B 1 277 ? -11.398 27.141 26.312 1 98.75 277 GLU B O 1
ATOM 4824 N N . ALA B 1 278 ? -10.602 25.609 24.938 1 98.75 278 ALA B N 1
ATOM 4825 C CA . ALA B 1 278 ? -11.039 26.344 23.75 1 98.75 278 ALA B CA 1
ATOM 4826 C C . ALA B 1 278 ? -12.367 25.812 23.234 1 98.75 278 ALA B C 1
ATOM 4828 O O . ALA B 1 278 ? -13.023 26.453 22.406 1 98.75 278 ALA B O 1
ATOM 4829 N N . GLY B 1 279 ? -12.82 24.625 23.734 1 98.5 279 GLY B N 1
ATOM 4830 C CA . GLY B 1 279 ? -14.102 24.062 23.312 1 98.5 279 GLY B CA 1
ATOM 4831 C C . GLY B 1 279 ? -14.141 23.688 21.844 1 98.5 279 GLY B C 1
ATOM 4832 O O . GLY B 1 279 ? -15.117 23.984 21.156 1 98.5 279 GLY B O 1
ATOM 4833 N N . ILE B 1 280 ? -13.125 23.188 21.391 1 98.81 280 ILE B N 1
ATOM 4834 C CA . ILE B 1 280 ? -13.016 22.781 19.984 1 98.81 280 ILE B CA 1
ATOM 4835 C C . ILE B 1 280 ? -12.508 21.344 19.906 1 98.81 280 ILE B C 1
ATOM 4837 O O . ILE B 1 280 ? -11.773 20.875 20.797 1 98.81 280 ILE B O 1
ATOM 4841 N N . ALA B 1 281 ? -12.945 20.531 18.906 1 98.88 281 ALA B N 1
ATOM 4842 C CA . ALA B 1 281 ? -12.43 19.172 18.703 1 98.88 281 ALA B CA 1
ATOM 4843 C C . ALA B 1 281 ? -10.914 19.188 18.5 1 98.88 281 ALA B C 1
ATOM 4845 O O . ALA B 1 281 ? -10.367 20.156 17.969 1 98.88 281 ALA B O 1
ATOM 4846 N N . THR B 1 282 ? -10.258 18.141 18.969 1 98.94 282 THR B N 1
ATOM 4847 C CA . THR B 1 282 ? -8.805 18.094 18.844 1 98.94 282 THR B CA 1
ATOM 4848 C C . THR B 1 282 ? -8.359 16.734 18.297 1 98.94 282 THR B C 1
ATOM 4850 O O . THR B 1 282 ? -9.094 15.75 18.391 1 98.94 282 THR B O 1
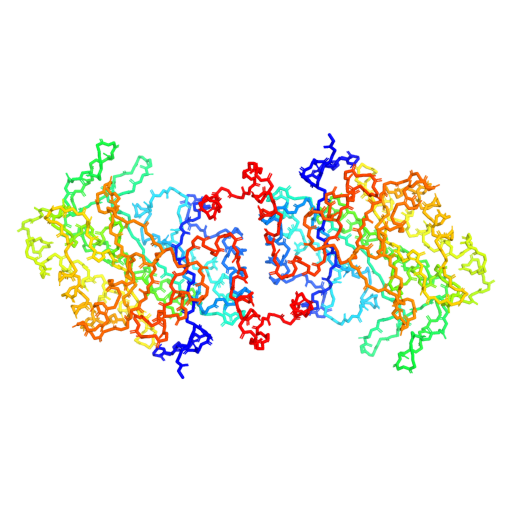ATOM 4853 N N . GLY B 1 283 ? -7.246 16.734 17.641 1 98.81 283 GLY B N 1
ATOM 4854 C CA . GLY B 1 283 ? -6.465 15.539 17.328 1 98.81 283 GLY B CA 1
ATOM 4855 C C . GLY B 1 283 ? -5.195 15.438 18.156 1 98.81 283 GLY B C 1
ATOM 4856 O O . GLY B 1 283 ? -4.535 16.438 18.422 1 98.81 283 GLY B O 1
ATOM 4857 N N . SER B 1 284 ? -4.934 14.25 18.578 1 98.44 284 SER B N 1
ATOM 4858 C CA . SER B 1 284 ? -3.725 14 19.359 1 98.44 284 SER B CA 1
ATOM 4859 C C . SER B 1 284 ? -2.691 13.227 18.547 1 98.44 284 SER B C 1
ATOM 4861 O O . SER B 1 284 ? -3.043 12.344 17.766 1 98.44 284 SER B O 1
ATOM 4863 N N . VAL B 1 285 ? -1.47 13.57 18.75 1 98.06 285 VAL B N 1
ATOM 4864 C CA . VAL B 1 285 ? -0.328 12.945 18.094 1 98.06 285 VAL B CA 1
ATOM 4865 C C . VAL B 1 285 ? 0.813 12.773 19.094 1 98.06 285 VAL B C 1
ATOM 4867 O O . VAL B 1 285 ? 0.766 13.328 20.188 1 98.06 285 VAL B O 1
ATOM 4870 N N . GLY B 1 286 ? 1.795 11.969 18.703 1 96.81 286 GLY B N 1
ATOM 4871 C CA . GLY B 1 286 ? 3.006 11.875 19.5 1 96.81 286 GLY B CA 1
ATOM 4872 C C . GLY B 1 286 ? 3.227 10.492 20.078 1 96.81 286 GLY B C 1
ATOM 4873 O O . GLY B 1 286 ? 2.768 10.195 21.188 1 96.81 286 GLY B O 1
ATOM 4874 N N . LEU B 1 287 ? 3.938 9.719 19.422 1 96.69 287 LEU B N 1
ATOM 4875 C CA . LEU B 1 287 ? 4.359 8.375 19.797 1 96.69 287 LEU B CA 1
ATOM 4876 C C . LEU B 1 287 ? 3.182 7.559 20.312 1 96.69 287 LEU B C 1
ATOM 4878 O O . LEU B 1 287 ? 3.262 6.949 21.375 1 96.69 287 LEU B O 1
ATOM 4882 N N . ILE B 1 288 ? 2.068 7.719 19.703 1 97.62 288 ILE B N 1
ATOM 4883 C CA . ILE B 1 288 ? 0.929 6.836 19.922 1 97.62 288 ILE B CA 1
ATOM 4884 C C . ILE B 1 288 ? 1.037 5.609 19.016 1 97.62 288 ILE B C 1
ATOM 4886 O O . ILE B 1 288 ? 0.695 5.672 17.844 1 97.62 288 ILE B O 1
ATOM 4890 N N . GLU B 1 289 ? 1.502 4.523 19.594 1 95.75 289 GLU B N 1
ATOM 4891 C CA . GLU B 1 289 ? 1.861 3.393 18.734 1 95.75 289 GLU B CA 1
ATOM 4892 C C . GLU B 1 289 ? 0.976 2.182 19.031 1 95.75 289 GLU B C 1
ATOM 4894 O O . GLU B 1 289 ? 0.771 1.336 18.156 1 95.75 289 GLU B O 1
ATOM 4899 N N . GLU B 1 290 ? 0.452 2.129 20.234 1 97.19 290 GLU B N 1
ATOM 4900 C CA . GLU B 1 290 ? -0.375 0.998 20.641 1 97.19 290 GLU B CA 1
ATOM 4901 C C . GLU B 1 290 ? -1.855 1.366 20.625 1 97.19 290 GLU B C 1
ATOM 4903 O O . GLU B 1 290 ? -2.227 2.475 21.016 1 97.19 290 GLU B O 1
ATOM 4908 N N . HIS B 1 291 ? -2.641 0.375 20.234 1 97.31 291 HIS B N 1
ATOM 4909 C CA . HIS B 1 291 ? -4.074 0.637 20.156 1 97.31 291 HIS B CA 1
ATOM 4910 C C . HIS B 1 291 ? -4.664 0.845 21.547 1 97.31 291 HIS B C 1
ATOM 4912 O O . HIS B 1 291 ? -5.672 1.538 21.703 1 97.31 291 HIS B O 1
ATOM 4918 N N . THR B 1 292 ? -3.963 0.306 22.562 1 97.38 292 THR B N 1
ATOM 4919 C CA . THR B 1 292 ? -4.426 0.5 23.922 1 97.38 292 THR B CA 1
ATOM 4920 C C . THR B 1 292 ? -4.32 1.968 24.328 1 97.38 292 THR B C 1
ATOM 4922 O O . THR B 1 292 ? -5.254 2.527 24.906 1 97.38 292 THR B O 1
ATOM 4925 N N . LEU B 1 293 ? -3.225 2.564 24.031 1 97.88 293 LEU B N 1
ATOM 4926 C CA . LEU B 1 293 ? -3.041 3.982 24.312 1 97.88 293 LEU B CA 1
ATOM 4927 C C . LEU B 1 293 ? -4.008 4.832 23.5 1 97.88 293 LEU B C 1
ATOM 4929 O O . LEU B 1 293 ? -4.625 5.758 24.031 1 97.88 293 LEU B O 1
ATOM 4933 N N . ALA B 1 294 ? -4.141 4.516 22.234 1 98.31 294 ALA B N 1
ATOM 4934 C CA . ALA B 1 294 ? -5.062 5.246 21.375 1 98.31 294 ALA B CA 1
ATOM 4935 C C . ALA B 1 294 ? -6.488 5.191 21.922 1 98.31 294 ALA B C 1
ATOM 4937 O O . ALA B 1 294 ? -7.184 6.211 21.953 1 98.31 294 ALA B O 1
ATOM 4938 N N . ASN B 1 295 ? -6.883 4.039 22.359 1 97.12 295 ASN B N 1
ATOM 4939 C CA . ASN B 1 295 ? -8.219 3.85 22.906 1 97.12 295 ASN B CA 1
ATOM 4940 C C . ASN B 1 295 ? -8.406 4.609 24.219 1 97.12 295 ASN B C 1
ATOM 4942 O O . ASN B 1 295 ? -9.492 5.109 24.5 1 97.12 295 ASN B O 1
ATOM 4946 N N . GLU B 1 296 ? -7.387 4.527 24.984 1 97.25 296 GLU B N 1
ATOM 4947 C CA . GLU B 1 296 ? -7.434 5.277 26.234 1 97.25 296 GLU B CA 1
ATOM 4948 C C . GLU B 1 296 ? -7.68 6.762 25.984 1 97.25 296 GLU B C 1
ATOM 4950 O O . GLU B 1 296 ? -8.5 7.387 26.656 1 97.25 296 GLU B O 1
ATOM 4955 N N . ILE B 1 297 ? -7.02 7.328 24.984 1 98.44 297 ILE B N 1
ATOM 4956 C CA . ILE B 1 297 ? -7.109 8.742 24.656 1 98.44 297 ILE B CA 1
ATOM 4957 C C . ILE B 1 297 ? -8.531 9.078 24.219 1 98.44 297 ILE B C 1
ATOM 4959 O O . ILE B 1 297 ? -9.133 10.047 24.703 1 98.44 297 ILE B O 1
ATOM 4963 N N . ILE B 1 298 ? -9.117 8.266 23.359 1 98.31 298 ILE B N 1
ATOM 4964 C CA . ILE B 1 298 ? -10.453 8.5 22.828 1 98.31 298 ILE B CA 1
ATOM 4965 C C . ILE B 1 298 ? -11.492 8.211 23.891 1 98.31 298 ILE B C 1
ATOM 4967 O O . ILE B 1 298 ? -12.43 8.992 24.094 1 98.31 298 ILE B O 1
ATOM 4971 N N . GLY B 1 299 ? -11.336 7.133 24.594 1 97 299 GLY B N 1
ATOM 4972 C CA . GLY B 1 299 ? -12.305 6.695 25.594 1 97 299 GLY B CA 1
ATOM 4973 C C . GLY B 1 299 ? -12.445 7.664 26.75 1 97 299 GLY B C 1
ATOM 4974 O O . GLY B 1 299 ? -13.531 7.812 27.312 1 97 299 GLY B O 1
ATOM 4975 N N . ASN B 1 300 ? -11.352 8.25 27.062 1 97.12 300 ASN B N 1
ATOM 4976 C CA . ASN B 1 300 ? -11.367 9.211 28.172 1 97.12 300 ASN B CA 1
ATOM 4977 C C . ASN B 1 300 ? -11.602 10.633 27.672 1 97.12 300 ASN B C 1
ATOM 4979 O O . ASN B 1 300 ? -11.406 11.594 28.406 1 97.12 300 ASN B O 1
ATOM 4983 N N . GLU B 1 301 ? -11.875 10.758 26.422 1 97.19 301 GLU B N 1
ATOM 4984 C CA . GLU B 1 301 ? -12.25 12.016 25.797 1 97.19 301 GLU B CA 1
ATOM 4985 C C . GLU B 1 301 ? -11.117 13.039 25.875 1 97.19 301 GLU B C 1
ATOM 4987 O O . GLU B 1 301 ? -11.352 14.219 26.141 1 97.19 301 GLU B O 1
ATOM 4992 N N . ARG B 1 302 ? -9.891 12.555 25.734 1 98.19 302 ARG B N 1
ATOM 4993 C CA . ARG B 1 302 ? -8.719 13.422 25.781 1 98.19 302 ARG B CA 1
ATOM 4994 C C . ARG B 1 302 ? -8.453 14.055 24.406 1 98.19 302 ARG B C 1
ATOM 4996 O O . ARG B 1 302 ? -7.727 15.039 24.312 1 98.19 302 ARG B O 1
ATOM 5003 N N . ALA B 1 303 ? -9.031 13.516 23.406 1 98.62 303 ALA B N 1
ATOM 5004 C CA . ALA B 1 303 ? -9.031 14.008 22.031 1 98.62 303 ALA B CA 1
ATOM 5005 C C . ALA B 1 303 ? -10.164 13.383 21.219 1 98.62 303 ALA B C 1
ATOM 5007 O O . ALA B 1 303 ? -10.797 12.422 21.672 1 98.62 303 ALA B O 1
ATOM 5008 N N . ASP B 1 304 ? -10.438 13.891 20.078 1 98.69 304 ASP B N 1
ATOM 5009 C CA . ASP B 1 304 ? -11.508 13.375 19.219 1 98.69 304 ASP B CA 1
ATOM 5010 C C . ASP B 1 304 ? -10.953 12.453 18.141 1 98.69 304 ASP B C 1
ATOM 5012 O O . ASP B 1 304 ? -11.648 11.547 17.672 1 98.69 304 ASP B O 1
ATOM 5016 N N . LEU B 1 305 ? -9.75 12.703 17.719 1 98.81 305 LEU B N 1
ATOM 5017 C CA . LEU B 1 305 ? -9.07 11.914 16.688 1 98.81 305 LEU B CA 1
ATOM 5018 C C . LEU B 1 305 ? -7.652 11.562 17.125 1 98.81 305 LEU B C 1
ATOM 5020 O O . LEU B 1 305 ? -7.047 12.281 17.922 1 98.81 305 LEU B O 1
ATOM 5024 N N . ILE B 1 306 ? -7.164 10.43 16.656 1 98.88 306 ILE B N 1
ATOM 5025 C CA . ILE B 1 306 ? -5.797 9.984 16.875 1 98.88 306 ILE B CA 1
ATOM 5026 C C . ILE B 1 306 ? -4.996 10.102 15.578 1 98.88 306 ILE B C 1
ATOM 5028 O O . ILE B 1 306 ? -5.32 9.453 14.578 1 98.88 306 ILE B O 1
ATOM 5032 N N . PHE B 1 307 ? -3.982 10.93 15.578 1 98.81 307 PHE B N 1
ATOM 5033 C CA . PHE B 1 307 ? -3.08 11.07 14.445 1 98.81 307 PHE B CA 1
ATOM 5034 C C . PHE B 1 307 ? -1.875 10.148 14.594 1 98.81 307 PHE B C 1
ATOM 5036 O O . PHE B 1 307 ? -1.095 10.289 15.531 1 98.81 307 PHE B O 1
ATOM 5043 N N . LEU B 1 308 ? -1.729 9.195 13.656 1 98.75 308 LEU B N 1
ATOM 5044 C CA . LEU B 1 308 ? -0.62 8.25 13.656 1 98.75 308 LEU B CA 1
ATOM 5045 C C . LEU B 1 308 ? 0.362 8.57 12.531 1 98.75 308 LEU B C 1
ATOM 5047 O O . LEU B 1 308 ? -0.047 8.797 11.391 1 98.75 308 LEU B O 1
ATOM 5051 N N . GLY B 1 309 ? 1.608 8.648 12.867 1 97.88 309 GLY B N 1
ATOM 5052 C CA . GLY B 1 309 ? 2.652 8.875 11.875 1 97.88 309 GLY B CA 1
ATOM 5053 C C . GLY B 1 309 ? 3.529 7.652 11.656 1 97.88 309 GLY B C 1
ATOM 5054 O O . GLY B 1 309 ? 3.141 6.727 10.938 1 97.88 309 GLY B O 1
ATOM 5055 N N . ARG B 1 310 ? 4.582 7.488 12.414 1 96.81 310 ARG B N 1
ATOM 5056 C CA . ARG B 1 310 ? 5.637 6.496 12.227 1 96.81 310 ARG B CA 1
ATOM 5057 C C . ARG B 1 310 ? 5.07 5.082 12.266 1 96.81 310 ARG B C 1
ATOM 5059 O O . ARG B 1 310 ? 5.523 4.203 11.531 1 96.81 310 ARG B O 1
ATOM 5066 N N . VAL B 1 311 ? 4.148 4.848 13.125 1 97.81 311 VAL B N 1
ATOM 5067 C CA . VAL B 1 311 ? 3.617 3.494 13.266 1 97.81 311 VAL B CA 1
ATOM 5068 C C . VAL B 1 311 ? 2.969 3.057 11.953 1 97.81 311 VAL B C 1
ATOM 5070 O O . VAL B 1 311 ? 3.035 1.882 11.586 1 97.81 311 VAL B O 1
ATOM 5073 N N . LEU B 1 312 ? 2.387 3.971 11.203 1 98.38 312 LEU B N 1
ATOM 5074 C CA . LEU B 1 312 ? 1.73 3.625 9.945 1 98.38 312 LEU B CA 1
ATOM 5075 C C . LEU B 1 312 ? 2.748 3.502 8.82 1 98.38 312 LEU B C 1
ATOM 5077 O O . LEU B 1 312 ? 2.439 2.967 7.754 1 98.38 312 LEU B O 1
ATOM 5081 N N . LEU B 1 313 ? 3.951 4.066 9 1 97.88 313 LEU B N 1
ATOM 5082 C CA . LEU B 1 313 ? 5.02 3.846 8.031 1 97.88 313 LEU B CA 1
ATOM 5083 C C . LEU B 1 313 ? 5.555 2.422 8.125 1 97.88 313 LEU B C 1
ATOM 5085 O O . LEU B 1 313 ? 5.949 1.834 7.117 1 97.88 313 LEU B O 1
ATOM 5089 N N . ARG B 1 314 ? 5.539 1.862 9.312 1 96.38 314 ARG B N 1
ATOM 5090 C CA . ARG B 1 314 ? 6.105 0.53 9.5 1 96.38 314 ARG B CA 1
ATOM 5091 C C . ARG B 1 314 ? 5.027 -0.543 9.375 1 96.38 314 ARG B C 1
ATOM 5093 O O . ARG B 1 314 ? 5.328 -1.701 9.078 1 96.38 314 ARG B O 1
ATOM 5100 N N . ASN B 1 315 ? 3.799 -0.13 9.664 1 97.56 315 ASN B N 1
ATOM 5101 C CA . ASN B 1 315 ? 2.67 -1.051 9.609 1 97.56 315 ASN B CA 1
ATOM 5102 C C . ASN B 1 315 ? 1.421 -0.373 9.055 1 97.56 315 ASN B C 1
ATOM 5104 O O . ASN B 1 315 ? 0.56 0.073 9.812 1 97.56 315 ASN B O 1
ATOM 5108 N N . PRO B 1 316 ? 1.281 -0.431 7.727 1 98.25 316 PRO B N 1
ATOM 5109 C CA . PRO B 1 316 ? 0.151 0.273 7.113 1 98.25 316 PRO B CA 1
ATOM 5110 C C . PRO B 1 316 ? -1.194 -0.363 7.457 1 98.25 316 PRO B C 1
ATOM 5112 O O . PRO B 1 316 ? -2.244 0.236 7.211 1 98.25 316 PRO B O 1
ATOM 5115 N N . TYR B 1 317 ? -1.203 -1.6 7.984 1 98.38 317 TYR B N 1
ATOM 5116 C CA . TYR B 1 317 ? -2.449 -2.281 8.32 1 98.38 317 TYR B CA 1
ATOM 5117 C C . TYR B 1 317 ? -2.66 -2.332 9.828 1 98.38 317 TYR B C 1
ATOM 5119 O O . TYR B 1 317 ? -3.307 -3.246 10.336 1 98.38 317 TYR B O 1
ATOM 5127 N N . TRP B 1 318 ? -2.07 -1.346 10.531 1 98.31 318 TRP B N 1
ATOM 5128 C CA . TRP B 1 318 ? -2.166 -1.212 11.984 1 98.31 318 TRP B CA 1
ATOM 5129 C C . TRP B 1 318 ? -3.621 -1.267 12.438 1 98.31 318 TRP B C 1
ATOM 5131 O O . TRP B 1 318 ? -3.949 -1.963 13.398 1 98.31 318 TRP B O 1
ATOM 5141 N N . VAL B 1 319 ? -4.539 -0.643 11.719 1 98.38 319 VAL B N 1
ATOM 5142 C CA . VAL B 1 319 ? -5.934 -0.518 12.125 1 98.38 319 VAL B CA 1
ATOM 5143 C C . VAL B 1 319 ? -6.617 -1.881 12.047 1 98.38 319 VAL B C 1
ATOM 5145 O O . VAL B 1 319 ? -7.32 -2.281 12.977 1 98.38 319 VAL B O 1
ATOM 5148 N N . LEU B 1 320 ? -6.398 -2.574 10.945 1 98.06 320 LEU B N 1
ATOM 5149 C CA . LEU B 1 320 ? -7.004 -3.889 10.773 1 98.06 320 LEU B CA 1
ATOM 5150 C C . LEU B 1 320 ? -6.488 -4.867 11.828 1 98.06 320 LEU B C 1
ATOM 5152 O O . LEU B 1 320 ? -7.262 -5.656 12.375 1 98.06 320 LEU B O 1
ATOM 5156 N N . GLN B 1 321 ? -5.207 -4.781 12.055 1 97.31 321 GLN B N 1
ATOM 5157 C CA . GLN B 1 321 ? -4.609 -5.676 13.039 1 97.31 321 GLN B CA 1
ATOM 5158 C C . GLN B 1 321 ? -5.086 -5.336 14.445 1 97.31 321 GLN B C 1
ATOM 5160 O O . GLN B 1 321 ? -5.387 -6.234 15.242 1 97.31 321 GLN B O 1
ATOM 5165 N N . ALA B 1 322 ? -5.172 -4.023 14.75 1 97.38 322 ALA B N 1
ATOM 5166 C CA . ALA B 1 322 ? -5.703 -3.586 16.047 1 97.38 322 ALA B CA 1
ATOM 5167 C C . ALA B 1 322 ? -7.145 -4.047 16.219 1 97.38 322 ALA B C 1
ATOM 5169 O O . ALA B 1 322 ? -7.531 -4.48 17.312 1 97.38 322 ALA B O 1
ATOM 5170 N N . SER B 1 323 ? -7.91 -3.92 15.203 1 96.44 323 SER B N 1
ATOM 5171 C CA . SER B 1 323 ? -9.305 -4.363 15.242 1 96.44 323 SER B CA 1
ATOM 5172 C C . SER B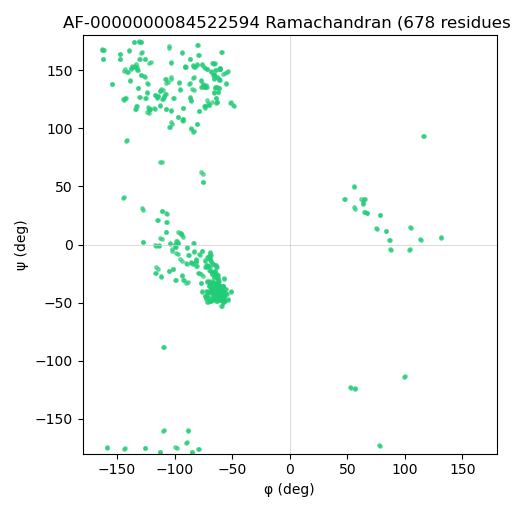 1 323 ? -9.398 -5.852 15.555 1 96.44 323 SER B C 1
ATOM 5174 O O . SER B 1 323 ? -10.219 -6.266 16.375 1 96.44 323 SER B O 1
ATOM 5176 N N . LYS B 1 324 ? -8.609 -6.645 14.914 1 95.81 324 LYS B N 1
ATOM 5177 C CA . LYS B 1 324 ? -8.586 -8.078 15.172 1 95.81 324 LYS B CA 1
ATOM 5178 C C . LYS B 1 324 ? -8.195 -8.375 16.609 1 95.81 324 LYS B C 1
ATOM 5180 O O . LYS B 1 324 ? -8.82 -9.203 17.281 1 95.81 324 LYS B O 1
ATOM 5185 N N . GLU B 1 325 ? -7.172 -7.66 17.062 1 94.75 325 GLU B N 1
ATOM 5186 C CA . GLU B 1 325 ? -6.695 -7.859 18.422 1 94.75 325 GLU B CA 1
ATOM 5187 C C . GLU B 1 325 ? -7.777 -7.512 19.438 1 94.75 325 GLU B C 1
ATOM 5189 O O . GLU B 1 325 ? -7.844 -8.109 20.516 1 94.75 325 GLU B O 1
ATOM 5194 N N . ARG B 1 326 ? -8.594 -6.625 19.062 1 94.75 326 ARG B N 1
ATOM 5195 C CA . ARG B 1 326 ? -9.656 -6.188 19.953 1 94.75 326 ARG B CA 1
ATOM 5196 C C . ARG B 1 326 ? -10.945 -6.961 19.703 1 94.75 326 ARG B C 1
ATOM 5198 O O . ARG B 1 326 ? -12.016 -6.578 20.172 1 94.75 326 ARG B O 1
ATOM 5205 N N . HIS B 1 327 ? -10.859 -8.023 18.859 1 94.44 327 HIS B N 1
ATOM 5206 C CA . HIS B 1 327 ? -11.922 -8.992 18.594 1 94.44 327 HIS B CA 1
ATOM 5207 C C . HIS B 1 327 ? -13.117 -8.32 17.938 1 94.44 327 HIS B C 1
ATOM 5209 O O . HIS B 1 327 ? -14.266 -8.633 18.266 1 94.44 327 HIS B O 1
ATOM 5215 N N . ARG B 1 328 ? -12.773 -7.371 17.125 1 94.31 328 ARG B N 1
ATOM 5216 C CA . ARG B 1 328 ? -13.82 -6.758 16.328 1 94.31 328 ARG B CA 1
ATOM 5217 C C . ARG B 1 328 ? -14.062 -7.539 15.031 1 94.31 328 ARG B C 1
ATOM 5219 O O . ARG B 1 328 ? -13.195 -8.312 14.602 1 94.31 328 ARG B O 1
ATOM 5226 N N . GLU B 1 329 ? -15.242 -7.309 14.477 1 94.19 329 GLU B N 1
ATOM 5227 C CA . GLU B 1 329 ? -15.516 -7.895 13.172 1 94.19 329 GLU B CA 1
ATOM 5228 C C . GLU B 1 329 ? -14.609 -7.301 12.102 1 94.19 329 GLU B C 1
ATOM 5230 O O . GLU B 1 329 ? -14.312 -6.102 12.117 1 94.19 329 GLU B O 1
ATOM 5235 N N . TYR B 1 330 ? -14.234 -8.125 11.234 1 95.25 330 TYR B N 1
ATOM 5236 C CA . TYR B 1 330 ? -13.352 -7.695 10.156 1 95.25 330 TYR B CA 1
ATOM 5237 C C . TYR B 1 330 ? -14.031 -6.66 9.273 1 95.25 330 TYR B C 1
ATOM 5239 O O . TYR B 1 330 ? -15.141 -6.895 8.773 1 95.25 330 TYR B O 1
ATOM 5247 N N . ALA B 1 331 ? -13.383 -5.543 9.109 1 92.38 331 ALA B N 1
ATOM 5248 C CA . ALA B 1 331 ? -13.953 -4.457 8.312 1 92.38 331 ALA B CA 1
ATOM 5249 C C . ALA B 1 331 ? -12.961 -3.982 7.25 1 92.38 331 ALA B C 1
ATOM 5251 O O . ALA B 1 331 ? -12.875 -2.787 6.965 1 92.38 331 ALA B O 1
ATOM 5252 N N . GLY B 1 332 ? -12.156 -4.84 6.762 1 94.81 332 GLY B N 1
ATOM 5253 C CA . GLY B 1 332 ? -11.227 -4.527 5.695 1 94.81 332 GLY B CA 1
ATOM 5254 C C . GLY B 1 332 ? -11.703 -4.984 4.328 1 94.81 332 GLY B C 1
ATOM 5255 O O . GLY B 1 332 ? -12.875 -5.324 4.16 1 94.81 332 GLY B O 1
ATOM 5256 N N . PRO B 1 333 ? -10.859 -4.832 3.316 1 96.31 333 PRO B N 1
ATOM 5257 C CA . PRO B 1 333 ? -11.219 -5.324 1.985 1 96.31 333 PRO B CA 1
ATOM 5258 C C . PRO B 1 333 ? -11.578 -6.809 1.981 1 96.31 333 PRO B C 1
ATOM 5260 O O . PRO B 1 333 ? -10.906 -7.613 2.631 1 96.31 333 PRO B O 1
ATOM 5263 N N . ARG B 1 334 ? -12.609 -7.129 1.254 1 95.56 334 ARG B N 1
ATOM 5264 C CA . ARG B 1 334 ? -13.023 -8.523 1.167 1 95.56 334 ARG B CA 1
ATOM 5265 C C . ARG B 1 334 ? -11.883 -9.406 0.66 1 95.56 334 ARG B C 1
ATOM 5267 O O . ARG B 1 334 ? -11.75 -10.562 1.073 1 95.56 334 ARG B O 1
ATOM 5274 N N . GLN B 1 335 ? -11.016 -8.844 -0.144 1 96.19 335 GLN B N 1
ATOM 5275 C CA . GLN B 1 335 ? -9.898 -9.562 -0.758 1 96.19 335 GLN B CA 1
ATOM 5276 C C . GLN B 1 335 ? -8.906 -10.047 0.296 1 96.19 335 GLN B C 1
ATOM 5278 O O . GLN B 1 335 ? -8.172 -11.008 0.07 1 96.19 335 GLN B O 1
ATOM 5283 N N . TYR B 1 336 ? -8.859 -9.352 1.46 1 97.12 336 TYR B N 1
ATOM 5284 C CA . TYR B 1 336 ? -7.844 -9.672 2.461 1 97.12 336 TYR B CA 1
ATOM 5285 C C . TYR B 1 336 ? -8.445 -10.453 3.617 1 97.12 336 TYR B C 1
ATOM 5287 O O . TYR B 1 336 ? -7.734 -10.852 4.543 1 97.12 336 TYR B O 1
ATOM 5295 N N . GLU B 1 337 ? -9.758 -10.742 3.535 1 95.56 337 GLU B N 1
ATOM 5296 C CA . GLU B 1 337 ? -10.484 -11.336 4.652 1 95.56 337 GLU B CA 1
ATOM 5297 C C . GLU B 1 337 ? -9.82 -12.641 5.105 1 95.56 337 GLU B C 1
ATOM 5299 O O . GLU B 1 337 ? -9.688 -12.891 6.305 1 95.56 337 GLU B O 1
ATOM 5304 N N . ARG B 1 338 ? -9.312 -13.438 4.145 1 91.5 338 ARG B N 1
ATOM 5305 C CA . ARG B 1 338 ? -8.711 -14.727 4.461 1 91.5 338 ARG B CA 1
ATOM 5306 C C . ARG B 1 338 ? -7.414 -14.555 5.242 1 91.5 338 ARG B C 1
ATOM 5308 O O . ARG B 1 338 ? -7.008 -15.453 5.984 1 91.5 338 ARG B O 1
ATOM 5315 N N . GLY B 1 339 ? -6.773 -13.422 5.074 1 92.44 339 GLY B N 1
ATOM 5316 C CA . GLY B 1 339 ? -5.551 -13.141 5.812 1 92.44 339 GLY B CA 1
ATOM 5317 C C . GLY B 1 339 ? -5.797 -12.859 7.285 1 92.44 339 GLY B C 1
ATOM 5318 O O . GLY B 1 339 ? -4.871 -12.93 8.094 1 92.44 339 GLY B O 1
ATOM 5319 N N . PHE B 1 340 ? -6.996 -12.547 7.605 1 91.25 340 PHE B N 1
ATOM 5320 C CA . PHE B 1 340 ? -7.316 -12.164 8.977 1 91.25 340 PHE B CA 1
ATOM 5321 C C . PHE B 1 340 ? -8.164 -13.227 9.656 1 91.25 340 PHE B C 1
ATOM 5323 O O . PHE B 1 340 ? -8.625 -13.039 10.781 1 91.25 340 PHE B O 1
ATOM 5330 N N . LYS B 1 341 ? -8.398 -14.383 8.93 1 84.19 341 LYS B N 1
ATOM 5331 C CA . LYS B 1 341 ? -9.102 -15.5 9.547 1 84.19 341 LYS B CA 1
ATOM 5332 C C . LYS B 1 341 ? -8.133 -16.406 10.305 1 84.19 341 LYS B C 1
ATOM 5334 O O . LYS B 1 341 ? -6.953 -16.5 9.953 1 84.19 341 LYS B O 1
#

Foldseek 3Di:
DAFQQPWDDDQPDIFRGQAEADADWPLAAAQVQADDVVQLCLQLLLLLLRGREYEHHAEELDSLQDLESSHHYQVDLVRQARLLSSQVSSVVQPHAYEYEYFGAALNRDYPPDAGEACDQDHQDPPTHRHHRDDPVRLVVRLLSLLSSLQSCVSSPHQEYEYECEQQGHLVLLQWLVNHPDDDQSDDDNVSSCVSVLSSLLSSPVRHDLSGAYEYEYACEAQDPRTHHVVSVLVSLLSSVVSRHQEYEYHHHNSHPDDHPDADAQPGLQSQQCSCVRSVHAYEGEGNPQASVVSRVSCVVPSHRHYHDYPNCVVPSNSVQVNCVVVVHDGDGDPVCVVVSD/DAFQQPWDDDQPDIFRGQAEADADWPLAAALVQADDVVQLCLQLLLLLLRGREYEHHAEELDSLQDQESSHHYQVDLVRQARLLSSQVSSVVQPHAYEYEYFGAALNRDYPPDAGEACDQDHQDPPTHRHHRDDPVNLVVRLLSLLSSLQSCVSSPHQEYEYECEQQGHLVLLQWLVNHPDDDQSDDDNVSSCVSVLSSLLSSPVRHDLSGAYEYEYACEAQDPRTHHVVSSLVSLLSSVVSRHQEYEYHHHNSHPDDHPDADAQPGLQSQQCSCVRSVHAYEGEGNPQASVVSRVSCVVPSHRHYHDYPNCVVPSNSVQVNCVVVVHDGDGDPVCVVVSD

InterPro domains:
  IPR001155 NADH:flavin oxidoreductase/NADH oxidase, N-terminal [PF00724] (3-328)
  IPR013785 Aldolase-type TIM barrel [G3DSA:3.20.20.70] (1-340)
  IPR044152 NADPH dehydrogenase YqjM-like [PTHR43303] (1-340)
  IPR044152 NADPH dehydrogenase YqjM-like [cd02932] (4-325)

Organism: Aneurinibacillus migulanus (NCBI:txid47500)

Radius of gyration: 28.74 Å; Cα contacts (8 Å, |Δi|>4): 1714; chains: 2; bounding box: 48×89×60 Å

pLDDT: mean 97.69, std 2.38, range [70.19, 98.94]

Secondary structure (DSSP, 8-state):
---TTS-EEETTEEESSSEEEPP-------TT----HHHHHHHHHHHHTT-SEEEEEEEESSGGG-SSTTSEE-SSGGGHHHHHHHHHHHHHTT-EEEEEEE--GGG---TT---EESSS--SSTTSPPPEEPPHHHHHHHHHHHHHHHHHHHHHT-SEEEEEE-TTSHHHHHH-TTT----STTSSSHHHHTHHHHHHHHHHHHHS-TTS-EEEEEES--SSTTS--HHHHHHHHHHHHHHT--EEEEE---SSS---S---TTTTHHHHHHHHHHH--EEEE-SS--SHHHHHHHHHTTS-SEEEE-HHHHH-TTHHHHHHHHTTPPP-S-GGGGGGG-/---TTS-EEETTEEESSSEEEPP-------TT----HHHHHHHHHHHHTT-SEEEEEEEESSGGG-SSTTS-B-SSGGGHHHHHHHHHHHHHTT-EEEEEEE--GGG---TT---EESSS--SSTTSPPPEEPPHHHHHHHHHHHHHHHHHHHHHT-SEEEEEE-TTSHHHHHH-TTT----STTSSSHHHHTHHHHHHHHHHHHHS-TTS-EEEEEES--SSTTS--HHHHHHHHHHHHHHT--EEEEE---SSS---S---TTTTHHHHHHHHHHH--EEEE-SS--SHHHHHHHHHTTS-SEEEE-HHHHH-TTHHHHHHHHTTPPP-S-GGGGGGG-

Nearest PDB structures (foldseek):
  3kru-assembly1_A  TM=9.774E-01  e=6.366E-47  Thermoanaerobacter pseudethanolicus ATCC 33223
  8uaj-assembly1_A  TM=9.795E-01  e=3.175E-47  Thermus scotoductus SA-01
  7o0t-assembly1_A  TM=9.813E-01  e=3.047E-46  Chloroflexus aggregans DSM 9485
  5nux-assembly1_A  TM=9.795E-01  e=6.110E-46  Thermus scotoductus
  5ogt-assembly1_A  TM=9.773E-01  e=4.387E-45  Thermus scotoductus SA-01

Solvent-accessible surface area (backbone atoms only — not comparable to full-atom values): 32631 Å² total; per-residue (Å²): 136,58,40,47,67,38,63,43,71,46,81,76,42,69,23,61,17,24,36,29,39,40,58,59,74,60,62,70,23,49,83,83,11,38,66,44,72,64,50,40,28,59,54,34,40,31,16,54,18,49,35,7,26,43,31,39,31,58,22,8,24,35,83,71,19,21,47,39,62,21,30,37,38,35,62,49,80,79,29,26,60,53,46,22,54,41,33,53,51,20,41,74,52,59,11,42,31,28,38,23,42,28,36,18,20,34,59,35,59,52,83,98,54,89,36,35,26,59,22,67,54,39,54,48,94,86,42,59,68,17,44,50,55,46,75,69,52,48,52,52,52,32,49,28,41,19,51,23,31,37,41,42,50,72,20,57,46,54,31,43,28,42,46,30,27,56,29,15,33,48,22,25,29,54,24,60,77,48,20,73,36,85,54,77,53,18,76,52,70,69,27,12,38,42,60,51,53,49,34,48,49,34,24,51,74,50,38,58,87,53,40,46,31,34,34,31,33,34,30,29,34,76,48,91,78,35,42,39,61,68,54,36,28,51,51,47,37,54,43,42,73,66,58,40,56,32,40,36,24,48,57,21,44,59,42,97,53,70,69,91,69,85,51,76,42,63,30,35,65,54,10,30,48,33,28,67,75,39,68,39,49,14,22,23,32,43,66,59,74,47,66,66,60,47,27,49,37,34,51,66,64,34,26,68,30,39,37,32,50,47,55,46,56,53,33,45,31,49,51,52,53,46,36,51,74,68,72,45,80,89,79,61,54,77,69,35,47,72,30,73,104,135,58,39,47,67,39,62,43,73,48,82,75,43,69,23,60,18,24,34,28,39,40,56,58,75,60,64,71,23,50,83,81,10,38,66,44,72,65,50,41,28,57,53,35,39,30,18,53,17,48,35,7,27,43,31,39,32,58,22,8,25,35,82,73,21,21,48,38,61,22,28,38,36,35,63,48,79,80,30,26,62,52,46,23,55,41,32,52,52,22,41,74,52,60,10,42,30,28,38,24,43,28,37,18,19,36,58,34,60,51,83,98,55,88,36,34,25,58,22,68,54,40,53,48,94,88,40,58,68,16,44,49,54,46,75,69,52,47,50,53,51,32,50,29,42,20,51,23,31,36,42,42,51,72,23,56,45,54,33,43,28,42,45,31,27,56,29,14,33,48,22,26,30,54,24,59,76,47,20,73,35,85,54,75,56,16,75,53,71,70,26,12,37,42,61,50,52,49,34,47,49,34,24,51,74,49,38,57,86,53,40,46,31,33,34,29,34,34,31,29,35,76,47,91,77,35,42,40,62,69,52,39,28,50,50,47,37,56,42,42,74,65,59,41,54,33,39,36,25,49,57,21,44,59,41,97,54,72,69,93,70,84,50,75,41,60,31,34,64,55,9,30,48,34,27,67,74,39,67,39,48,16,21,24,30,44,65,57,72,47,66,66,60,49,27,51,36,35,53,67,63,34,26,67,31,42,36,31,49,46,54,45,54,51,33,43,31,49,51,51,52,46,37,51,74,68,70,44,80,89,79,58,53,77,70,35,48,73,30,76,104

Sequence (682 aa):
MSDIFTPFTQKNVSLRNRIVMSPMCMYTAEDDGKATDWHYVHYGTRAVGGVGLVMQEATAVEARGRISHQDLGIWSDEHIEPLGRIVSFVKAQGAAAAIQLAHAGRKARLNDTTIVAPSAIPFDEESQVPHELTEAEIDDVVEAWRQGARRAREAGFDIVEIHGAHGYLINEFLSPLSNKRTDKYGGDIKSRCLFLTRVIEAVKQEWPEENPLYLRLSAVDHAEGGLTIEDSVEIAKIAKEVGVDLIDCSSGAILPVAPKKIFPGYQVSYAETIRREAGIATGSVGLIEEHTLANEIIGNERADLIFLGRVLLRNPYWVLQASKERHREYAGPRQYERGFKMSDIFTPFTQKNVSLRNRIVMSPMCMYTAEDDGKATDWHYVHYGTRAVGGVGLVMQEATAVEARGRISHQDLGIWSDEHIEPLGRIVSFVKAQGAAAAIQLAHAGRKARLNDTTIVAPSAIPFDEESQVPHELTEAEIDDVVEAWRQGARRAREAGFDIVEIHGAHGYLINEFLSPLSNKRTDKYGGDIKSRCLFLTRVIEAVKQEWPEENPLYLRLSAVDHAEGGLTIEDSVEIAKIAKEVGVDLIDCSSGAILPVAPKKIFPGYQVSYAETIRREAGIATGSVGLIEEHTLANEIIGNERADLIFLGRVLLRNPYWVLQASKERHREYAGPRQYERGFK